Protein AF-A0A7W1A3Z0-F1 (afdb_monomer_lite)

Secondary structure (DSSP, 8-state):
-TTTTTS-----EEEEEBS-TT-TTTT---BSS-EEE-BSSSS-EEE-TT-EEEEEETTSPBPPPEEGGGEEE-SSEEEEE--S--GGGT-SEEEEES--HHHHHHHHHT--TT-EEEEETTEEEEE--HHHHHHHHHHT-TTTS--TT-EEEEEETTTEEPPPEEHHHHHHHHHS--S-EEEEEGGGEEEEEEEEE-HHHHHHHHHHHHHHHHHHHHHHHHHHTT--SS-------------THHHHHHHHHHHHTT-GGGS--SSB-PPEEPPGGGTTPEESB-TT-----SEEEEEEEEEEEETTSSEEEEEEEEEEEETTTEEEEEEEEEEEEEETTEEEEEEEEEEEEEEEEE-STTS-EEEEEEEEEEEETTEEEEEE--B-EEEE-TTSSEEEEEEEEEEEEEEETT-SS-EEEEEEEEEEEEE-

pLDDT: mean 80.17, std 18.75, range [27.22, 97.75]

Sequence (432 aa):
MRALCLVLLVACSSTRQLAAPGDARLRTGGHRAGFVVDTTTPWNERIDPNTKVRLRNADGAWSTVLDGRDLHVDGRGVWIDSGSIPALRWADQIEIAGAPPELMDAIEAARPAAGELRADGDAWIMGGPPGVLRPWIAALAPTELDSRLASFRIHTPQQGWRRPLYSSRFVDGLRMSFDSKVGWRWDDVAQIRVQNLSGGKTLAAIIGTSALAIVVVPIALAYGGLKSVGNHGGAPTRPLELDGQGAELAARIVDEAFDPDRVTVRGSWAPQLAATESVDARPLFSTGANVRSVIRPTIELEAGAASAGDLAGTGLLARIRLGDVFEIGGGVRQVMSRDETGWKRSTTHVFQAGLHLPLDAGYRFAIPLGFEASGGGAIAHDLRIPWGLRYTSKTGRYFVTAMPATPGWMRTTSQRTGRWSWNASAAFGVSF

Radius of gyration: 31.95 Å; chains: 1; bounding box: 70×43×94 Å

Structure (mmCIF, N/CA/C/O backbone):
data_AF-A0A7W1A3Z0-F1
#
_entry.id   AF-A0A7W1A3Z0-F1
#
loop_
_atom_site.group_PDB
_atom_site.id
_atom_site.type_symbol
_atom_site.label_atom_id
_atom_site.label_alt_id
_atom_site.label_comp_id
_atom_site.label_asym_id
_atom_site.label_entity_id
_atom_site.label_seq_id
_atom_site.pdbx_PDB_ins_code
_atom_site.Cartn_x
_atom_site.Cartn_y
_atom_site.Cartn_z
_atom_site.occupancy
_atom_site.B_iso_or_equiv
_atom_site.auth_seq_id
_atom_site.auth_comp_id
_atom_site.auth_asym_id
_atom_site.auth_atom_id
_atom_site.pdbx_PDB_model_num
ATOM 1 N N . MET A 1 1 ? 17.676 21.400 -23.093 1.00 33.75 1 MET A N 1
ATOM 2 C CA . MET A 1 1 ? 17.586 20.090 -22.404 1.00 33.75 1 MET A CA 1
ATOM 3 C C . MET A 1 1 ? 16.933 20.135 -21.012 1.00 33.75 1 MET A C 1
ATOM 5 O O . MET A 1 1 ? 16.674 19.073 -20.477 1.00 33.75 1 MET A O 1
ATOM 9 N N . ARG A 1 2 ? 16.598 21.305 -20.429 1.00 28.55 2 ARG A N 1
ATOM 10 C CA . ARG A 1 2 ? 15.862 21.388 -19.144 1.00 28.55 2 ARG A CA 1
ATOM 11 C C . ARG A 1 2 ? 14.362 21.038 -19.249 1.00 28.55 2 ARG A C 1
ATOM 13 O O . ARG A 1 2 ? 13.781 20.589 -18.277 1.00 28.55 2 ARG A O 1
ATOM 20 N N . ALA A 1 3 ? 13.760 21.169 -20.436 1.00 36.03 3 ALA A N 1
ATOM 21 C CA . ALA A 1 3 ? 12.332 20.909 -20.662 1.00 36.03 3 ALA A CA 1
ATOM 22 C C . ALA A 1 3 ? 11.971 19.429 -20.926 1.00 36.03 3 ALA A C 1
ATOM 24 O O . ALA A 1 3 ? 10.809 19.064 -20.805 1.00 36.03 3 ALA A O 1
ATOM 25 N N . LEU A 1 4 ? 12.941 18.567 -21.269 1.00 38.72 4 LEU A N 1
ATOM 26 C CA . LEU A 1 4 ? 12.662 17.164 -21.624 1.00 38.72 4 LEU A CA 1
ATOM 27 C C . LEU A 1 4 ? 12.618 16.235 -20.394 1.00 38.72 4 LEU A C 1
ATOM 29 O O . LEU A 1 4 ? 11.906 15.240 -20.410 1.00 38.72 4 LEU A O 1
ATOM 33 N N . CYS A 1 5 ? 13.314 16.581 -19.304 1.00 40.53 5 CYS A N 1
ATOM 34 C CA . CYS A 1 5 ? 13.252 15.828 -18.041 1.00 40.53 5 CYS A CA 1
ATOM 35 C C . CYS A 1 5 ? 11.997 16.135 -17.206 1.00 40.53 5 CYS A C 1
ATOM 37 O O . CYS A 1 5 ? 11.728 15.435 -16.237 1.00 40.53 5 CYS A O 1
ATOM 39 N N . LEU A 1 6 ? 11.224 17.160 -17.586 1.00 40.84 6 LEU A N 1
ATOM 40 C CA . LEU A 1 6 ? 9.990 17.580 -16.912 1.00 40.84 6 LEU A CA 1
ATOM 41 C C . LEU A 1 6 ? 8.729 17.023 -17.593 1.00 40.84 6 LEU A C 1
ATOM 43 O O . LEU A 1 6 ? 7.618 17.463 -17.305 1.00 40.84 6 LEU A O 1
ATOM 47 N N . VAL A 1 7 ? 8.893 16.044 -18.490 1.00 45.59 7 VAL A N 1
ATOM 48 C CA . VAL A 1 7 ? 7.792 15.296 -19.105 1.00 45.59 7 VAL A CA 1
ATOM 49 C C . VAL A 1 7 ? 7.221 14.316 -18.072 1.00 45.59 7 VAL A C 1
ATOM 51 O O . VAL A 1 7 ? 7.481 13.120 -18.067 1.00 45.59 7 VAL A O 1
ATOM 54 N N . LEU A 1 8 ? 6.468 14.911 -17.147 1.00 47.47 8 LEU A N 1
ATOM 55 C CA . LEU A 1 8 ? 5.168 14.473 -16.658 1.00 47.47 8 LEU A CA 1
ATOM 56 C C . LEU A 1 8 ? 5.074 12.994 -16.262 1.00 47.47 8 LEU A C 1
ATOM 58 O O . LEU A 1 8 ? 4.313 12.220 -16.841 1.00 47.47 8 LEU A O 1
ATOM 62 N N . LEU A 1 9 ? 5.674 12.671 -15.115 1.00 45.91 9 LEU A N 1
ATOM 63 C CA . LEU A 1 9 ? 5.052 11.751 -14.157 1.00 45.91 9 LEU A CA 1
ATOM 64 C C . LEU A 1 9 ? 3.813 12.420 -13.528 1.00 45.91 9 LEU A C 1
ATOM 66 O O . LEU A 1 9 ? 3.675 12.483 -12.309 1.00 45.91 9 LEU A O 1
ATOM 70 N N . VAL A 1 10 ? 2.887 12.929 -14.349 1.00 50.25 10 VAL A N 1
ATOM 71 C CA . VAL A 1 10 ? 1.516 13.128 -13.879 1.00 50.25 10 VAL A CA 1
ATOM 72 C C . VAL A 1 10 ? 0.964 11.725 -13.775 1.00 50.25 10 VAL A C 1
ATOM 74 O O . VAL A 1 10 ? 0.469 11.148 -14.741 1.00 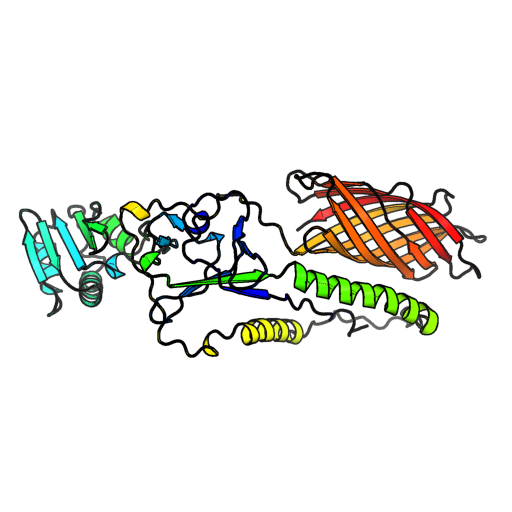50.25 10 VAL A O 1
ATOM 77 N N . ALA A 1 11 ? 1.159 11.139 -12.601 1.00 51.69 11 ALA A N 1
ATOM 78 C CA . ALA A 1 11 ? 0.496 9.928 -12.199 1.00 51.69 11 ALA A CA 1
ATOM 79 C C . ALA A 1 11 ? -1.006 10.181 -12.341 1.00 51.69 11 ALA A C 1
ATOM 81 O O . ALA A 1 11 ? -1.633 10.796 -11.480 1.00 51.69 11 ALA A O 1
ATOM 82 N N . CYS A 1 12 ? -1.585 9.765 -13.467 1.00 65.75 12 CYS A N 1
ATOM 83 C CA . CYS A 1 12 ? -3.016 9.850 -13.659 1.00 65.75 12 CYS A CA 1
ATOM 84 C C . CYS A 1 12 ? -3.636 8.889 -12.652 1.00 65.75 12 CYS A C 1
ATOM 86 O O . CYS A 1 12 ? -3.640 7.677 -12.862 1.00 65.75 12 CYS A O 1
ATOM 88 N N . SER A 1 13 ? -4.140 9.403 -11.538 1.00 73.12 13 SER A N 1
ATOM 89 C CA . SER A 1 13 ? -4.994 8.609 -10.675 1.00 73.12 13 SER A CA 1
ATOM 90 C C . SER A 1 13 ? -6.357 8.452 -11.361 1.00 73.12 13 SER A C 1
ATOM 92 O O . SER A 1 13 ? -6.855 9.353 -12.044 1.00 73.12 13 SER A O 1
ATOM 94 N N . SER A 1 14 ? -6.946 7.265 -11.280 1.00 82.75 14 SER A N 1
ATOM 95 C CA . SER A 1 14 ? -8.348 7.050 -11.624 1.00 82.75 14 SER A CA 1
ATOM 96 C C . SER A 1 14 ? -9.117 6.842 -10.341 1.00 82.75 14 SER A C 1
ATOM 98 O O . SER A 1 14 ? -8.885 5.862 -9.641 1.00 82.75 14 SER A O 1
ATOM 100 N N . THR A 1 15 ? -10.051 7.745 -10.064 1.00 90.56 15 THR A N 1
ATOM 101 C CA . THR A 1 15 ? -11.059 7.554 -9.024 1.00 90.56 15 THR A CA 1
ATOM 102 C C . THR A 1 15 ? -12.317 7.015 -9.682 1.00 90.56 15 THR A C 1
ATOM 104 O O . THR A 1 15 ? -12.849 7.637 -10.603 1.00 90.56 15 THR A O 1
ATOM 107 N N . ARG A 1 16 ? -12.798 5.860 -9.226 1.00 93.00 16 ARG A N 1
ATOM 108 C CA . ARG A 1 16 ? -14.040 5.252 -9.706 1.00 93.00 16 ARG A CA 1
ATOM 109 C C . ARG A 1 16 ? -14.929 4.854 -8.546 1.00 93.00 16 ARG A C 1
ATOM 111 O O . ARG A 1 16 ? -14.458 4.477 -7.478 1.00 93.00 16 ARG A O 1
ATOM 118 N N . GLN A 1 17 ? -16.231 4.939 -8.771 1.00 95.81 17 GLN A N 1
ATOM 119 C CA . GLN A 1 17 ? -17.232 4.443 -7.839 1.00 95.81 17 GLN A CA 1
ATOM 120 C C . GLN A 1 17 ? -17.627 3.022 -8.230 1.00 95.81 17 GLN A C 1
ATOM 122 O O . GLN A 1 17 ? -17.958 2.781 -9.393 1.00 95.81 17 GLN A O 1
ATOM 127 N N . LEU A 1 18 ? -17.614 2.109 -7.264 1.00 95.50 18 LEU A N 1
ATOM 128 C CA . LEU A 1 18 ? -18.005 0.718 -7.476 1.00 95.50 18 LEU A CA 1
ATOM 129 C C . LEU A 1 18 ? -19.489 0.609 -7.829 1.00 95.50 18 LEU A C 1
ATOM 131 O O . LEU A 1 18 ? -20.301 1.383 -7.321 1.00 95.50 18 LEU A O 1
ATOM 135 N N . ALA A 1 19 ? -19.829 -0.338 -8.705 1.00 95.38 19 ALA A N 1
ATOM 136 C CA . ALA A 1 19 ? -21.207 -0.560 -9.147 1.00 95.38 19 ALA A CA 1
ATOM 137 C C . ALA A 1 19 ? -22.095 -1.043 -7.994 1.00 95.38 19 ALA A C 1
ATOM 139 O O . ALA A 1 19 ? -23.227 -0.590 -7.847 1.00 95.38 19 ALA A O 1
ATOM 140 N N . ALA A 1 20 ? -21.553 -1.932 -7.160 1.00 92.44 20 ALA A N 1
ATOM 141 C CA . ALA A 1 20 ? -22.235 -2.495 -6.009 1.00 92.44 20 ALA A CA 1
ATOM 142 C C . ALA A 1 20 ? -21.317 -2.440 -4.775 1.00 92.44 20 ALA A C 1
ATOM 144 O O . ALA A 1 20 ? -20.280 -3.106 -4.763 1.00 92.44 20 ALA A O 1
ATOM 145 N N . PRO A 1 21 ? -21.684 -1.709 -3.704 1.00 88.94 21 PRO A N 1
ATOM 146 C CA . PRO A 1 21 ? -20.947 -1.760 -2.438 1.00 88.94 21 PRO A CA 1
ATOM 147 C C . PRO A 1 21 ? -21.006 -3.156 -1.785 1.00 88.94 21 PRO A C 1
ATOM 149 O O . PRO A 1 21 ? -20.177 -3.487 -0.944 1.00 88.94 21 PRO A O 1
ATOM 152 N N . GLY A 1 22 ? -21.965 -3.994 -2.197 1.00 88.75 22 GLY A N 1
ATOM 153 C CA . GLY A 1 22 ? -22.125 -5.379 -1.756 1.00 88.75 22 GLY A CA 1
ATOM 154 C C . GLY A 1 22 ? -21.300 -6.424 -2.513 1.00 88.75 22 GLY A C 1
ATOM 155 O O . GLY A 1 22 ? -21.619 -7.603 -2.391 1.00 88.75 22 GLY A O 1
ATOM 156 N N . ASP A 1 23 ? -20.284 -6.044 -3.300 1.00 93.50 23 ASP A N 1
ATOM 157 C CA . ASP A 1 23 ? -19.422 -7.019 -3.987 1.00 93.50 23 ASP A CA 1
ATOM 158 C C . ASP A 1 23 ? -18.812 -8.009 -2.975 1.00 93.50 23 ASP A C 1
ATOM 160 O O . ASP A 1 23 ? -18.065 -7.626 -2.070 1.00 93.50 23 ASP A O 1
ATOM 164 N N . ALA A 1 24 ? -19.126 -9.299 -3.128 1.00 94.12 24 ALA A N 1
ATOM 165 C CA . ALA A 1 24 ? -18.728 -10.347 -2.188 1.00 94.12 24 ALA A CA 1
ATOM 166 C C . ALA A 1 24 ? -17.201 -10.459 -2.012 1.00 94.12 24 ALA A C 1
ATOM 168 O O . ALA A 1 24 ? -16.724 -10.886 -0.957 1.00 94.12 24 ALA A O 1
ATOM 169 N N . ARG A 1 25 ? -16.417 -10.031 -3.012 1.00 94.25 25 ARG A N 1
ATOM 170 C CA . ARG A 1 25 ? -14.948 -10.040 -2.949 1.00 94.25 25 ARG A CA 1
ATOM 171 C C . ARG A 1 25 ? -14.416 -9.022 -1.946 1.00 94.25 25 ARG A C 1
ATOM 173 O O . ARG A 1 25 ? -13.417 -9.305 -1.295 1.00 94.25 25 ARG A O 1
ATOM 180 N N . LEU A 1 26 ? -15.098 -7.890 -1.759 1.00 92.56 26 LEU A N 1
ATOM 181 C CA . LEU A 1 26 ? -14.735 -6.888 -0.746 1.00 92.56 26 LEU A CA 1
ATOM 182 C C . LEU A 1 26 ? -15.087 -7.330 0.674 1.00 92.56 26 LEU A C 1
ATOM 184 O O . LEU A 1 26 ? -14.544 -6.784 1.624 1.00 92.56 26 LEU A O 1
ATOM 188 N N . ARG A 1 27 ? -15.969 -8.322 0.823 1.00 94.56 27 ARG A N 1
ATOM 189 C CA . ARG A 1 27 ? -16.400 -8.868 2.121 1.00 94.56 27 ARG A CA 1
ATOM 190 C C . ARG A 1 27 ? -15.588 -10.085 2.564 1.00 94.56 27 ARG A C 1
ATOM 192 O O . ARG A 1 27 ? -15.786 -10.602 3.660 1.00 94.56 27 ARG A O 1
ATOM 199 N N . THR A 1 28 ? -14.688 -10.563 1.707 1.00 94.44 28 THR A N 1
ATOM 200 C CA . THR A 1 28 ? -13.879 -11.758 1.953 1.00 94.44 28 THR A CA 1
ATOM 201 C C . THR A 1 28 ? -12.418 -11.355 2.071 1.00 94.44 28 THR A C 1
ATOM 203 O O . THR A 1 28 ? -11.848 -10.855 1.110 1.00 94.44 28 THR A O 1
ATOM 206 N N . GLY A 1 29 ? -11.805 -11.556 3.238 1.00 94.56 29 GLY A N 1
ATOM 207 C CA . GLY A 1 29 ? -10.381 -11.279 3.434 1.00 94.56 29 GLY A CA 1
ATOM 208 C C . GLY A 1 29 ? -9.473 -12.420 2.963 1.00 94.56 29 GLY A C 1
ATOM 209 O O . GLY A 1 29 ? -9.918 -13.541 2.713 1.00 94.56 29 GLY A O 1
ATOM 210 N N . GLY A 1 30 ? -8.169 -12.154 2.910 1.00 94.12 30 GLY A N 1
ATOM 211 C CA . GLY A 1 30 ? -7.124 -13.132 2.608 1.00 94.12 30 GLY A CA 1
ATOM 212 C C . GLY A 1 30 ? -6.750 -13.232 1.130 1.00 94.12 30 GLY A C 1
ATOM 213 O O . GLY A 1 30 ? -6.191 -14.249 0.712 1.00 94.12 30 GLY A O 1
ATOM 214 N N . HIS A 1 31 ? -7.027 -12.201 0.329 1.00 93.06 31 HIS A N 1
ATOM 215 C CA . HIS A 1 31 ? -6.654 -12.178 -1.084 1.00 93.06 31 HIS A CA 1
ATOM 216 C C . HIS A 1 31 ? -5.131 -12.212 -1.249 1.00 93.06 31 HIS A C 1
ATOM 218 O O . HIS A 1 31 ? -4.407 -11.381 -0.701 1.00 93.06 31 HIS A O 1
ATOM 224 N N . ARG A 1 32 ? -4.628 -13.166 -2.040 1.00 88.62 32 ARG A N 1
ATOM 225 C CA . ARG A 1 32 ? -3.186 -13.299 -2.341 1.00 88.62 32 ARG A CA 1
ATOM 226 C C . ARG A 1 32 ? -2.711 -12.378 -3.467 1.00 88.62 32 ARG A C 1
ATOM 228 O O . ARG A 1 32 ? -1.513 -12.167 -3.642 1.00 88.62 32 ARG A O 1
ATOM 235 N N . ALA A 1 33 ? -3.644 -11.866 -4.259 1.00 85.81 33 ALA A N 1
ATOM 236 C CA . ALA A 1 33 ? -3.405 -10.977 -5.384 1.00 85.81 33 ALA A CA 1
ATOM 237 C C . ALA A 1 33 ? -4.566 -9.987 -5.494 1.00 85.81 33 ALA A C 1
ATOM 239 O O . ALA A 1 33 ? -5.636 -10.228 -4.937 1.00 85.81 33 ALA A O 1
ATOM 240 N N . GLY A 1 34 ? -4.365 -8.897 -6.234 1.00 88.25 34 GLY A N 1
ATOM 241 C CA . GLY A 1 34 ? -5.466 -7.997 -6.548 1.00 88.25 34 GLY A CA 1
ATOM 242 C C . GLY A 1 34 ? -6.586 -8.671 -7.327 1.00 88.25 34 GLY A C 1
ATOM 243 O O . GLY A 1 34 ? -6.349 -9.584 -8.123 1.00 88.25 34 GLY A O 1
ATOM 244 N N . PHE A 1 35 ? -7.799 -8.183 -7.112 1.00 92.62 35 PHE A N 1
ATOM 245 C CA . PHE A 1 35 ? -9.019 -8.659 -7.752 1.00 92.62 35 PHE A CA 1
ATOM 246 C C . PHE A 1 35 ? -9.712 -7.511 -8.479 1.00 92.62 35 PHE A C 1
ATOM 248 O O . PHE A 1 35 ? -9.508 -6.346 -8.166 1.00 92.62 35 PHE A O 1
ATOM 255 N N . VAL A 1 36 ? -10.506 -7.829 -9.492 1.00 91.94 36 VAL A N 1
ATOM 256 C CA . VAL A 1 36 ? -11.192 -6.833 -10.323 1.00 91.94 36 VAL A CA 1
ATOM 257 C C . VAL A 1 36 ? -12.633 -6.703 -9.854 1.00 91.94 36 VAL A C 1
ATOM 259 O O . VAL A 1 36 ? -13.269 -7.723 -9.638 1.00 91.94 36 VAL A O 1
ATOM 262 N N . VAL A 1 37 ? -13.137 -5.482 -9.708 1.00 93.88 37 VAL A N 1
ATOM 263 C CA . VAL A 1 37 ? -14.517 -5.165 -9.321 1.00 93.88 37 VAL A CA 1
ATOM 264 C C . VAL A 1 37 ? -15.189 -4.308 -10.385 1.00 93.88 37 VAL A C 1
ATOM 266 O O . VAL A 1 37 ? -14.532 -3.529 -11.085 1.00 93.88 37 VAL A O 1
ATOM 269 N N . ASP A 1 38 ? -16.506 -4.442 -10.492 1.00 95.12 38 ASP A N 1
ATOM 270 C CA . ASP A 1 38 ? -17.291 -3.661 -11.440 1.00 95.12 38 ASP A CA 1
ATOM 271 C C . ASP A 1 38 ? -17.477 -2.233 -10.919 1.00 95.12 38 ASP A C 1
ATOM 273 O O . ASP A 1 38 ? -17.636 -1.990 -9.715 1.00 95.12 38 ASP A O 1
ATOM 277 N N . THR A 1 39 ? -17.465 -1.262 -11.830 1.00 95.00 39 THR A N 1
ATOM 278 C CA . THR A 1 39 ? -17.703 0.145 -11.491 1.00 95.00 39 THR A CA 1
ATOM 279 C C . THR A 1 39 ? -18.987 0.653 -12.123 1.00 95.00 39 THR A C 1
ATOM 281 O O . THR A 1 39 ? -19.549 0.042 -13.022 1.00 95.00 39 THR A O 1
ATOM 284 N N . THR A 1 40 ? -19.456 1.806 -11.661 1.00 94.31 40 THR A N 1
ATOM 285 C CA . THR A 1 40 ? -20.587 2.531 -12.274 1.00 94.31 40 THR A CA 1
ATOM 286 C C . THR A 1 40 ? -20.304 3.001 -13.709 1.00 94.31 40 THR A C 1
ATOM 288 O O . THR A 1 40 ? -21.204 3.471 -14.398 1.00 94.31 40 THR A O 1
ATOM 291 N N . THR A 1 41 ? -19.056 2.885 -14.170 1.00 91.44 41 THR A N 1
ATOM 292 C CA . THR A 1 41 ? -18.627 3.161 -15.546 1.00 91.44 41 THR A CA 1
ATOM 293 C C . THR A 1 41 ? -18.361 1.837 -16.275 1.00 91.44 41 THR A C 1
ATOM 295 O O . THR A 1 41 ? -18.088 0.847 -15.604 1.00 91.44 41 THR A O 1
ATOM 298 N N . PRO A 1 42 ? -18.337 1.782 -17.622 1.00 88.00 42 PRO A N 1
ATOM 299 C CA . PRO A 1 42 ? -18.129 0.533 -18.384 1.00 88.00 42 PRO A CA 1
ATOM 300 C C . PRO A 1 42 ? -16.741 -0.114 -18.217 1.00 88.00 42 PRO A C 1
ATOM 302 O O . PRO A 1 42 ? -16.390 -1.049 -18.930 1.00 88.00 42 PRO A O 1
ATOM 305 N N . TRP A 1 43 ? -15.922 0.399 -17.307 1.00 85.06 43 TRP A N 1
ATOM 306 C CA . TRP A 1 43 ? -14.596 -0.112 -17.021 1.00 85.06 43 TRP A CA 1
ATOM 307 C C . TRP A 1 43 ? -14.600 -0.774 -15.655 1.00 85.06 43 TRP A C 1
ATOM 309 O O . TRP A 1 43 ? -15.131 -0.219 -14.692 1.00 85.06 43 TRP A O 1
ATOM 319 N N . ASN A 1 44 ? -13.907 -1.894 -15.547 1.00 89.00 44 ASN A N 1
ATOM 320 C CA . ASN A 1 44 ? -13.678 -2.521 -14.259 1.00 89.00 44 ASN A CA 1
ATOM 321 C C . ASN A 1 44 ? -12.448 -1.905 -13.591 1.00 89.00 44 ASN A C 1
ATOM 323 O O . ASN A 1 44 ? -11.555 -1.381 -14.262 1.00 89.00 44 ASN A O 1
ATOM 327 N N . GLU A 1 45 ? -12.397 -1.977 -12.267 1.00 88.88 45 GLU A N 1
ATOM 328 C CA . GLU A 1 45 ? -11.284 -1.457 -11.485 1.00 88.88 45 GLU A CA 1
ATOM 329 C C . GLU A 1 45 ? -10.616 -2.591 -10.717 1.00 88.88 45 GLU A C 1
ATOM 331 O O . GLU A 1 45 ? -11.281 -3.459 -10.160 1.00 88.88 45 GLU A O 1
ATOM 336 N N . ARG A 1 46 ? -9.285 -2.615 -10.702 1.00 90.31 46 ARG A N 1
ATOM 337 C CA . ARG A 1 46 ? -8.527 -3.631 -9.972 1.00 90.31 46 ARG A CA 1
ATOM 338 C C . ARG A 1 46 ? -8.213 -3.126 -8.569 1.00 90.31 46 ARG A C 1
ATOM 340 O O . ARG A 1 46 ? -7.566 -2.100 -8.431 1.00 90.31 46 ARG A O 1
ATOM 347 N N . ILE A 1 47 ? -8.636 -3.841 -7.539 1.00 91.75 47 ILE A N 1
ATOM 348 C CA . ILE A 1 47 ? -8.279 -3.571 -6.148 1.00 91.75 47 ILE A CA 1
ATOM 349 C C . ILE A 1 47 ? -7.016 -4.358 -5.817 1.00 91.75 47 ILE A C 1
ATOM 351 O O . ILE A 1 47 ? -7.007 -5.584 -5.888 1.00 91.75 47 ILE A O 1
ATOM 355 N N . ASP A 1 48 ? -5.956 -3.651 -5.456 1.00 91.19 48 ASP A N 1
ATOM 356 C CA . ASP A 1 48 ? -4.664 -4.161 -5.006 1.00 91.19 48 ASP A CA 1
ATOM 357 C C . ASP A 1 48 ? -4.373 -3.627 -3.582 1.00 91.19 48 ASP A C 1
ATOM 359 O O . ASP A 1 48 ? -5.054 -2.711 -3.111 1.00 91.19 48 ASP A O 1
ATOM 363 N N . PRO A 1 49 ? -3.335 -4.124 -2.881 1.00 90.62 49 PRO A N 1
ATOM 364 C CA . PRO A 1 49 ? -3.003 -3.653 -1.530 1.00 90.62 49 PRO A CA 1
ATOM 365 C C . PRO A 1 49 ? -2.728 -2.140 -1.408 1.00 90.62 49 PRO A C 1
ATOM 367 O O . PRO A 1 49 ? -2.764 -1.602 -0.308 1.00 90.62 49 PRO A O 1
ATOM 370 N N . ASN A 1 50 ? -2.440 -1.451 -2.517 1.00 87.62 50 ASN A N 1
ATOM 371 C CA . ASN A 1 50 ? -2.185 -0.002 -2.558 1.00 87.62 50 ASN A CA 1
ATOM 372 C C . ASN A 1 50 ? -3.368 0.811 -3.094 1.00 87.62 50 ASN A C 1
ATOM 374 O O . ASN A 1 50 ? -3.239 2.017 -3.305 1.00 87.62 50 ASN A O 1
ATOM 378 N N . THR A 1 51 ? -4.492 0.162 -3.397 1.00 90.88 51 THR A N 1
ATOM 379 C CA . THR A 1 51 ? -5.692 0.872 -3.826 1.00 90.88 51 THR A CA 1
ATOM 380 C C . THR A 1 51 ? -6.192 1.723 -2.673 1.00 90.88 51 THR A C 1
ATOM 382 O O . THR A 1 51 ? -6.410 1.216 -1.573 1.00 90.88 51 THR A O 1
ATOM 385 N N . LYS A 1 52 ? -6.397 3.011 -2.936 1.00 93.00 52 LYS A N 1
ATOM 386 C CA . LYS A 1 52 ? -7.014 3.930 -1.985 1.00 93.00 52 LYS A CA 1
ATOM 387 C C . LYS A 1 52 ? -8.520 3.703 -2.005 1.00 93.00 52 LYS A C 1
ATOM 389 O O . LYS A 1 52 ? -9.130 3.698 -3.070 1.00 93.00 52 LYS A O 1
ATOM 394 N N . VAL A 1 53 ? -9.129 3.512 -0.846 1.00 94.19 53 VAL A N 1
ATOM 395 C CA . VAL A 1 53 ? -10.552 3.209 -0.680 1.00 94.19 53 VAL A CA 1
ATOM 396 C C . VAL A 1 53 ? -11.193 4.287 0.189 1.00 94.19 53 VAL A C 1
ATOM 398 O O . VAL A 1 53 ? -10.636 4.697 1.204 1.00 94.19 53 VAL A O 1
ATOM 401 N N . ARG A 1 54 ? -12.378 4.753 -0.206 1.00 95.00 54 ARG A N 1
ATOM 402 C CA . ARG A 1 54 ? -13.261 5.594 0.608 1.00 95.00 54 ARG A CA 1
ATOM 403 C C . ARG A 1 54 ? -14.666 5.021 0.604 1.00 95.00 54 ARG A C 1
ATOM 405 O O . ARG A 1 54 ? -15.164 4.587 -0.435 1.00 95.00 54 ARG A O 1
ATOM 412 N N . LEU A 1 55 ? -15.319 5.093 1.750 1.00 95.44 55 LEU A N 1
ATOM 413 C CA . LEU A 1 55 ? -16.679 4.622 1.970 1.00 95.44 55 LEU A CA 1
ATOM 414 C C . LEU A 1 55 ? -17.588 5.829 2.164 1.00 95.44 55 LEU A C 1
ATOM 416 O O . LEU A 1 55 ? -17.179 6.815 2.775 1.00 95.44 55 LEU A O 1
ATOM 420 N N . ARG A 1 56 ? -18.813 5.758 1.660 1.00 95.06 56 ARG A N 1
ATOM 421 C CA . ARG A 1 56 ? -19.844 6.769 1.884 1.00 95.06 56 ARG A CA 1
ATOM 422 C C . ARG A 1 56 ? -21.030 6.136 2.576 1.00 95.06 56 ARG A C 1
ATOM 424 O O . ARG A 1 56 ? -21.473 5.082 2.121 1.00 95.06 56 ARG A O 1
ATOM 431 N N . ASN A 1 57 ? -21.566 6.795 3.593 1.00 95.25 57 ASN A N 1
ATOM 432 C CA . ASN A 1 57 ? -22.817 6.368 4.206 1.00 95.25 57 ASN A CA 1
ATOM 433 C C . ASN A 1 57 ? -24.050 6.891 3.447 1.00 95.25 57 ASN A C 1
ATOM 435 O O . ASN A 1 57 ? -23.928 7.652 2.479 1.00 95.25 57 ASN A O 1
ATOM 439 N N . ALA A 1 58 ? -25.241 6.479 3.889 1.00 92.81 58 ALA A N 1
ATOM 440 C CA . ALA A 1 58 ? -26.516 6.914 3.314 1.00 92.81 58 ALA A CA 1
ATOM 441 C C . ALA A 1 58 ? -26.747 8.436 3.430 1.00 92.81 58 ALA A C 1
ATOM 443 O O . ALA A 1 58 ? -27.296 9.040 2.510 1.00 92.81 58 ALA A O 1
ATOM 444 N N . ASP A 1 59 ? -26.243 9.071 4.493 1.00 91.75 59 ASP A N 1
ATOM 445 C CA . ASP A 1 59 ? -26.327 10.529 4.707 1.00 91.75 59 ASP A CA 1
ATOM 446 C C . ASP A 1 59 ? -25.376 11.331 3.806 1.00 91.75 59 ASP A C 1
ATOM 448 O O . ASP A 1 59 ? -25.376 12.566 3.786 1.00 91.75 59 ASP A O 1
ATOM 452 N N . GLY A 1 60 ? -24.544 10.628 3.040 1.00 91.81 60 GLY A N 1
ATOM 453 C CA . GLY A 1 60 ? -23.618 11.201 2.086 1.00 91.81 60 GLY A CA 1
ATOM 454 C C . GLY A 1 60 ? -22.263 11.608 2.668 1.00 91.81 60 GLY A C 1
ATOM 455 O O . GLY A 1 60 ? -21.451 12.140 1.903 1.00 91.81 60 GLY A O 1
ATOM 456 N N . ALA A 1 61 ? -22.006 11.334 3.948 1.00 91.38 61 ALA A N 1
ATOM 457 C CA . ALA A 1 61 ? -20.723 11.536 4.609 1.00 91.38 61 ALA A CA 1
ATOM 458 C C . ALA A 1 61 ? -19.700 10.490 4.147 1.00 91.38 61 ALA A C 1
ATOM 460 O O . ALA A 1 61 ? -20.031 9.322 3.930 1.00 91.38 61 ALA A O 1
ATOM 461 N N . TRP A 1 62 ? -18.444 10.911 3.991 1.00 92.69 62 TRP A N 1
ATOM 462 C CA . TRP A 1 62 ? -17.349 10.035 3.573 1.00 92.69 62 TRP A CA 1
ATOM 463 C C . TRP A 1 62 ? -16.472 9.630 4.757 1.00 92.69 62 TRP A C 1
ATOM 465 O O . TRP A 1 62 ? -16.218 10.428 5.662 1.00 92.69 62 TRP A O 1
ATOM 475 N N . SER A 1 63 ? -15.939 8.412 4.698 1.00 91.88 63 SER A N 1
ATOM 476 C CA . SER A 1 63 ? -14.803 7.994 5.511 1.00 91.88 63 SER A CA 1
ATOM 477 C C . SER A 1 63 ? -13.537 8.767 5.115 1.00 91.88 63 SER A C 1
ATOM 479 O O . SER A 1 63 ? -13.450 9.412 4.053 1.00 91.88 63 SER A O 1
ATOM 481 N N . THR A 1 64 ? -12.510 8.632 5.952 1.00 88.12 64 THR A N 1
ATOM 482 C CA . THR A 1 64 ? -11.123 8.901 5.561 1.00 88.12 64 THR A CA 1
ATOM 483 C C . THR A 1 64 ? -10.700 7.992 4.400 1.00 88.12 64 THR A C 1
ATOM 485 O O . THR A 1 64 ? -11.368 7.002 4.082 1.00 88.12 64 THR A O 1
ATOM 488 N N . VAL A 1 65 ? -9.608 8.359 3.727 1.00 91.50 65 VAL A N 1
ATOM 489 C CA . VAL A 1 65 ? -8.969 7.505 2.719 1.00 91.50 65 VAL A CA 1
ATOM 490 C C . VAL A 1 65 ? -8.220 6.384 3.430 1.00 91.50 65 VAL A C 1
ATOM 492 O O . VAL A 1 65 ? -7.456 6.648 4.354 1.00 91.50 65 VAL A O 1
ATOM 495 N N . LEU A 1 66 ? -8.438 5.154 2.982 1.00 92.31 66 LEU A N 1
ATOM 496 C CA . LEU A 1 66 ? -7.848 3.940 3.536 1.00 92.31 66 LEU A CA 1
ATOM 497 C C . LEU A 1 66 ? -7.030 3.239 2.454 1.00 92.31 66 LEU A C 1
ATOM 499 O O . LEU A 1 66 ? -7.424 3.255 1.289 1.00 92.31 66 LEU A O 1
ATOM 503 N N . ASP A 1 67 ? -5.923 2.600 2.809 1.00 91.44 67 ASP A N 1
ATOM 504 C CA . ASP A 1 67 ? -5.233 1.701 1.888 1.00 91.44 67 ASP A CA 1
ATOM 505 C C . ASP A 1 67 ? -5.838 0.299 1.944 1.00 91.44 67 ASP A C 1
ATOM 507 O O . ASP A 1 67 ? -6.126 -0.219 3.019 1.00 91.44 67 ASP A O 1
ATOM 511 N N . GLY A 1 68 ? -5.973 -0.359 0.789 1.00 92.31 68 GLY A N 1
ATOM 512 C CA . GLY A 1 68 ? -6.501 -1.722 0.704 1.00 92.31 68 GLY A CA 1
ATOM 513 C C . GLY A 1 68 ? -5.774 -2.728 1.607 1.00 92.31 68 GLY A C 1
ATOM 514 O O . GLY A 1 68 ? -6.406 -3.651 2.112 1.00 92.31 68 GLY A O 1
ATOM 515 N N . ARG A 1 69 ? -4.467 -2.548 1.843 1.00 93.06 69 ARG A N 1
ATOM 516 C CA . ARG A 1 69 ? -3.652 -3.376 2.756 1.00 93.06 69 ARG A CA 1
ATOM 517 C C . ARG A 1 69 ? -4.019 -3.241 4.234 1.00 93.06 69 ARG A C 1
ATOM 519 O O . ARG A 1 69 ? -3.778 -4.188 4.972 1.00 93.06 69 ARG A O 1
ATOM 526 N N . ASP A 1 70 ? -4.574 -2.102 4.638 1.00 92.75 70 ASP A N 1
ATOM 527 C CA . ASP A 1 70 ? -4.910 -1.811 6.037 1.00 92.75 70 ASP A CA 1
ATOM 528 C C . ASP A 1 70 ? -6.346 -2.239 6.364 1.00 92.75 70 ASP A C 1
ATOM 530 O O . ASP A 1 70 ? -6.769 -2.232 7.520 1.00 92.75 70 ASP A O 1
ATOM 534 N N . LEU A 1 71 ? -7.117 -2.610 5.335 1.00 95.12 71 LEU A N 1
ATOM 535 C CA . LEU A 1 71 ? -8.481 -3.079 5.494 1.00 95.12 71 LEU A CA 1
ATOM 536 C C . LEU A 1 71 ? -8.488 -4.510 6.016 1.00 95.12 71 LEU A C 1
ATOM 538 O O . LEU A 1 71 ? -7.854 -5.400 5.459 1.00 95.12 71 LEU A O 1
ATOM 542 N N . HIS A 1 72 ? -9.299 -4.741 7.030 1.00 95.94 72 HIS A N 1
ATOM 543 C CA . HIS A 1 72 ? -9.778 -6.035 7.476 1.00 95.94 72 HIS A CA 1
ATOM 544 C C . HIS A 1 72 ? -11.246 -6.143 7.110 1.00 95.94 72 HIS A C 1
ATOM 546 O O . HIS A 1 72 ? -11.997 -5.190 7.289 1.00 95.94 72 HIS A O 1
ATOM 552 N N . VAL A 1 73 ? -11.681 -7.281 6.590 1.00 96.38 73 VAL A N 1
ATOM 553 C CA . VAL A 1 73 ? -13.057 -7.426 6.113 1.00 96.38 73 VAL A CA 1
ATOM 554 C C . VAL A 1 73 ? -13.651 -8.751 6.555 1.00 96.38 73 VAL A C 1
ATOM 556 O O . VAL A 1 73 ? -12.967 -9.774 6.649 1.00 96.38 73 VAL A O 1
ATOM 559 N N . ASP A 1 74 ? -14.947 -8.715 6.819 1.00 95.31 74 ASP A N 1
ATOM 560 C CA . ASP A 1 74 ? -15.784 -9.886 7.026 1.00 95.31 74 ASP A CA 1
ATOM 561 C C . ASP A 1 74 ? -17.192 -9.631 6.463 1.00 95.31 74 ASP A C 1
ATOM 563 O O . ASP A 1 74 ? -17.444 -8.640 5.770 1.00 95.31 74 ASP A O 1
ATOM 567 N N . GLY A 1 75 ? -18.134 -10.532 6.753 1.00 94.25 75 GLY A N 1
ATOM 568 C CA . GLY A 1 75 ? -19.523 -10.379 6.322 1.00 94.25 75 GLY A CA 1
ATOM 569 C C . GLY A 1 75 ? -20.259 -9.192 6.957 1.00 94.25 75 GLY A C 1
ATOM 570 O O . GLY A 1 75 ? -21.300 -8.805 6.433 1.00 94.25 75 GLY A O 1
ATOM 571 N N . ARG A 1 76 ? -19.742 -8.604 8.046 1.00 94.94 76 ARG A N 1
ATOM 572 C CA . ARG A 1 76 ? -20.411 -7.545 8.820 1.00 94.94 76 ARG A CA 1
ATOM 573 C C . ARG A 1 76 ? -19.899 -6.153 8.480 1.00 94.94 76 ARG A C 1
ATOM 575 O O . ARG A 1 76 ? -20.674 -5.198 8.506 1.00 94.94 76 ARG A O 1
ATOM 582 N N . GLY A 1 77 ? -18.619 -6.014 8.155 1.00 95.25 77 GLY A N 1
ATOM 583 C CA . GLY A 1 77 ? -18.064 -4.709 7.836 1.00 95.25 77 GLY A CA 1
ATOM 584 C C . GLY A 1 77 ? -16.651 -4.720 7.288 1.00 95.25 77 GLY A C 1
ATOM 585 O O . GLY A 1 77 ? -16.044 -5.757 7.005 1.00 95.25 77 GLY A O 1
ATOM 586 N N . VAL A 1 78 ? -16.154 -3.500 7.144 1.00 95.56 78 VAL A N 1
ATOM 587 C CA . VAL A 1 78 ? -14.774 -3.176 6.824 1.00 95.56 78 VAL A CA 1
ATOM 588 C C . VAL A 1 78 ? -14.177 -2.439 8.005 1.00 95.56 78 VAL A C 1
ATOM 590 O O . VAL A 1 78 ? -14.712 -1.447 8.499 1.00 95.56 78 VAL A O 1
ATOM 593 N N . TRP A 1 79 ? -13.052 -2.950 8.458 1.00 95.38 79 TRP A N 1
ATOM 594 C CA . TRP A 1 79 ? -12.403 -2.582 9.692 1.00 95.38 79 TRP A CA 1
ATOM 595 C C . TRP A 1 79 ? -10.955 -2.215 9.408 1.00 95.38 79 TRP A C 1
ATOM 597 O O . TRP A 1 79 ? -10.366 -2.660 8.430 1.00 95.38 79 TRP A O 1
ATOM 607 N N . ILE A 1 80 ? -10.373 -1.407 10.270 1.00 92.69 80 ILE A N 1
ATOM 608 C CA . ILE A 1 80 ? -8.950 -1.115 10.308 1.00 92.69 80 ILE A CA 1
ATOM 609 C C . ILE A 1 80 ? -8.451 -1.459 11.699 1.00 92.69 80 ILE A C 1
ATOM 611 O O . ILE A 1 80 ? -9.205 -1.379 12.678 1.00 92.69 80 ILE A O 1
ATOM 615 N N . ASP A 1 81 ? -7.181 -1.832 11.792 1.00 88.06 81 ASP A N 1
ATOM 616 C CA . ASP A 1 81 ? -6.530 -1.866 13.090 1.00 88.06 81 ASP A CA 1
ATOM 617 C C . ASP A 1 81 ? -6.591 -0.466 13.681 1.00 88.06 81 ASP A C 1
ATOM 619 O O . ASP A 1 81 ? -6.147 0.508 13.072 1.00 88.06 81 ASP A O 1
ATOM 623 N N . SER A 1 82 ? -7.180 -0.347 14.870 1.00 72.94 82 SER A N 1
ATOM 624 C CA . SER A 1 82 ? -7.265 0.953 15.521 1.00 72.94 82 SER A CA 1
ATOM 625 C C . SER A 1 82 ? -5.881 1.500 15.875 1.00 72.94 82 SER A C 1
ATOM 627 O O . SER A 1 82 ? -5.744 2.684 16.164 1.00 72.94 82 SER A O 1
ATOM 629 N N . GLY A 1 83 ? -4.852 0.646 15.901 1.00 66.12 83 GLY A N 1
ATOM 630 C CA . GLY A 1 83 ? -3.658 0.910 16.689 1.00 66.12 83 GLY A CA 1
ATOM 631 C C . GLY A 1 83 ? -4.049 1.126 18.153 1.00 66.12 83 GLY A C 1
ATOM 632 O O . GLY A 1 83 ? -5.099 0.651 18.602 1.00 66.12 83 GLY A O 1
ATOM 633 N N . SER A 1 84 ? -3.233 1.887 18.883 1.00 54.25 84 SER A N 1
ATOM 634 C CA . SER A 1 84 ? -3.416 2.277 20.287 1.00 54.25 84 SER A CA 1
ATOM 635 C C . SER A 1 84 ? -4.543 3.284 20.512 1.00 54.25 84 SER A C 1
ATOM 637 O O . SER A 1 84 ? -4.339 4.331 21.122 1.00 54.25 84 SER A O 1
ATOM 639 N N . ILE A 1 85 ? -5.765 2.982 20.055 1.00 62.44 85 ILE A N 1
ATOM 640 C CA . ILE A 1 85 ? -6.928 3.726 20.541 1.00 62.44 85 ILE A CA 1
ATOM 641 C C . ILE A 1 85 ? -7.263 3.211 21.946 1.00 62.44 85 ILE A C 1
ATOM 643 O O . ILE A 1 85 ? -7.555 2.024 22.102 1.00 62.44 85 ILE A O 1
ATOM 647 N N . PRO A 1 86 ? -7.252 4.082 22.971 1.00 70.00 86 PRO A N 1
ATOM 648 C CA . PRO A 1 86 ? -7.588 3.683 24.332 1.00 70.00 86 PRO A CA 1
ATOM 649 C C . PRO A 1 86 ? -9.012 3.122 24.385 1.00 70.00 86 PRO A C 1
ATOM 651 O O . PRO A 1 86 ? -9.939 3.795 23.927 1.00 70.00 86 PRO A O 1
ATOM 654 N N . ALA A 1 87 ? -9.222 1.943 24.985 1.00 72.88 87 ALA A N 1
ATOM 655 C CA . ALA A 1 87 ? -10.568 1.361 25.122 1.00 72.88 87 ALA A CA 1
ATOM 656 C C . ALA A 1 87 ? -11.566 2.304 25.808 1.00 72.88 87 ALA A C 1
ATOM 658 O O . ALA A 1 87 ? -12.753 2.275 25.491 1.00 72.88 87 ALA A O 1
ATOM 659 N N . LEU A 1 88 ? -11.081 3.203 26.672 1.00 79.81 88 LEU A N 1
ATOM 660 C CA . LEU A 1 88 ? -11.894 4.245 27.305 1.00 79.81 88 LEU A CA 1
ATOM 661 C C . LEU A 1 88 ? -12.616 5.161 26.314 1.00 79.81 88 LEU A C 1
ATOM 663 O O . LEU A 1 88 ? -13.567 5.827 26.703 1.00 79.81 88 LEU A O 1
ATOM 667 N N . ARG A 1 89 ? -12.203 5.212 25.041 1.00 83.81 89 ARG A N 1
ATOM 668 C CA . ARG A 1 89 ? -12.926 5.970 24.013 1.00 83.81 89 ARG A CA 1
ATOM 669 C C . ARG A 1 89 ? -14.343 5.431 23.773 1.00 83.81 89 ARG A C 1
ATOM 671 O O . ARG A 1 89 ? -15.200 6.206 23.358 1.00 83.81 89 ARG A O 1
ATOM 678 N N . TRP A 1 90 ? -14.581 4.144 24.024 1.00 85.81 90 TRP A N 1
ATOM 679 C CA . TRP A 1 90 ? -15.870 3.479 23.790 1.00 85.81 90 TRP A CA 1
ATOM 680 C C . TRP A 1 90 ? -16.458 2.816 25.034 1.00 85.81 90 TRP A C 1
ATOM 682 O O . TRP A 1 90 ? -17.531 2.224 24.946 1.00 85.81 90 TRP A O 1
ATOM 692 N N . ALA A 1 91 ? -15.757 2.894 26.165 1.00 89.62 91 ALA A N 1
ATOM 693 C CA . ALA A 1 91 ? -16.245 2.364 27.424 1.00 89.62 91 ALA A CA 1
ATOM 694 C C . ALA A 1 91 ? -17.462 3.157 27.905 1.00 89.62 91 ALA A C 1
ATOM 696 O O . ALA A 1 91 ? -17.441 4.389 27.907 1.00 89.62 91 ALA A O 1
ATOM 697 N N . ASP A 1 92 ? -18.492 2.441 28.329 1.00 94.00 92 ASP A N 1
ATOM 698 C CA . ASP A 1 92 ? -19.663 2.979 29.025 1.00 94.00 92 ASP A CA 1
ATOM 699 C C . ASP A 1 92 ? -19.765 2.463 30.467 1.00 94.00 92 ASP A C 1
ATOM 701 O O . ASP A 1 92 ? -20.415 3.096 31.303 1.00 94.00 92 ASP A O 1
ATOM 705 N N . GLN A 1 93 ? -19.091 1.349 30.780 1.00 96.06 93 GLN A N 1
ATOM 706 C CA . GLN A 1 93 ? -18.927 0.856 32.146 1.00 96.06 93 GLN A CA 1
ATOM 707 C C . GLN A 1 93 ? -17.540 0.240 32.380 1.00 96.06 93 GLN A C 1
ATOM 709 O O . GLN A 1 93 ? -16.913 -0.301 31.463 1.00 96.06 93 GLN A O 1
ATOM 714 N N . ILE A 1 94 ? -17.068 0.297 33.625 1.00 93.56 94 ILE A N 1
ATOM 715 C CA . ILE A 1 94 ? -15.859 -0.378 34.106 1.00 93.56 94 ILE A CA 1
ATOM 716 C C . ILE A 1 94 ? -16.221 -1.143 35.379 1.00 93.56 94 ILE A C 1
ATOM 718 O O . ILE A 1 94 ? -16.651 -0.544 36.358 1.00 93.56 94 ILE A O 1
ATOM 722 N N . GLU A 1 95 ? -16.057 -2.462 35.359 1.00 95.19 95 GLU A N 1
ATOM 723 C CA . GLU A 1 95 ? -16.209 -3.332 36.527 1.00 95.19 95 GLU A CA 1
ATOM 724 C C . GLU A 1 95 ? -14.864 -3.433 37.233 1.00 95.19 95 GLU A C 1
ATOM 726 O O . GLU A 1 95 ? -13.841 -3.662 36.584 1.00 95.19 95 GLU A O 1
ATOM 731 N N . ILE A 1 96 ? -14.876 -3.281 38.550 1.00 93.19 96 ILE A N 1
ATOM 732 C CA . ILE A 1 96 ? -13.716 -3.338 39.424 1.00 93.19 96 ILE A CA 1
ATOM 733 C C . ILE A 1 96 ? -13.999 -4.384 40.497 1.00 93.19 96 ILE A C 1
ATOM 735 O O . ILE A 1 96 ? -14.843 -4.180 41.365 1.00 93.19 96 ILE A O 1
ATOM 739 N N . ALA A 1 97 ? -13.287 -5.502 40.452 1.00 93.75 97 ALA A N 1
ATOM 740 C CA . ALA A 1 97 ? -13.423 -6.581 41.426 1.00 93.75 97 ALA A CA 1
ATOM 741 C C . ALA A 1 97 ? -12.138 -6.730 42.246 1.00 93.75 97 ALA A C 1
ATOM 743 O O . ALA A 1 97 ? -11.039 -6.607 41.701 1.00 93.75 97 ALA A O 1
ATOM 744 N N . GLY A 1 98 ? -12.273 -7.015 43.545 1.00 91.75 98 GLY A N 1
ATOM 745 C CA . GLY A 1 98 ? -11.132 -7.186 44.457 1.00 91.75 98 GLY A CA 1
ATOM 746 C C . GLY A 1 98 ? -10.392 -5.888 44.810 1.00 91.75 98 GLY A C 1
ATOM 747 O O . GLY A 1 98 ? -9.257 -5.940 45.282 1.00 91.75 98 GLY A O 1
ATOM 748 N N . ALA A 1 99 ? -11.004 -4.725 44.564 1.00 88.75 99 ALA A N 1
ATOM 749 C CA . ALA A 1 99 ? -10.437 -3.446 44.974 1.00 88.75 99 ALA A CA 1
ATOM 750 C C . ALA A 1 99 ? -10.450 -3.308 46.506 1.00 88.75 99 ALA A C 1
ATOM 752 O O . ALA A 1 99 ? -11.486 -3.564 47.126 1.00 88.75 99 ALA A O 1
ATOM 753 N N . PRO A 1 100 ? -9.327 -2.901 47.125 1.00 90.00 100 PRO A N 1
ATOM 754 C CA . PRO A 1 100 ? -9.311 -2.600 48.549 1.00 90.00 100 PRO A CA 1
ATOM 755 C C . PRO A 1 100 ? -10.178 -1.354 48.838 1.00 90.00 100 PRO A C 1
ATOM 757 O O . PRO A 1 100 ? -10.326 -0.510 47.946 1.00 90.00 100 PRO A O 1
ATOM 760 N N . PRO A 1 101 ? -10.754 -1.218 50.049 1.00 90.75 101 PRO A N 1
ATOM 761 C CA . PRO A 1 101 ? -11.629 -0.096 50.400 1.00 90.75 101 PRO A CA 1
ATOM 762 C C . PRO A 1 101 ? -11.020 1.277 50.101 1.00 90.75 101 PRO A C 1
ATOM 764 O O . PRO A 1 101 ? -11.704 2.139 49.564 1.00 90.75 101 PRO A O 1
ATOM 767 N N . GLU A 1 102 ? -9.717 1.449 50.330 1.00 88.94 102 GLU A N 1
ATOM 768 C CA . GLU A 1 102 ? -9.008 2.710 50.099 1.00 88.94 102 GLU A CA 1
ATOM 769 C C . GLU A 1 102 ? -9.022 3.126 48.619 1.00 88.94 102 GLU A C 1
ATOM 771 O O . GLU A 1 102 ? -9.146 4.309 48.304 1.00 88.94 102 GLU A O 1
ATOM 776 N N . LEU A 1 103 ? -8.937 2.158 47.696 1.00 87.62 103 LEU A N 1
ATOM 777 C CA . LEU A 1 103 ? -9.065 2.435 46.264 1.00 87.62 103 LEU A CA 1
ATOM 778 C C . LEU A 1 103 ? -10.504 2.829 45.915 1.00 87.62 103 LEU A C 1
ATOM 780 O O . LEU A 1 103 ? -10.711 3.715 45.090 1.00 87.62 103 LEU A O 1
ATOM 784 N N . MET A 1 104 ? -11.497 2.181 46.527 1.00 91.62 104 MET A N 1
ATOM 785 C CA . MET A 1 104 ? -12.901 2.513 46.282 1.00 91.62 104 MET A CA 1
ATOM 786 C C . MET A 1 104 ? -13.262 3.904 46.806 1.00 91.62 104 MET A C 1
ATOM 788 O O . MET A 1 104 ? -13.965 4.639 46.113 1.00 91.62 104 MET A O 1
ATOM 792 N N . ASP A 1 105 ? -12.718 4.295 47.958 1.00 91.94 105 ASP A N 1
ATOM 793 C CA . ASP A 1 105 ? -12.854 5.646 48.503 1.00 91.94 105 ASP A CA 1
ATOM 794 C C . ASP A 1 105 ? -12.225 6.687 47.567 1.00 91.94 105 ASP A C 1
ATOM 796 O O . ASP A 1 105 ? -12.834 7.722 47.299 1.00 91.94 105 ASP A O 1
ATOM 800 N N . ALA A 1 106 ? -11.048 6.397 46.998 1.00 90.56 106 ALA A N 1
ATOM 801 C CA . ALA A 1 106 ? -10.412 7.261 46.001 1.00 90.56 106 ALA A CA 1
ATOM 802 C C . ALA A 1 106 ? -11.240 7.371 44.705 1.00 90.56 106 ALA A C 1
ATOM 804 O O . ALA A 1 106 ? -11.419 8.469 44.171 1.00 90.56 106 ALA A O 1
ATOM 805 N N . ILE A 1 107 ? -11.801 6.255 44.218 1.00 92.00 107 ILE A N 1
ATOM 806 C CA . ILE A 1 107 ? -12.708 6.230 43.058 1.00 92.00 107 ILE A CA 1
ATOM 807 C C . ILE A 1 107 ? -13.930 7.106 43.304 1.00 92.00 107 ILE A C 1
ATOM 809 O O . ILE A 1 107 ? -14.256 7.945 42.463 1.00 92.00 107 ILE A O 1
ATOM 813 N N . GLU A 1 108 ? -14.593 6.931 44.440 1.00 95.56 108 GLU A N 1
ATOM 814 C CA . GLU A 1 108 ? -15.781 7.701 44.793 1.00 95.56 108 GLU A CA 1
ATOM 815 C C . GLU A 1 108 ? -15.447 9.188 45.000 1.00 95.56 108 GLU A C 1
ATOM 817 O O . GLU A 1 108 ? -16.170 10.052 44.505 1.00 95.56 108 GLU A O 1
ATOM 822 N N . ALA A 1 109 ? -14.317 9.508 45.639 1.00 94.19 109 ALA A N 1
ATOM 823 C CA . ALA A 1 109 ? -13.859 10.885 45.829 1.00 94.19 109 ALA A CA 1
ATOM 824 C C . ALA A 1 109 ? -13.534 11.594 44.502 1.00 94.19 109 ALA A C 1
ATOM 826 O O . ALA A 1 109 ? -13.783 12.792 44.358 1.00 94.19 109 ALA A O 1
ATOM 827 N N . ALA A 1 110 ? -13.012 10.861 43.514 1.00 94.50 110 ALA A N 1
ATOM 828 C CA . ALA A 1 110 ? -12.719 11.377 42.179 1.00 94.50 110 ALA A CA 1
ATOM 829 C C . ALA A 1 110 ? -13.942 11.401 41.241 1.00 94.50 110 ALA A C 1
ATOM 831 O O . ALA A 1 110 ? -13.810 11.810 40.082 1.00 94.50 110 ALA A O 1
ATOM 832 N N . ARG A 1 111 ? -15.117 10.939 41.696 1.00 96.56 111 ARG A N 1
ATOM 833 C CA . ARG A 1 111 ? -16.303 10.760 40.853 1.00 96.56 111 ARG A CA 1
ATOM 834 C C . ARG A 1 111 ? -16.795 12.085 40.263 1.00 96.56 111 ARG A C 1
ATOM 836 O O . ARG A 1 111 ? -17.205 12.979 41.005 1.00 96.56 111 ARG A O 1
ATOM 843 N N . PRO A 1 112 ? -16.842 12.225 38.924 1.00 95.69 112 PRO A N 1
ATOM 844 C CA . PRO A 1 112 ? -17.486 13.367 38.293 1.00 95.69 112 PRO A CA 1
ATOM 845 C C . PRO A 1 112 ? -18.987 13.368 38.586 1.00 95.69 112 PRO A C 1
ATOM 847 O O . PRO A 1 112 ? -19.596 12.311 38.700 1.00 95.69 112 PRO A O 1
ATOM 850 N N . ALA A 1 113 ? -19.619 14.543 38.585 1.00 96.31 113 ALA A N 1
ATOM 851 C CA . ALA A 1 113 ? -21.052 14.676 38.881 1.00 96.31 113 ALA A CA 1
ATOM 852 C C . ALA A 1 113 ? -21.980 13.823 37.986 1.00 96.31 113 ALA A C 1
ATOM 854 O O . ALA A 1 113 ? -23.078 13.473 38.401 1.00 96.31 113 ALA A O 1
ATOM 855 N N . ALA A 1 114 ? -21.550 13.501 36.762 1.00 96.19 114 ALA A N 1
ATOM 856 C CA . ALA A 1 114 ? -22.295 12.667 35.815 1.00 96.19 114 ALA A CA 1
ATOM 857 C C . ALA A 1 114 ? -21.873 11.181 35.825 1.00 96.19 114 ALA A C 1
ATOM 859 O O . ALA A 1 114 ? -22.333 10.417 34.978 1.00 96.19 114 ALA A O 1
ATOM 860 N N . GLY A 1 115 ? -20.950 10.790 36.707 1.00 96.62 115 GLY A N 1
ATOM 861 C CA . GLY A 1 115 ? -20.504 9.411 36.878 1.00 96.62 115 GLY A CA 1
ATOM 862 C C . GLY A 1 115 ? -21.360 8.674 37.901 1.00 96.62 115 GLY A C 1
ATOM 863 O O . GLY A 1 115 ? -21.797 9.252 38.893 1.00 96.62 115 GLY A O 1
ATOM 864 N N . GLU A 1 116 ? -21.572 7.386 37.670 1.00 97.75 116 GLU A N 1
ATOM 865 C CA . GLU A 1 116 ? -22.266 6.491 38.591 1.00 97.75 116 GLU A CA 1
ATOM 866 C C . GLU A 1 116 ? -21.268 5.485 39.163 1.00 97.75 116 GLU A C 1
ATOM 868 O O . GLU A 1 116 ? -20.484 4.901 38.417 1.00 97.75 116 GLU A O 1
ATOM 873 N N . LEU A 1 117 ? -21.301 5.269 40.478 1.00 97.69 117 LEU A N 1
ATOM 874 C CA . LEU A 1 117 ? -20.599 4.163 41.122 1.00 97.69 117 LEU A CA 1
ATOM 875 C C . LEU A 1 117 ? -21.629 3.315 41.864 1.00 97.69 117 LEU A C 1
ATOM 877 O O . LEU A 1 117 ? -22.305 3.821 42.760 1.00 97.69 117 LEU A O 1
ATOM 881 N N . ARG A 1 118 ? -21.759 2.040 41.495 1.00 97.69 118 ARG A N 1
ATOM 882 C CA . ARG A 1 118 ? -22.695 1.108 42.140 1.00 97.69 118 ARG A CA 1
ATOM 883 C C . ARG A 1 118 ? -22.020 -0.211 42.487 1.00 97.69 118 ARG A C 1
ATOM 885 O O . ARG A 1 118 ? -21.168 -0.680 41.737 1.00 97.69 118 ARG A O 1
ATOM 892 N N . ALA A 1 119 ? -22.425 -0.820 43.595 1.00 96.62 119 ALA A N 1
ATOM 893 C CA . ALA A 1 119 ? -22.021 -2.181 43.931 1.00 96.62 119 ALA A CA 1
ATOM 894 C C . ALA A 1 119 ? -22.791 -3.199 43.067 1.00 96.62 119 ALA A C 1
ATOM 896 O O . ALA A 1 119 ? -23.975 -3.007 42.775 1.00 96.62 119 ALA A O 1
ATOM 897 N N . ASP A 1 120 ? -22.120 -4.276 42.665 1.00 96.56 120 ASP A N 1
ATOM 898 C CA . ASP A 1 120 ? -22.670 -5.394 41.895 1.00 96.56 120 ASP A CA 1
ATOM 899 C C . ASP A 1 120 ? -22.027 -6.708 42.377 1.00 96.56 120 ASP A C 1
ATOM 901 O O . ASP A 1 120 ? -20.976 -7.138 41.895 1.00 96.56 120 ASP A O 1
ATOM 905 N N . GLY A 1 121 ? -22.616 -7.307 43.418 1.00 94.69 121 GLY A N 1
ATOM 906 C CA . GLY A 1 121 ? -22.031 -8.456 44.116 1.00 94.69 121 GLY A CA 1
ATOM 907 C C . GLY A 1 121 ? -20.702 -8.101 44.791 1.00 94.69 121 GLY A C 1
ATOM 908 O O . GLY A 1 121 ? -20.640 -7.160 45.579 1.00 94.69 121 GLY A O 1
ATOM 909 N N . ASP A 1 122 ? -19.647 -8.846 44.456 1.00 94.44 122 ASP A N 1
ATOM 910 C CA . ASP A 1 122 ? -18.280 -8.634 44.963 1.00 94.44 122 ASP A CA 1
ATOM 911 C C . ASP A 1 122 ? -17.473 -7.618 44.123 1.00 94.44 122 ASP A C 1
ATOM 913 O O . ASP A 1 122 ? -16.258 -7.468 44.295 1.00 94.44 122 ASP A O 1
ATOM 917 N N . ALA A 1 123 ? -18.130 -6.946 43.176 1.00 96.25 123 ALA A N 1
ATOM 918 C CA . ALA A 1 123 ? -17.529 -5.962 42.291 1.00 96.25 123 ALA A CA 1
ATOM 919 C C . ALA A 1 123 ? -18.218 -4.597 42.404 1.00 96.25 123 ALA A C 1
ATOM 921 O O . ALA A 1 123 ? -19.328 -4.454 42.917 1.00 96.25 123 ALA A O 1
ATOM 922 N N . TRP A 1 124 ? -17.547 -3.579 41.880 1.00 96.25 124 TRP A N 1
ATOM 923 C CA . TRP A 1 124 ? -18.061 -2.227 41.728 1.00 96.25 124 TRP A CA 1
ATOM 924 C C . TRP A 1 124 ? -18.119 -1.858 40.254 1.00 96.25 124 TRP A C 1
ATOM 926 O O . TRP A 1 124 ? -17.194 -2.152 39.504 1.00 96.25 124 TRP A O 1
ATOM 936 N N . ILE A 1 125 ? -19.187 -1.190 39.833 1.00 97.31 125 ILE A N 1
ATOM 937 C CA . ILE A 1 125 ? -19.371 -0.725 38.461 1.00 97.31 125 ILE A CA 1
ATOM 938 C C . ILE A 1 125 ? -19.269 0.796 38.439 1.00 97.31 125 ILE A C 1
ATOM 940 O O . ILE A 1 125 ? -20.112 1.486 39.013 1.00 97.31 125 ILE A O 1
ATOM 944 N N . MET A 1 126 ? -18.259 1.307 37.739 1.00 96.25 126 MET A N 1
ATOM 945 C CA . MET A 1 126 ? -18.187 2.701 37.306 1.00 96.25 126 MET A CA 1
ATOM 946 C C . MET A 1 126 ? -18.961 2.836 35.996 1.00 96.25 126 MET A C 1
ATOM 948 O O . MET A 1 126 ? -18.566 2.251 34.990 1.00 96.25 126 MET A O 1
ATOM 952 N N . GLY A 1 127 ? -20.049 3.596 35.990 1.00 96.06 127 GLY A N 1
ATOM 953 C CA . GLY A 1 127 ? -20.879 3.856 34.816 1.00 96.06 127 GLY A CA 1
ATOM 954 C C . GLY A 1 127 ? -20.787 5.307 34.355 1.00 96.06 127 GLY A C 1
ATOM 955 O O . GLY A 1 127 ? -20.698 6.233 35.161 1.00 96.06 127 GLY A O 1
ATOM 956 N N . GLY A 1 128 ? -20.821 5.520 33.043 1.00 94.69 128 GLY A N 1
ATOM 957 C CA . GLY A 1 128 ? -20.925 6.854 32.458 1.00 94.69 128 GLY A CA 1
ATOM 958 C C . GLY A 1 128 ? -20.535 6.875 30.982 1.00 94.69 128 GLY A C 1
ATOM 959 O O . GLY A 1 128 ? -19.880 5.955 30.501 1.00 94.69 128 GLY A O 1
ATOM 960 N N . PRO A 1 129 ? -20.895 7.924 30.225 1.00 92.56 129 PRO A N 1
ATOM 961 C CA . PRO A 1 129 ? -20.438 8.046 28.845 1.00 92.56 129 PRO A CA 1
ATOM 962 C C . PRO A 1 129 ? -18.898 8.154 28.781 1.00 92.56 129 PRO A C 1
ATOM 964 O O . PRO A 1 129 ? -18.274 8.604 29.748 1.00 92.56 129 PRO A O 1
ATOM 967 N N . PRO A 1 130 ? -18.260 7.854 27.630 1.00 87.12 130 PRO A N 1
ATOM 968 C CA . PRO A 1 130 ? -16.798 7.899 27.487 1.00 87.12 130 PRO A CA 1
ATOM 969 C C . PRO A 1 130 ? -16.149 9.218 27.942 1.00 87.12 130 PRO A C 1
ATOM 971 O O . PRO A 1 130 ? -15.048 9.231 28.494 1.00 87.12 130 PRO A O 1
ATOM 974 N N . GLY A 1 131 ? -16.845 10.343 27.737 1.00 89.44 131 GLY A N 1
ATOM 975 C CA . GLY A 1 131 ? -16.401 11.673 28.168 1.00 89.44 131 GLY A CA 1
ATOM 976 C C . GLY A 1 131 ? -16.378 11.883 29.687 1.00 89.44 131 GLY A C 1
ATOM 977 O O . GLY A 1 131 ? -15.718 12.809 30.141 1.00 89.44 131 GLY A O 1
ATOM 978 N N . VAL A 1 132 ? -17.055 11.030 30.461 1.00 94.06 132 VAL A N 1
ATOM 979 C CA . VAL A 1 132 ? -17.078 11.032 31.933 1.00 94.06 132 VAL A CA 1
ATOM 980 C C . VAL A 1 132 ? -16.078 10.022 32.488 1.00 94.06 132 VAL A C 1
ATOM 982 O O . VAL A 1 132 ? -15.264 10.376 33.339 1.00 94.06 132 VAL A O 1
ATOM 985 N N . LEU A 1 133 ? -16.077 8.788 31.970 1.00 91.12 133 LEU A N 1
ATOM 986 C CA . LEU A 1 133 ? -15.181 7.734 32.458 1.00 91.12 133 LEU A CA 1
ATOM 987 C C . LEU A 1 133 ? -13.705 8.067 32.224 1.00 91.12 133 LEU A C 1
ATOM 989 O O . LEU A 1 133 ? -12.864 7.782 33.072 1.00 91.12 133 LEU A O 1
ATOM 993 N N . ARG A 1 134 ? -13.365 8.699 31.094 1.00 88.31 134 ARG A N 1
ATOM 994 C CA . ARG A 1 134 ? -11.965 9.001 30.772 1.00 88.31 134 ARG A CA 1
ATOM 995 C C . ARG A 1 134 ? -11.330 10.014 31.741 1.00 88.31 134 ARG A C 1
ATOM 997 O O . ARG A 1 134 ? -10.249 9.706 32.240 1.00 88.31 134 ARG A O 1
ATOM 1004 N N . PRO A 1 135 ? -11.938 11.182 32.035 1.00 89.19 135 PRO A N 1
ATOM 1005 C CA . PRO A 1 135 ? -11.437 12.074 33.080 1.00 89.19 135 PRO A CA 1
ATOM 1006 C C . PRO A 1 135 ? -11.447 11.441 34.472 1.00 89.19 135 PRO A C 1
ATOM 1008 O O . PRO A 1 135 ? -10.492 11.643 35.212 1.00 89.19 135 PRO A O 1
ATOM 1011 N N . TRP A 1 136 ? -12.478 10.653 34.806 1.00 91.81 136 TRP A N 1
ATOM 1012 C CA . TRP A 1 136 ? -12.577 9.980 36.105 1.00 91.81 136 TRP A CA 1
ATOM 1013 C C . TRP A 1 136 ? -11.386 9.048 36.342 1.00 91.81 136 TRP A C 1
ATOM 1015 O O . TRP A 1 136 ? -10.683 9.172 37.338 1.00 91.81 136 TRP A O 1
ATOM 1025 N N . ILE A 1 137 ? -11.078 8.191 35.368 1.00 87.62 137 ILE A N 1
ATOM 1026 C CA . ILE A 1 137 ? -9.926 7.288 35.431 1.00 87.62 137 ILE A CA 1
ATOM 1027 C C . ILE A 1 137 ? -8.595 8.052 35.407 1.00 87.62 137 ILE A C 1
ATOM 1029 O O . ILE A 1 137 ? -7.646 7.658 36.077 1.00 87.62 137 ILE A O 1
ATOM 1033 N N . ALA A 1 138 ? -8.505 9.155 34.658 1.00 85.50 138 ALA A N 1
ATOM 1034 C CA . ALA A 1 138 ? -7.296 9.978 34.628 1.00 85.50 138 ALA A CA 1
ATOM 1035 C C . ALA A 1 138 ? -7.018 10.686 35.968 1.00 85.50 138 ALA A C 1
ATOM 1037 O O . ALA A 1 138 ? -5.853 10.920 36.291 1.00 85.50 138 ALA A O 1
ATOM 1038 N N . ALA A 1 139 ? -8.064 11.016 36.734 1.00 86.94 139 ALA A N 1
ATOM 1039 C CA . ALA A 1 139 ? -7.952 11.647 38.047 1.00 86.94 139 ALA A CA 1
ATOM 1040 C C . ALA A 1 139 ? -7.415 10.694 39.126 1.00 86.94 139 ALA A C 1
ATOM 1042 O O . ALA A 1 139 ? -6.813 11.161 40.087 1.00 86.94 139 ALA A O 1
ATOM 1043 N N . LEU A 1 140 ? -7.549 9.377 38.936 1.00 83.38 140 LEU A N 1
ATOM 1044 C CA . LEU A 1 140 ? -7.168 8.352 39.916 1.00 83.38 140 LEU A CA 1
ATOM 1045 C C . LEU A 1 140 ? -5.662 8.101 40.065 1.00 83.38 140 LEU A C 1
ATOM 1047 O O . LEU A 1 140 ? -5.312 7.052 40.573 1.00 83.38 140 LEU A O 1
ATOM 1051 N N . ALA A 1 141 ? -4.806 9.028 39.614 1.00 64.12 141 ALA A N 1
ATOM 1052 C CA . ALA A 1 141 ? -3.338 9.051 39.694 1.00 64.12 141 ALA A CA 1
ATOM 1053 C C . ALA A 1 141 ? -2.599 7.692 39.506 1.00 64.12 141 ALA A C 1
ATOM 1055 O O . ALA A 1 141 ? -2.826 6.723 40.222 1.00 64.12 141 ALA A O 1
ATOM 1056 N N . PRO A 1 142 ? -1.565 7.593 38.646 1.00 61.84 142 PRO A N 1
ATOM 1057 C CA . PRO A 1 142 ? -0.815 6.339 38.462 1.00 61.84 142 PRO A CA 1
ATOM 1058 C C . PRO A 1 142 ? -0.275 5.684 39.753 1.00 61.84 142 PRO A C 1
ATOM 1060 O O . PRO A 1 142 ? 0.001 4.490 39.747 1.00 61.84 142 PRO A O 1
ATOM 1063 N N . THR A 1 143 ? -0.119 6.448 40.839 1.00 57.16 143 THR A N 1
ATOM 1064 C CA . THR A 1 143 ? 0.355 5.990 42.152 1.00 57.16 143 THR A CA 1
ATOM 1065 C C . THR A 1 143 ? -0.695 5.285 43.017 1.00 57.16 143 THR A C 1
ATOM 1067 O O . THR A 1 143 ? -0.301 4.496 43.867 1.00 57.16 143 THR A O 1
ATOM 1070 N N . GLU A 1 144 ? -1.999 5.520 42.825 1.00 58.59 144 GLU A N 1
ATOM 1071 C CA . GLU A 1 144 ? -3.058 4.882 43.640 1.00 58.59 144 GLU A CA 1
ATOM 1072 C C . GLU A 1 144 ? -3.585 3.578 43.013 1.00 58.59 144 GLU A C 1
ATOM 1074 O O . GLU A 1 144 ? -4.106 2.699 43.700 1.00 58.59 144 GLU A O 1
ATOM 1079 N N . LEU A 1 145 ? -3.366 3.396 41.707 1.00 62.00 145 LEU A N 1
ATOM 1080 C CA . LEU A 1 145 ? -3.738 2.190 40.962 1.00 62.00 145 LEU A CA 1
ATOM 1081 C C . LEU A 1 145 ? -2.719 1.036 41.066 1.00 62.00 145 LEU A C 1
ATOM 1083 O O . LEU A 1 145 ? -2.964 -0.027 40.496 1.00 62.00 145 LEU A O 1
ATOM 1087 N N . ASP A 1 146 ? -1.629 1.174 41.834 1.00 61.53 146 ASP A N 1
ATOM 1088 C CA . ASP A 1 146 ? -0.668 0.081 42.112 1.00 61.53 146 ASP A CA 1
ATOM 1089 C C . ASP A 1 146 ? -1.189 -0.920 43.170 1.00 61.53 146 ASP A C 1
ATOM 1091 O O . ASP A 1 146 ? -0.448 -1.530 43.943 1.00 61.53 146 ASP A O 1
ATOM 1095 N N . SER A 1 147 ? -2.505 -1.123 43.221 1.00 56.72 147 SER A N 1
ATOM 1096 C CA . SER A 1 147 ? -3.105 -2.202 43.995 1.00 56.72 147 SER A CA 1
ATOM 1097 C C . SER A 1 147 ? -3.056 -3.473 43.151 1.00 56.72 147 SER A C 1
ATOM 1099 O O . SER A 1 147 ? -3.904 -3.732 42.302 1.00 56.72 147 SER A O 1
ATOM 1101 N N . ARG A 1 148 ? -2.051 -4.325 43.369 1.00 61.66 148 ARG A N 1
ATOM 1102 C CA . ARG A 1 148 ? -1.881 -5.645 42.708 1.00 61.66 148 ARG A CA 1
ATOM 1103 C C . ARG A 1 148 ? -3.062 -6.627 42.876 1.00 61.66 148 ARG A C 1
ATOM 1105 O O . ARG A 1 148 ? -2.945 -7.784 42.483 1.00 61.66 148 ARG A O 1
ATOM 1112 N N . LEU A 1 149 ? -4.166 -6.189 43.476 1.00 68.62 149 LEU A N 1
ATOM 1113 C CA . LEU A 1 149 ? -5.291 -7.003 43.925 1.00 68.62 149 LEU A CA 1
ATOM 1114 C C . LEU A 1 149 ? -6.585 -6.746 43.138 1.00 68.62 149 LEU A C 1
ATOM 1116 O O . LEU A 1 149 ? -7.448 -7.618 43.125 1.00 68.62 149 LEU A O 1
ATOM 1120 N N . ALA A 1 150 ? -6.705 -5.611 42.440 1.00 84.12 150 ALA A N 1
ATOM 1121 C CA . ALA A 1 150 ? -7.900 -5.303 41.662 1.00 84.12 150 ALA A CA 1
ATOM 1122 C C . ALA A 1 150 ? -7.827 -5.876 40.237 1.00 84.12 150 ALA A C 1
ATOM 1124 O O . ALA A 1 150 ? -6.795 -5.808 39.553 1.00 84.12 150 ALA A O 1
ATOM 1125 N N . SER A 1 151 ? -8.957 -6.405 39.773 1.00 88.44 151 SER A N 1
ATOM 1126 C CA . SER A 1 151 ? -9.192 -6.736 38.371 1.00 88.44 151 SER A CA 1
ATOM 1127 C C . SER A 1 151 ? -10.223 -5.785 37.777 1.00 88.44 151 SER A C 1
ATOM 1129 O O . SER A 1 151 ? -11.210 -5.444 38.423 1.00 88.44 151 SER A O 1
ATOM 1131 N N . PHE A 1 152 ? -9.976 -5.362 36.543 1.00 89.19 152 PHE A N 1
ATOM 1132 C CA . PHE A 1 152 ? -10.779 -4.383 35.831 1.00 89.19 152 PHE A CA 1
ATOM 1133 C C . PHE A 1 152 ? -11.332 -4.998 34.553 1.00 89.19 152 PHE A C 1
ATOM 1135 O O . PHE A 1 152 ? -10.572 -5.536 33.748 1.00 89.19 152 PHE A O 1
ATOM 1142 N N . ARG A 1 153 ? -12.633 -4.887 34.305 1.00 91.56 153 ARG A N 1
ATOM 1143 C CA . ARG A 1 153 ? -13.224 -5.219 33.000 1.00 91.56 153 ARG A CA 1
ATOM 1144 C C . ARG A 1 153 ? -13.849 -3.978 32.415 1.00 91.56 153 ARG A C 1
ATOM 1146 O O . ARG A 1 153 ? -14.409 -3.160 33.128 1.00 91.56 153 ARG A O 1
ATOM 1153 N N . ILE A 1 154 ? -13.758 -3.853 31.101 1.00 89.94 154 ILE A N 1
ATOM 1154 C CA . ILE A 1 154 ? -14.357 -2.743 30.369 1.00 89.94 154 ILE A CA 1
ATOM 1155 C C . ILE A 1 154 ? -15.577 -3.288 29.641 1.00 89.94 154 ILE A C 1
ATOM 1157 O O . ILE A 1 154 ? -15.468 -4.282 28.917 1.00 89.94 154 ILE A O 1
ATOM 1161 N N . HIS A 1 155 ? -16.720 -2.649 29.839 1.00 92.75 155 HIS A N 1
ATOM 1162 C CA . HIS A 1 155 ? -17.891 -2.831 29.001 1.00 92.75 155 HIS A CA 1
ATOM 1163 C C . HIS A 1 155 ? -17.842 -1.819 27.862 1.00 92.75 155 HIS A C 1
ATOM 1165 O O . HIS A 1 155 ? -17.426 -0.675 28.047 1.00 92.75 155 HIS A O 1
ATOM 1171 N N . THR A 1 156 ? -18.256 -2.248 26.677 1.00 89.00 156 THR A N 1
ATOM 1172 C CA . THR A 1 156 ? -18.616 -1.328 25.596 1.00 89.00 156 THR A CA 1
ATOM 1173 C C . THR A 1 156 ? -19.970 -1.760 25.048 1.00 89.00 156 THR A C 1
ATOM 1175 O O . THR A 1 156 ? -20.222 -2.971 24.985 1.00 89.00 156 THR A O 1
ATOM 1178 N N . PRO A 1 157 ? -20.812 -0.838 24.555 1.00 85.38 157 PRO A N 1
ATOM 1179 C CA . PRO A 1 157 ? -22.114 -1.205 24.000 1.00 85.38 157 PRO A CA 1
ATOM 1180 C C . PRO A 1 157 ? -22.020 -2.226 22.855 1.00 85.38 157 PRO A C 1
ATOM 1182 O O . PRO A 1 157 ? -22.930 -3.022 22.648 1.00 85.38 157 PRO A O 1
ATOM 1185 N N . GLN A 1 158 ? -20.920 -2.208 22.092 1.00 82.56 158 GLN A N 1
ATOM 1186 C CA . GLN A 1 158 ? -20.742 -3.045 20.903 1.00 82.56 158 GLN A CA 1
ATOM 1187 C C . GLN A 1 158 ? -20.158 -4.433 21.195 1.00 82.56 158 GLN A C 1
ATOM 1189 O O . GLN A 1 158 ? -20.356 -5.346 20.394 1.00 82.56 158 GLN A O 1
ATOM 1194 N N . GLN A 1 159 ? -19.399 -4.596 22.281 1.00 84.38 159 GLN A N 1
ATOM 1195 C CA . GLN A 1 159 ? -18.646 -5.831 22.550 1.00 84.38 159 GLN A CA 1
ATOM 1196 C C . GLN A 1 159 ? -18.993 -6.476 23.894 1.00 84.38 159 GLN A C 1
ATOM 1198 O O . GLN A 1 159 ? -18.501 -7.567 24.187 1.00 84.38 159 GLN A O 1
ATOM 1203 N N . GLY A 1 160 ? -19.830 -5.822 24.702 1.00 89.75 160 GLY A N 1
ATOM 1204 C CA . GLY A 1 160 ? -20.129 -6.246 26.060 1.00 89.75 160 GLY A CA 1
ATOM 1205 C C . GLY A 1 160 ? -18.902 -6.167 26.968 1.00 89.75 160 GLY A C 1
ATOM 1206 O O . GLY A 1 160 ? -17.955 -5.415 26.710 1.00 89.75 160 GLY A O 1
ATOM 1207 N N . TRP A 1 161 ? -18.916 -6.968 28.034 1.00 91.12 161 TRP A N 1
ATOM 1208 C CA . TRP A 1 161 ? -17.806 -7.066 28.975 1.00 91.12 161 TRP A CA 1
ATOM 1209 C C . TRP A 1 161 ? -16.597 -7.776 28.370 1.00 91.12 161 TRP A C 1
ATOM 1211 O O . TRP A 1 161 ? -16.662 -8.935 27.956 1.00 91.12 161 TRP A O 1
ATOM 1221 N N . ARG A 1 162 ? -15.452 -7.101 28.403 1.00 85.94 162 ARG A N 1
ATOM 1222 C CA . ARG A 1 162 ? -14.163 -7.673 28.014 1.00 85.94 162 ARG A CA 1
ATOM 1223 C C . ARG A 1 162 ? -13.567 -8.549 29.125 1.00 85.94 162 ARG A C 1
ATOM 1225 O O . ARG A 1 162 ? -14.082 -8.634 30.245 1.00 85.94 162 ARG A O 1
ATOM 1232 N N . ARG A 1 163 ? -12.468 -9.233 28.787 1.00 85.19 163 ARG A N 1
ATOM 1233 C CA . ARG A 1 163 ? -11.688 -10.031 29.745 1.00 85.19 163 ARG A CA 1
ATOM 1234 C C . ARG A 1 163 ? -11.094 -9.129 30.840 1.00 85.19 163 ARG A C 1
ATOM 1236 O O . ARG A 1 163 ? -10.744 -7.990 30.528 1.00 85.19 163 ARG A O 1
ATOM 1243 N N . PRO A 1 164 ? -10.948 -9.634 32.078 1.00 86.94 164 PRO A N 1
ATOM 1244 C CA . PRO A 1 164 ? -10.336 -8.877 33.162 1.00 86.94 164 PRO A CA 1
ATOM 1245 C C . PRO A 1 164 ? -8.885 -8.499 32.856 1.00 86.94 164 PRO A C 1
ATOM 1247 O O . PRO A 1 164 ? -8.114 -9.301 32.325 1.00 86.94 164 PRO A O 1
ATOM 1250 N N . LEU A 1 165 ? -8.518 -7.281 33.233 1.00 82.38 165 LEU A N 1
ATOM 1251 C CA . LEU A 1 165 ? -7.167 -6.740 33.244 1.00 82.38 165 LEU A CA 1
ATOM 1252 C C . LEU A 1 165 ? -6.732 -6.583 34.695 1.00 82.38 165 LEU A C 1
ATOM 1254 O O . LEU A 1 165 ? -7.475 -6.055 35.514 1.00 82.38 165 LEU A O 1
ATOM 1258 N N . TYR A 1 166 ? -5.526 -7.028 35.017 1.00 80.69 166 TYR A N 1
ATOM 1259 C CA . TYR A 1 166 ? -4.972 -6.900 36.364 1.00 80.69 166 TYR A CA 1
ATOM 1260 C C . TYR A 1 166 ? -4.174 -5.598 36.475 1.00 80.69 166 TYR A C 1
ATOM 1262 O O . TYR A 1 166 ? -3.492 -5.228 35.522 1.00 80.69 166 TYR A O 1
ATOM 1270 N N . SER A 1 167 ? -4.287 -4.908 37.610 1.00 67.62 167 SER A N 1
ATOM 1271 C CA . SER A 1 167 ? -3.956 -3.486 37.835 1.00 67.62 167 SER A CA 1
ATOM 1272 C C . SER A 1 167 ? -2.733 -2.887 37.122 1.00 67.62 167 SER A C 1
ATOM 1274 O O . SER A 1 167 ? -2.881 -1.858 36.462 1.00 67.62 167 SER A O 1
ATOM 1276 N N . SER A 1 168 ? -1.556 -3.522 37.140 1.00 67.75 168 SER A N 1
ATOM 1277 C CA . SER A 1 168 ? -0.385 -2.999 36.406 1.00 67.75 168 SER A CA 1
ATOM 1278 C C . SER A 1 168 ? -0.613 -2.975 34.889 1.00 67.75 168 SER A C 1
ATOM 1280 O O . SER A 1 168 ? -0.307 -1.997 34.213 1.00 67.75 168 SER A O 1
ATOM 1282 N N . ARG A 1 169 ? -1.275 -4.009 34.360 1.00 62.88 169 ARG A N 1
ATOM 1283 C CA . ARG A 1 169 ? -1.741 -4.080 32.970 1.00 62.88 169 ARG A CA 1
ATOM 1284 C C . ARG A 1 169 ? -3.016 -3.293 32.718 1.00 62.88 169 ARG A C 1
ATOM 1286 O O . ARG A 1 169 ? -3.373 -3.145 31.559 1.00 62.88 169 ARG A O 1
ATOM 1293 N N . PHE A 1 170 ? -3.730 -2.830 33.740 1.00 70.25 170 PHE A N 1
ATOM 1294 C CA . PHE A 1 170 ? -4.875 -1.951 33.532 1.00 70.25 170 PHE A CA 1
ATOM 1295 C C . PHE A 1 170 ? -4.387 -0.547 33.199 1.00 70.25 170 PHE A C 1
ATOM 1297 O O . PHE A 1 170 ? -4.725 -0.057 32.135 1.00 70.25 170 PHE A O 1
ATOM 1304 N N . VAL A 1 171 ? -3.515 0.063 34.010 1.00 67.38 171 VAL A N 1
ATOM 1305 C CA . VAL A 1 171 ? -2.953 1.393 33.697 1.00 67.38 171 VAL A CA 1
ATOM 1306 C C . VAL A 1 171 ? -2.142 1.360 32.402 1.00 67.38 171 VAL A C 1
ATOM 1308 O O . VAL A 1 171 ? -2.311 2.231 31.543 1.00 67.38 171 VAL A O 1
ATOM 1311 N N . ASP A 1 172 ? -1.329 0.316 32.214 1.00 64.81 172 ASP A N 1
ATOM 1312 C CA . ASP A 1 172 ? -0.647 0.101 30.943 1.00 64.81 172 ASP A CA 1
ATOM 1313 C C . ASP A 1 172 ? -1.640 -0.212 29.827 1.00 64.81 172 ASP A C 1
ATOM 1315 O O . ASP A 1 172 ? -1.484 0.334 28.756 1.00 64.81 172 ASP A O 1
ATOM 1319 N N . GLY A 1 173 ? -2.701 -0.988 30.053 1.00 60.19 173 GLY A N 1
ATOM 1320 C CA . GLY A 1 173 ? -3.762 -1.322 29.086 1.00 60.19 173 GLY A CA 1
ATOM 1321 C C . GLY A 1 173 ? -4.698 -0.165 28.735 1.00 60.19 173 GLY A C 1
ATOM 1322 O O . GLY A 1 173 ? -5.317 -0.155 27.680 1.00 60.19 173 GLY A O 1
ATOM 1323 N N . LEU A 1 174 ? -4.774 0.859 29.579 1.00 64.00 174 LEU A N 1
ATOM 1324 C CA . LEU A 1 174 ? -5.398 2.136 29.253 1.00 64.00 174 LEU A CA 1
ATOM 1325 C C . LEU A 1 174 ? -4.537 2.937 28.268 1.00 64.00 174 LEU A C 1
ATOM 1327 O O . LEU A 1 174 ? -5.064 3.772 27.530 1.00 64.00 174 LEU A O 1
ATOM 1331 N N . ARG A 1 175 ? -3.221 2.684 28.254 1.00 56.12 175 ARG A N 1
ATOM 1332 C CA . ARG A 1 175 ? -2.239 3.281 27.334 1.00 56.12 175 ARG A CA 1
ATOM 1333 C C . ARG A 1 175 ? -1.912 2.381 26.134 1.00 56.12 175 ARG A C 1
ATOM 1335 O O . ARG A 1 175 ? -1.609 2.891 25.060 1.00 56.12 175 ARG A O 1
ATOM 1342 N N . MET A 1 176 ? -1.965 1.066 26.304 1.00 47.25 176 MET A N 1
ATOM 1343 C CA . MET A 1 176 ? -1.701 0.041 25.309 1.00 47.25 176 MET A CA 1
ATOM 1344 C C . MET A 1 176 ? -2.987 -0.217 24.539 1.00 47.25 176 MET A C 1
ATOM 1346 O O . MET A 1 176 ? -4.055 -0.414 25.110 1.00 47.25 176 MET A O 1
ATOM 1350 N N . SER A 1 177 ? -2.871 -0.209 23.217 1.00 55.59 177 SER A N 1
ATOM 1351 C CA . SER A 1 177 ? -3.879 -0.741 22.307 1.00 55.59 177 SER A CA 1
ATOM 1352 C C . SER A 1 177 ? -4.402 -2.068 22.820 1.00 55.59 177 SER A C 1
ATOM 1354 O O . SER A 1 177 ? -3.626 -3.006 22.996 1.00 55.59 177 SER A O 1
ATOM 1356 N N . PHE A 1 178 ? -5.715 -2.189 22.959 1.00 64.19 178 PHE A N 1
ATOM 1357 C CA . PHE A 1 178 ? -6.307 -3.498 22.741 1.00 64.19 178 PHE A CA 1
ATOM 1358 C C . PHE A 1 178 ? -6.177 -3.812 21.252 1.00 64.19 178 PHE A C 1
ATOM 1360 O O . PHE A 1 178 ? -6.180 -2.890 20.429 1.00 64.19 178 PHE A O 1
ATOM 1367 N N . ASP A 1 179 ? -6.117 -5.096 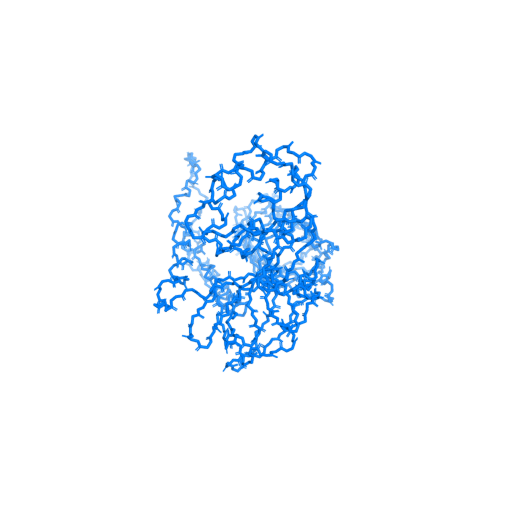20.903 1.00 68.31 179 ASP A N 1
ATOM 1368 C CA . ASP A 1 179 ? -6.376 -5.551 19.536 1.00 68.31 179 ASP A CA 1
ATOM 1369 C C . ASP A 1 179 ? -7.863 -5.308 19.235 1.00 68.31 179 ASP A C 1
ATOM 1371 O O . ASP A 1 179 ? -8.718 -6.195 19.265 1.00 68.31 179 ASP A O 1
ATOM 1375 N N . SER A 1 180 ? -8.208 -4.037 19.071 1.00 77.56 180 SER A N 1
ATOM 1376 C CA . SER A 1 180 ? -9.507 -3.570 18.646 1.00 77.56 180 SER A CA 1
ATOM 1377 C C . SER A 1 180 ? -9.423 -3.193 17.183 1.00 77.56 180 SER A C 1
ATOM 1379 O O . SER A 1 180 ? -8.476 -2.561 16.718 1.00 77.56 180 SER A O 1
ATOM 1381 N N . LYS A 1 181 ? -10.462 -3.566 16.450 1.00 89.31 181 LYS A N 1
ATOM 1382 C CA . LYS A 1 181 ? -10.682 -3.045 15.113 1.00 89.31 181 LYS A CA 1
ATOM 1383 C C . LYS A 1 181 ? -11.771 -1.996 15.185 1.00 89.31 181 LYS A C 1
ATOM 1385 O O . LYS A 1 181 ? -12.726 -2.130 15.952 1.00 89.31 181 LYS A O 1
ATOM 1390 N N . VAL A 1 182 ? -11.612 -0.942 14.406 1.00 91.62 182 VAL A N 1
ATOM 1391 C CA . VAL A 1 182 ? -12.630 0.095 14.238 1.00 91.62 182 VAL A CA 1
ATOM 1392 C C . VAL A 1 182 ? -12.962 0.203 12.770 1.00 91.62 182 VAL A C 1
ATOM 1394 O O . VAL A 1 182 ? -12.119 -0.072 11.927 1.00 91.62 182 VAL A O 1
ATOM 1397 N N . GLY A 1 183 ? -14.179 0.583 12.429 1.00 92.69 183 GLY A N 1
ATOM 1398 C CA . GLY A 1 183 ? -14.541 0.709 11.031 1.00 92.69 183 GLY A CA 1
ATOM 1399 C C . GLY A 1 183 ? -16.020 0.913 10.825 1.00 92.69 183 GLY A C 1
ATOM 1400 O O . GLY A 1 183 ? -16.683 1.594 11.603 1.00 92.69 183 GLY A O 1
ATOM 1401 N N . TRP A 1 184 ? -16.522 0.343 9.746 1.00 94.75 184 TRP A N 1
ATOM 1402 C CA . TRP A 1 184 ? -17.816 0.672 9.189 1.00 94.75 184 TRP A CA 1
ATOM 1403 C C . TRP A 1 184 ? -18.555 -0.606 8.818 1.00 94.75 184 TRP A C 1
ATOM 1405 O O . TRP A 1 184 ? -17.998 -1.499 8.176 1.00 94.75 184 TRP A O 1
ATOM 1415 N N . ARG A 1 185 ? -19.821 -0.699 9.229 1.00 95.25 185 ARG A N 1
ATOM 1416 C CA . ARG A 1 185 ? -20.676 -1.838 8.890 1.00 95.25 185 ARG A CA 1
ATOM 1417 C C . ARG A 1 185 ? -21.076 -1.758 7.429 1.00 95.25 185 ARG A C 1
ATOM 1419 O O . ARG A 1 185 ? -21.343 -0.670 6.929 1.00 95.25 185 ARG A O 1
ATOM 1426 N N . TRP A 1 186 ? -21.166 -2.901 6.756 1.00 95.56 186 TRP A N 1
ATOM 1427 C CA . TRP A 1 186 ? -21.556 -2.924 5.345 1.00 95.56 186 TRP A CA 1
ATOM 1428 C C . TRP A 1 186 ? -22.951 -2.353 5.104 1.00 95.56 186 TRP A C 1
ATOM 1430 O O . TRP A 1 186 ? -23.156 -1.718 4.074 1.00 95.56 186 TRP A O 1
ATOM 1440 N N . ASP A 1 187 ? -23.868 -2.535 6.054 1.00 95.19 187 ASP A N 1
ATOM 1441 C CA . ASP A 1 187 ? -25.241 -2.021 5.969 1.00 95.19 187 ASP A CA 1
ATOM 1442 C C . ASP A 1 187 ? -25.295 -0.488 5.997 1.00 95.19 187 ASP A C 1
ATOM 1444 O O . ASP A 1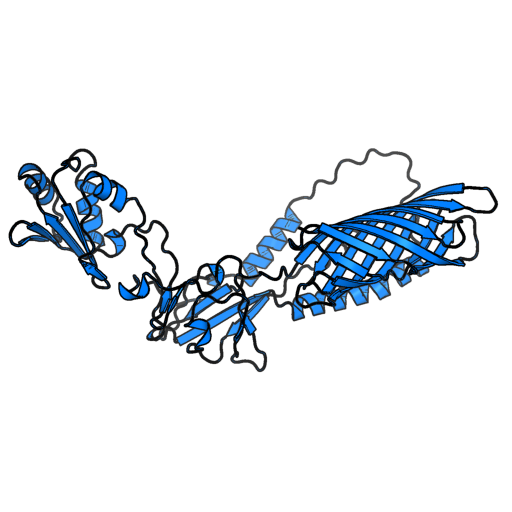 187 ? -26.210 0.115 5.440 1.00 95.19 187 ASP A O 1
ATOM 1448 N N . ASP A 1 188 ? -24.274 0.147 6.573 1.00 94.50 188 ASP A N 1
ATOM 1449 C CA . ASP A 1 188 ? -24.152 1.599 6.607 1.00 94.50 188 ASP A CA 1
ATOM 1450 C C . ASP A 1 188 ? -23.417 2.148 5.366 1.00 94.50 188 ASP A C 1
ATOM 1452 O O . ASP A 1 188 ? -23.421 3.358 5.136 1.00 94.50 188 ASP A O 1
ATOM 1456 N N . VAL A 1 189 ? -22.766 1.297 4.555 1.00 95.75 189 VAL A N 1
ATOM 1457 C CA . VAL A 1 189 ? -21.997 1.703 3.364 1.00 95.75 189 VAL A CA 1
ATOM 1458 C C . VAL A 1 189 ? -22.913 1.781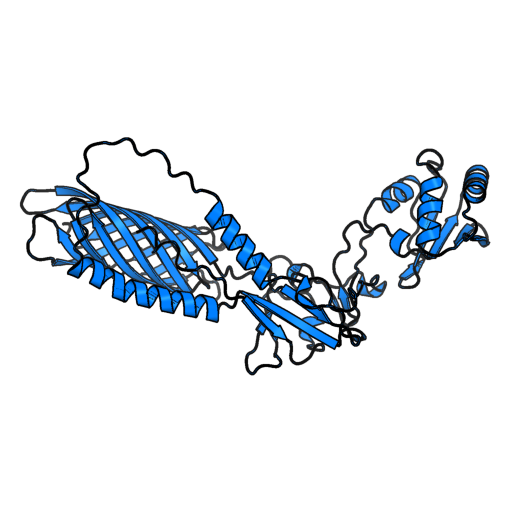 2.140 1.00 95.75 189 VAL A C 1
ATOM 1460 O O . VAL A 1 189 ? -23.220 0.782 1.492 1.00 95.75 189 VAL A O 1
ATOM 1463 N N . ALA A 1 190 ? -23.273 3.000 1.748 1.00 96.19 190 ALA A N 1
ATOM 1464 C CA . ALA A 1 190 ? -24.067 3.271 0.553 1.00 96.19 190 ALA A CA 1
ATOM 1465 C C . ALA A 1 190 ? -23.227 3.319 -0.734 1.00 96.19 190 ALA A C 1
ATOM 1467 O O . ALA A 1 190 ? -23.710 2.959 -1.808 1.00 96.19 190 ALA A O 1
ATOM 1468 N N . GLN A 1 191 ? -21.980 3.800 -0.669 1.00 96.38 191 GLN A N 1
ATOM 1469 C CA . GLN A 1 191 ? -21.094 3.888 -1.838 1.00 96.38 191 GLN A CA 1
ATOM 1470 C C . GLN A 1 191 ? -19.649 3.569 -1.466 1.00 96.38 191 GLN A C 1
ATOM 1472 O O . GLN A 1 191 ? -19.189 3.892 -0.374 1.00 96.38 191 GLN A O 1
ATOM 1477 N N . ILE A 1 192 ? -18.908 3.002 -2.416 1.00 96.38 192 ILE A N 1
ATOM 1478 C CA . ILE A 1 192 ? -17.464 2.796 -2.298 1.00 96.38 192 ILE A CA 1
ATOM 1479 C C . ILE A 1 192 ? -16.794 3.485 -3.479 1.00 96.38 192 ILE A C 1
ATOM 1481 O O . ILE A 1 192 ? -17.153 3.252 -4.637 1.00 96.38 192 ILE A O 1
ATOM 1485 N N . ARG A 1 193 ? -15.816 4.340 -3.186 1.00 95.88 193 ARG A N 1
ATOM 1486 C CA . ARG A 1 193 ? -14.898 4.892 -4.178 1.00 95.88 193 ARG A CA 1
ATOM 1487 C C . ARG A 1 193 ? -13.538 4.269 -3.995 1.00 95.88 193 ARG A C 1
ATOM 1489 O O . ARG A 1 193 ? -13.023 4.180 -2.885 1.00 95.88 193 ARG A O 1
ATOM 1496 N N . VAL A 1 194 ? -12.965 3.876 -5.112 1.00 94.00 194 VAL A N 1
ATOM 1497 C CA . VAL A 1 194 ? -11.626 3.327 -5.185 1.00 94.00 194 VAL A CA 1
ATOM 1498 C C . VAL A 1 194 ? -10.808 4.234 -6.076 1.00 94.00 194 VAL A C 1
ATOM 1500 O O . VAL A 1 194 ? -11.296 4.761 -7.079 1.00 94.00 194 VAL A O 1
ATOM 1503 N N . GLN A 1 195 ? -9.573 4.460 -5.678 1.00 90.56 195 GLN A N 1
ATOM 1504 C CA . GLN A 1 195 ? -8.629 5.242 -6.431 1.00 90.56 195 GLN A CA 1
ATOM 1505 C C . GLN A 1 195 ? -7.363 4.426 -6.613 1.00 90.56 195 GLN A C 1
ATOM 1507 O O . GLN A 1 195 ? -6.726 3.981 -5.658 1.00 90.56 195 GLN A O 1
ATOM 1512 N N . ASN A 1 196 ? -7.010 4.249 -7.877 1.00 84.75 196 ASN A N 1
ATOM 1513 C CA . ASN A 1 196 ? -5.778 3.609 -8.280 1.00 84.75 196 ASN A CA 1
ATOM 1514 C C . ASN A 1 196 ? -4.913 4.587 -9.046 1.00 84.75 196 ASN A C 1
ATOM 1516 O O . ASN A 1 196 ? -5.398 5.521 -9.686 1.00 84.75 196 ASN A O 1
ATOM 1520 N N . LEU A 1 197 ? -3.614 4.318 -9.043 1.00 71.69 197 LEU A N 1
ATOM 1521 C CA . LEU A 1 197 ? -2.755 4.793 -10.113 1.00 71.69 197 LEU A CA 1
ATOM 1522 C C . LEU A 1 197 ? -3.254 4.124 -11.391 1.00 71.69 197 LEU A C 1
ATOM 1524 O O . LEU A 1 197 ? -3.136 2.907 -11.536 1.00 71.69 197 LEU A O 1
ATOM 1528 N N . SER A 1 198 ? -3.862 4.899 -12.290 1.00 62.44 198 SER A N 1
ATOM 1529 C CA . SER A 1 198 ? -4.390 4.374 -13.543 1.00 62.44 198 SER A CA 1
ATOM 1530 C C . SER A 1 198 ? -3.215 3.925 -14.391 1.00 62.44 198 SER A C 1
ATOM 1532 O O . SER A 1 198 ? -2.647 4.715 -15.146 1.00 62.44 198 SER A O 1
ATOM 1534 N N . GLY A 1 199 ? -2.859 2.645 -14.274 1.00 56.50 199 GLY A N 1
ATOM 1535 C CA . GLY A 1 199 ? -1.799 2.035 -15.060 1.00 56.50 199 GLY A CA 1
ATOM 1536 C C . GLY A 1 199 ? -1.990 2.355 -16.536 1.00 56.50 199 GLY A C 1
ATOM 1537 O O . GLY A 1 199 ? -1.055 2.822 -17.153 1.00 56.50 199 GLY A O 1
ATOM 1538 N N . GLY A 1 200 ? -3.215 2.254 -17.067 1.00 54.34 200 GLY A N 1
ATOM 1539 C CA . GLY A 1 200 ? -3.524 2.551 -18.469 1.00 54.34 200 GLY A CA 1
ATOM 1540 C C . GLY A 1 200 ? -3.429 4.027 -18.876 1.00 54.34 200 GLY A C 1
ATOM 1541 O O . GLY A 1 200 ? -3.000 4.303 -19.988 1.00 54.34 200 GLY A O 1
ATOM 1542 N N . LYS A 1 201 ? -3.787 4.990 -18.011 1.00 60.00 201 LYS A N 1
ATOM 1543 C CA . LYS A 1 201 ? -3.677 6.430 -18.354 1.00 60.00 201 LYS A CA 1
ATOM 1544 C C . LYS A 1 201 ? -2.249 6.925 -18.198 1.00 60.00 201 LYS A C 1
ATOM 1546 O O . LYS A 1 201 ? -1.752 7.610 -19.080 1.00 60.00 201 LYS A O 1
ATOM 1551 N N . THR A 1 202 ? -1.593 6.525 -17.112 1.00 54.72 202 THR A N 1
ATOM 1552 C CA . THR A 1 202 ? -0.159 6.734 -16.923 1.00 54.72 202 THR A CA 1
ATOM 1553 C C . THR A 1 202 ? 0.586 6.095 -18.084 1.00 54.72 202 THR A C 1
ATOM 1555 O O . THR A 1 202 ? 1.403 6.751 -18.711 1.00 54.72 202 THR A O 1
ATOM 1558 N N . LEU A 1 203 ? 0.221 4.872 -18.474 1.00 53.22 203 LEU A N 1
ATOM 1559 C CA . LEU A 1 203 ? 0.792 4.196 -19.627 1.00 53.22 203 LEU A CA 1
ATOM 1560 C C . LEU A 1 203 ? 0.502 4.916 -20.941 1.00 53.22 203 LEU A C 1
ATOM 1562 O O . LEU A 1 203 ? 1.422 5.083 -21.719 1.00 53.22 203 LEU A O 1
ATOM 1566 N N . ALA A 1 204 ? -0.722 5.367 -21.209 1.00 54.88 204 ALA A N 1
ATOM 1567 C CA . ALA A 1 204 ? -1.032 6.123 -22.421 1.00 54.88 204 ALA A CA 1
ATOM 1568 C C . ALA A 1 204 ? -0.268 7.452 -22.472 1.00 54.88 204 ALA A C 1
ATOM 1570 O O . ALA A 1 204 ? 0.218 7.832 -23.534 1.00 54.88 204 ALA A O 1
ATOM 1571 N N . ALA A 1 205 ? -0.104 8.128 -21.332 1.00 58.62 205 ALA A N 1
ATOM 1572 C CA . ALA A 1 205 ? 0.729 9.317 -21.225 1.00 58.62 205 ALA A CA 1
ATOM 1573 C C . ALA A 1 205 ? 2.202 8.973 -21.488 1.00 58.62 205 ALA A C 1
ATOM 1575 O O . ALA A 1 205 ? 2.841 9.643 -22.291 1.00 58.62 205 ALA A O 1
ATOM 1576 N N . ILE A 1 206 ? 2.725 7.893 -20.898 1.00 55.75 206 ILE A N 1
ATOM 1577 C CA . ILE A 1 206 ? 4.093 7.404 -21.118 1.00 55.75 206 ILE A CA 1
ATOM 1578 C C . ILE A 1 206 ? 4.295 7.001 -22.576 1.00 55.75 206 ILE A C 1
ATOM 1580 O O . ILE A 1 206 ? 5.254 7.439 -23.184 1.00 55.75 206 ILE A O 1
ATOM 1584 N N . ILE A 1 207 ? 3.416 6.195 -23.166 1.00 55.28 207 ILE A N 1
ATOM 1585 C CA . ILE A 1 207 ? 3.495 5.771 -24.567 1.00 55.28 207 ILE A CA 1
ATOM 1586 C C . ILE A 1 207 ? 3.390 6.990 -25.473 1.00 55.28 207 ILE A C 1
ATOM 1588 O O . ILE A 1 207 ? 4.204 7.126 -26.372 1.00 55.28 207 ILE A O 1
ATOM 1592 N N . GLY A 1 208 ? 2.433 7.888 -25.237 1.00 59.22 208 GLY A N 1
ATOM 1593 C CA . GLY A 1 208 ? 2.246 9.095 -26.038 1.00 59.22 208 GLY A CA 1
ATOM 1594 C C . GLY A 1 208 ? 3.474 10.002 -25.996 1.00 59.22 208 GLY A C 1
ATOM 1595 O O . GLY A 1 208 ? 3.982 10.404 -27.038 1.00 59.22 208 GLY A O 1
ATOM 1596 N N . THR A 1 209 ? 4.007 10.259 -24.801 1.00 54.28 209 THR A N 1
ATOM 1597 C CA . THR A 1 209 ? 5.228 11.056 -24.601 1.00 54.28 209 THR A CA 1
ATOM 1598 C C . THR A 1 209 ? 6.479 10.355 -25.115 1.00 54.28 209 THR A C 1
ATOM 1600 O O . THR A 1 209 ? 7.332 11.007 -25.708 1.00 54.28 209 THR A O 1
ATOM 1603 N N . SER A 1 210 ? 6.581 9.036 -24.956 1.00 52.09 210 SER A N 1
ATOM 1604 C CA . SER A 1 210 ? 7.707 8.235 -25.446 1.00 52.09 210 SER A CA 1
ATOM 1605 C C . SER A 1 210 ? 7.683 8.129 -26.964 1.00 52.09 210 SER A C 1
ATOM 1607 O O . SER A 1 210 ? 8.722 8.290 -27.584 1.00 52.09 210 SER A O 1
ATOM 1609 N N . ALA A 1 211 ? 6.520 7.927 -27.585 1.00 53.31 211 ALA A N 1
ATOM 1610 C CA . ALA A 1 211 ? 6.346 7.955 -29.035 1.00 53.31 211 ALA A CA 1
ATOM 1611 C C . ALA A 1 211 ? 6.688 9.342 -29.588 1.00 53.31 211 ALA A C 1
ATOM 1613 O O . ALA A 1 211 ? 7.421 9.448 -30.570 1.00 53.31 211 ALA A O 1
ATOM 1614 N N . LEU A 1 212 ? 6.245 10.408 -28.912 1.00 56.72 212 LEU A N 1
ATOM 1615 C CA . LEU A 1 212 ? 6.631 11.772 -29.259 1.00 56.72 212 LEU A CA 1
ATOM 1616 C C . LEU A 1 212 ? 8.149 11.960 -29.139 1.00 56.72 212 LEU A C 1
ATOM 1618 O O . LEU A 1 212 ? 8.763 12.497 -30.051 1.00 56.72 212 LEU A O 1
ATOM 1622 N N . ALA A 1 213 ? 8.778 11.477 -28.066 1.00 51.81 213 ALA A N 1
ATOM 1623 C CA . ALA A 1 213 ? 10.226 11.542 -27.890 1.00 51.81 213 ALA A CA 1
ATOM 1624 C C . ALA A 1 213 ? 10.974 10.716 -28.951 1.00 51.81 213 ALA A C 1
ATOM 1626 O O . ALA A 1 213 ? 11.946 11.205 -29.514 1.00 51.81 213 ALA A O 1
ATOM 1627 N N . ILE A 1 214 ? 10.505 9.512 -29.286 1.00 50.75 214 ILE A N 1
ATOM 1628 C CA . ILE A 1 214 ? 11.076 8.648 -30.332 1.00 50.75 214 ILE A CA 1
ATOM 1629 C C . ILE A 1 214 ? 10.996 9.316 -31.706 1.00 50.75 214 ILE A C 1
ATOM 1631 O O . ILE A 1 214 ? 11.898 9.127 -32.511 1.00 50.75 214 ILE A O 1
ATOM 1635 N N . VAL A 1 215 ? 9.961 10.108 -31.990 1.00 55.28 215 VAL A N 1
ATOM 1636 C CA . VAL A 1 215 ? 9.849 10.844 -33.260 1.00 55.28 215 VAL A CA 1
ATOM 1637 C C . VAL A 1 215 ? 10.668 12.137 -33.221 1.00 55.28 215 VAL A C 1
ATOM 1639 O O . VAL A 1 215 ? 11.423 12.434 -34.144 1.00 55.28 215 VAL A O 1
ATOM 1642 N N . VAL A 1 216 ? 10.555 12.910 -32.142 1.00 56.47 216 VAL A N 1
ATOM 1643 C CA . VAL A 1 216 ? 11.135 14.254 -32.037 1.00 56.47 216 VAL A CA 1
ATOM 1644 C C . VAL A 1 216 ? 12.638 14.210 -31.790 1.00 56.47 216 VAL A C 1
ATOM 1646 O O . VAL A 1 216 ? 13.348 15.037 -32.349 1.00 56.47 216 VAL A O 1
ATOM 1649 N N . VAL A 1 217 ? 13.156 13.267 -30.998 1.00 51.78 217 VAL A N 1
ATOM 1650 C CA . VAL A 1 217 ? 14.592 13.198 -30.676 1.00 51.78 217 VAL A CA 1
ATOM 1651 C C . VAL A 1 217 ? 15.436 12.932 -31.929 1.00 51.78 217 VAL A C 1
ATOM 1653 O O . VAL A 1 217 ? 16.348 13.719 -32.170 1.00 51.78 217 VAL A O 1
ATOM 1656 N N . PRO A 1 218 ? 15.151 11.936 -32.789 1.00 48.34 218 PRO A N 1
ATOM 1657 C CA . PRO A 1 218 ? 15.904 11.734 -34.026 1.00 48.34 218 PRO A CA 1
ATOM 1658 C C . PRO A 1 218 ? 15.792 12.912 -34.992 1.00 48.34 218 PRO A C 1
ATOM 1660 O O . PRO A 1 218 ? 16.796 13.285 -35.586 1.00 48.34 218 PRO A O 1
ATOM 1663 N N . ILE A 1 219 ? 14.616 13.542 -35.113 1.00 56.66 219 ILE A N 1
ATOM 1664 C CA . ILE A 1 219 ? 14.429 14.733 -35.958 1.00 56.66 219 ILE A CA 1
ATOM 1665 C C . ILE A 1 219 ? 15.246 15.908 -35.403 1.00 56.66 219 ILE A C 1
ATOM 1667 O O . ILE A 1 219 ? 15.988 16.551 -36.141 1.00 56.66 219 ILE A O 1
ATOM 1671 N N . ALA A 1 220 ? 15.192 16.159 -34.096 1.00 53.94 220 ALA A N 1
ATOM 1672 C CA . ALA A 1 220 ? 15.980 17.200 -33.444 1.00 53.94 220 ALA A CA 1
ATOM 1673 C C . ALA A 1 220 ? 17.491 16.929 -33.541 1.00 53.94 220 ALA A C 1
ATOM 1675 O O . ALA A 1 220 ? 18.271 17.865 -33.695 1.00 53.94 220 ALA A O 1
ATOM 1676 N N . LEU A 1 221 ? 17.919 15.665 -33.502 1.00 51.38 221 LEU A N 1
ATOM 1677 C CA . LEU A 1 221 ? 19.315 15.272 -33.706 1.00 51.38 221 LEU A CA 1
ATOM 1678 C C . LEU A 1 221 ? 19.751 15.406 -35.173 1.00 51.38 221 LEU A C 1
ATOM 1680 O O . LEU A 1 221 ? 20.865 15.860 -35.425 1.00 51.38 221 LEU A O 1
ATOM 1684 N N . ALA A 1 222 ? 18.886 15.050 -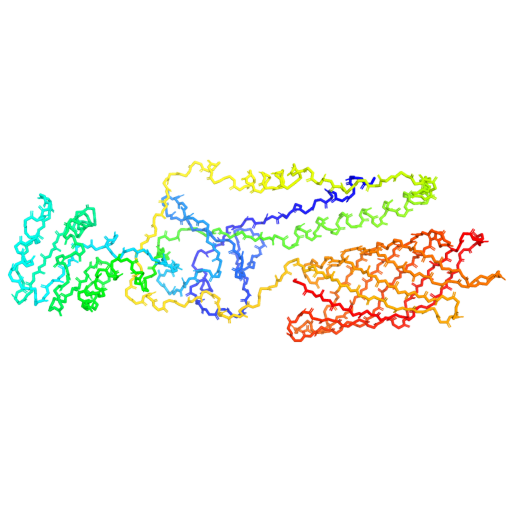36.125 1.00 50.53 222 ALA A N 1
ATOM 1685 C CA . ALA A 1 222 ? 19.164 15.099 -37.559 1.00 50.53 222 ALA A CA 1
ATOM 1686 C C . ALA A 1 222 ? 19.177 16.532 -38.113 1.00 50.53 222 ALA A C 1
ATOM 1688 O O . ALA A 1 222 ? 20.044 16.865 -38.916 1.00 50.53 222 ALA A O 1
ATOM 1689 N N . TYR A 1 223 ? 18.252 17.386 -37.664 1.00 53.66 223 TYR A N 1
ATOM 1690 C CA . TYR A 1 223 ? 18.108 18.766 -38.146 1.00 53.66 223 TYR A CA 1
ATOM 1691 C C . TYR A 1 223 ? 18.776 19.804 -37.242 1.00 53.66 223 TYR A C 1
ATOM 1693 O O . TYR A 1 223 ? 19.223 20.843 -37.719 1.00 53.66 223 TYR A O 1
ATOM 1701 N N . GLY A 1 224 ? 18.853 19.540 -35.937 1.00 50.00 224 GLY A N 1
ATOM 1702 C CA . GLY A 1 224 ? 19.448 20.451 -34.961 1.00 50.00 224 GLY A CA 1
ATOM 1703 C C . GLY A 1 224 ? 20.915 20.172 -34.657 1.00 50.00 224 GLY A C 1
ATOM 1704 O O . GLY A 1 224 ? 21.501 20.976 -33.934 1.00 50.00 224 GLY A O 1
ATOM 1705 N N . GLY A 1 225 ? 21.463 19.056 -35.176 1.00 43.72 225 GLY A N 1
ATOM 1706 C CA . GLY A 1 225 ? 22.847 18.597 -35.049 1.00 43.72 225 GLY A CA 1
ATOM 1707 C C . GLY A 1 225 ? 23.493 19.080 -33.767 1.00 43.72 225 GLY A C 1
ATOM 1708 O O . GLY A 1 225 ? 24.128 20.123 -33.832 1.00 43.72 225 GLY A O 1
ATOM 1709 N N . LEU A 1 226 ? 23.280 18.373 -32.640 1.00 43.47 226 LEU A N 1
ATOM 1710 C CA . LEU A 1 226 ? 23.807 18.691 -31.299 1.00 43.47 226 LEU A CA 1
ATOM 1711 C C . LEU A 1 226 ? 25.099 19.510 -31.404 1.00 43.47 226 LEU A C 1
ATOM 1713 O O . LEU A 1 226 ? 26.188 18.942 -31.510 1.00 43.47 226 LEU A O 1
ATOM 1717 N N . LYS A 1 227 ? 24.983 20.848 -31.421 1.00 44.38 227 LYS A N 1
ATOM 1718 C CA . LYS A 1 227 ? 26.155 21.719 -31.372 1.00 44.38 227 LYS A CA 1
ATOM 1719 C C . LYS A 1 227 ? 26.847 21.319 -30.085 1.00 44.38 227 LYS A C 1
ATOM 1721 O O . LYS A 1 227 ? 26.231 21.368 -29.023 1.00 44.38 227 LYS A O 1
ATOM 1726 N N . SER A 1 228 ? 28.050 20.778 -30.236 1.00 41.69 228 SER A N 1
ATOM 1727 C CA . SER A 1 228 ? 28.751 19.994 -29.233 1.00 41.69 228 SER A CA 1
ATOM 1728 C C . SER A 1 228 ? 28.538 20.535 -27.820 1.00 41.69 228 SER A C 1
ATOM 1730 O O . SER A 1 228 ? 29.003 21.625 -27.495 1.00 41.69 228 SER A O 1
ATOM 1732 N N . VAL A 1 229 ? 27.972 19.714 -26.938 1.00 43.34 229 VAL A N 1
ATOM 1733 C CA . VAL A 1 229 ? 28.114 19.869 -25.477 1.00 43.34 229 VAL A CA 1
ATOM 1734 C C . VAL A 1 229 ? 29.557 19.509 -25.041 1.00 43.34 229 VAL A C 1
ATOM 1736 O O . VAL A 1 229 ? 29.835 19.221 -23.888 1.00 43.34 229 VAL A O 1
ATOM 1739 N N . GLY A 1 230 ? 30.512 19.512 -25.974 1.00 44.25 230 GLY A N 1
ATOM 1740 C CA . GLY A 1 230 ? 31.886 19.072 -25.786 1.00 44.25 230 GLY A CA 1
ATOM 1741 C C . GLY A 1 230 ? 32.837 19.902 -26.631 1.00 44.25 230 GLY A C 1
ATOM 1742 O O . GLY A 1 230 ? 33.359 19.399 -27.615 1.00 44.25 230 GLY A O 1
ATOM 1743 N N . ASN A 1 231 ? 32.995 21.182 -26.280 1.00 40.25 231 ASN A N 1
ATOM 1744 C CA . ASN A 1 231 ? 34.260 21.916 -26.428 1.00 40.25 231 ASN A CA 1
ATOM 1745 C C . ASN A 1 231 ? 34.206 23.287 -25.725 1.00 40.25 231 ASN A C 1
ATOM 1747 O O . ASN A 1 231 ? 34.468 24.337 -26.311 1.00 40.25 231 ASN A O 1
ATOM 1751 N N . HIS A 1 232 ? 33.846 23.301 -24.442 1.00 36.50 232 HIS A N 1
ATOM 1752 C CA . HIS A 1 232 ? 34.151 24.443 -23.581 1.00 36.50 232 HIS A CA 1
ATOM 1753 C C . HIS A 1 232 ? 35.227 23.999 -22.599 1.00 36.50 232 HIS A C 1
ATOM 1755 O O . HIS A 1 232 ? 35.016 23.083 -21.807 1.00 36.50 232 HIS A O 1
ATOM 1761 N N . GLY A 1 233 ? 36.411 24.603 -22.741 1.00 38.84 233 GLY A N 1
ATOM 1762 C CA . GLY A 1 233 ? 37.523 24.442 -21.814 1.00 38.84 233 GLY A CA 1
ATOM 1763 C C . GLY A 1 233 ? 37.077 24.722 -20.380 1.00 38.84 233 GLY A C 1
ATOM 1764 O O . GLY A 1 233 ? 36.132 25.476 -20.149 1.00 38.84 233 GLY A O 1
ATOM 1765 N N . GLY A 1 234 ? 37.734 24.044 -19.442 1.00 36.44 234 GLY A N 1
ATOM 1766 C CA . GLY A 1 234 ? 37.309 23.883 -18.056 1.00 36.44 234 GLY A CA 1
ATOM 1767 C C . GLY A 1 234 ? 36.834 25.162 -17.370 1.00 36.44 234 GLY A C 1
ATOM 1768 O O . GLY A 1 234 ? 37.638 25.968 -16.915 1.00 36.44 234 GLY A O 1
ATOM 1769 N N . ALA A 1 235 ? 35.519 25.272 -17.203 1.00 33.16 235 ALA A N 1
ATOM 1770 C CA . ALA A 1 235 ? 34.926 26.033 -16.118 1.00 33.16 235 ALA A CA 1
ATOM 1771 C C . ALA A 1 235 ? 34.450 25.027 -15.053 1.00 33.16 235 ALA A C 1
ATOM 1773 O O . ALA A 1 235 ? 33.817 24.029 -15.412 1.00 33.16 235 ALA A O 1
ATOM 1774 N N . PRO A 1 236 ? 34.764 25.239 -13.763 1.00 34.62 236 PRO A N 1
ATOM 1775 C CA . PRO A 1 236 ? 34.400 24.312 -12.701 1.00 34.62 236 PRO A CA 1
ATOM 1776 C C . PRO A 1 236 ? 32.876 24.205 -12.612 1.00 34.62 236 PRO A C 1
ATOM 1778 O O . PRO A 1 236 ? 32.180 25.171 -12.296 1.00 34.62 236 PRO A O 1
ATOM 1781 N N . THR A 1 237 ? 32.348 23.018 -12.899 1.00 34.81 237 THR A N 1
ATOM 1782 C CA . THR A 1 237 ? 30.946 22.680 -12.661 1.00 34.81 237 THR A CA 1
ATOM 1783 C C . THR A 1 237 ? 30.688 22.724 -11.161 1.00 34.81 237 THR A C 1
ATOM 1785 O O . THR A 1 237 ? 31.110 21.825 -10.432 1.00 34.81 237 THR A O 1
ATOM 1788 N N . ARG A 1 238 ? 29.994 23.764 -10.688 1.00 27.22 238 ARG A N 1
ATOM 1789 C CA . ARG A 1 238 ? 29.335 23.703 -9.382 1.00 27.22 238 ARG A CA 1
ATOM 1790 C C . ARG A 1 238 ? 28.261 22.607 -9.439 1.00 27.22 238 ARG A C 1
ATOM 1792 O O . ARG A 1 238 ? 27.571 22.515 -10.459 1.00 27.22 238 ARG A O 1
ATOM 1799 N N . PRO A 1 239 ? 28.135 21.768 -8.397 1.00 30.80 239 PRO A N 1
ATOM 1800 C CA . PRO A 1 239 ? 27.060 20.793 -8.319 1.00 30.80 239 PRO A CA 1
ATOM 1801 C C . PRO A 1 239 ? 25.713 21.507 -8.446 1.00 30.80 239 PRO A C 1
ATOM 1803 O O . PRO A 1 239 ? 25.520 22.603 -7.924 1.00 30.80 239 PRO A O 1
ATOM 1806 N N . LEU A 1 240 ? 24.822 20.893 -9.220 1.00 34.38 240 LEU A N 1
ATOM 1807 C CA . LEU A 1 240 ? 23.481 21.387 -9.491 1.00 34.38 240 LEU A CA 1
ATOM 1808 C C . LEU A 1 240 ? 22.686 21.354 -8.174 1.00 34.38 240 LEU A C 1
ATOM 1810 O O . LEU A 1 240 ? 22.267 20.285 -7.735 1.00 34.38 240 LEU A O 1
ATOM 1814 N N . GLU A 1 241 ? 22.505 22.504 -7.529 1.00 32.66 241 GLU A N 1
ATOM 1815 C CA . GLU A 1 241 ? 21.477 22.671 -6.502 1.00 32.66 241 GLU A CA 1
ATOM 1816 C C . GLU A 1 241 ? 20.123 22.568 -7.210 1.00 32.66 241 GLU A C 1
ATOM 1818 O O . GLU A 1 241 ? 19.740 23.450 -7.975 1.00 32.66 241 GLU A O 1
ATOM 1823 N N . LEU A 1 242 ? 19.444 21.435 -7.019 1.00 36.34 242 LEU A N 1
ATOM 1824 C CA . LEU A 1 242 ? 18.016 21.303 -7.276 1.00 36.34 242 LEU A CA 1
ATOM 1825 C C . LEU A 1 242 ? 17.307 22.202 -6.263 1.00 36.34 242 LEU A C 1
ATOM 1827 O O . LEU A 1 242 ? 17.069 21.813 -5.121 1.00 36.34 242 LEU A O 1
ATOM 1831 N N . ASP A 1 243 ? 17.008 23.421 -6.680 1.00 42.66 243 ASP A N 1
ATOM 1832 C CA . ASP A 1 243 ? 16.067 24.303 -6.022 1.00 42.66 243 ASP A CA 1
ATOM 1833 C C . ASP A 1 243 ? 14.734 23.553 -5.864 1.00 42.66 243 ASP A C 1
ATOM 1835 O O . ASP A 1 243 ? 14.096 23.141 -6.834 1.00 42.66 243 ASP A O 1
ATOM 1839 N N . GLY A 1 244 ? 14.334 23.313 -4.610 1.00 42.50 244 GLY A N 1
ATOM 1840 C CA . GLY A 1 244 ? 13.237 22.421 -4.201 1.00 42.50 244 GLY A CA 1
ATOM 1841 C C . GLY A 1 244 ? 11.845 22.731 -4.771 1.00 42.50 244 GLY A C 1
ATOM 1842 O O . GLY A 1 244 ? 10.892 22.023 -4.461 1.00 42.50 244 GLY A O 1
ATOM 1843 N N . GLN A 1 245 ? 11.719 23.722 -5.654 1.00 43.44 245 GLN A N 1
ATOM 1844 C CA . GLN A 1 245 ? 10.481 24.143 -6.305 1.00 43.44 245 GLN A CA 1
ATOM 1845 C C . GLN A 1 245 ? 9.849 23.049 -7.176 1.00 43.44 245 GLN A C 1
ATOM 1847 O O . GLN A 1 245 ? 8.628 22.968 -7.261 1.00 43.44 245 GLN A O 1
ATOM 1852 N N . GLY A 1 246 ? 10.644 22.175 -7.804 1.00 40.03 246 GLY A N 1
ATOM 1853 C CA . GLY A 1 246 ? 10.104 21.069 -8.608 1.00 40.03 246 GLY A CA 1
ATOM 1854 C C . GLY A 1 246 ? 9.419 19.987 -7.764 1.00 40.03 246 GLY A C 1
ATOM 1855 O O . GLY A 1 246 ? 8.366 19.475 -8.142 1.00 40.03 246 GLY A O 1
ATOM 1856 N N . ALA A 1 247 ? 9.995 19.670 -6.601 1.00 44.00 247 ALA A N 1
ATOM 1857 C CA . ALA A 1 247 ? 9.410 18.737 -5.642 1.00 44.00 247 ALA A CA 1
ATOM 1858 C C . ALA A 1 247 ? 8.202 19.359 -4.926 1.00 44.00 247 ALA A C 1
ATOM 1860 O O . ALA A 1 247 ? 7.188 18.688 -4.747 1.00 44.00 247 ALA A O 1
ATOM 1861 N N . GLU A 1 248 ? 8.278 20.650 -4.590 1.00 45.69 248 GLU A N 1
ATOM 1862 C CA . GLU A 1 248 ? 7.184 21.393 -3.963 1.00 45.69 248 GLU A CA 1
ATOM 1863 C C . GLU A 1 248 ? 5.984 21.556 -4.910 1.00 45.69 248 GLU A C 1
ATOM 1865 O O . GLU A 1 248 ? 4.851 21.360 -4.488 1.00 45.69 248 GLU A O 1
ATOM 1870 N N . LEU A 1 249 ? 6.200 21.816 -6.205 1.00 44.25 249 LEU A N 1
ATOM 1871 C CA . LEU A 1 249 ? 5.126 21.891 -7.204 1.00 44.25 249 LEU A CA 1
ATOM 1872 C C . LEU A 1 249 ? 4.482 20.522 -7.468 1.00 44.25 249 LEU A C 1
ATOM 1874 O O . LEU A 1 249 ? 3.264 20.436 -7.601 1.00 44.25 249 LEU A O 1
ATOM 1878 N N . ALA A 1 250 ? 5.275 19.447 -7.520 1.00 42.66 250 ALA A N 1
ATOM 1879 C CA . ALA A 1 250 ? 4.744 18.091 -7.645 1.00 42.66 250 ALA A CA 1
ATOM 1880 C C . ALA A 1 250 ? 3.917 17.695 -6.410 1.00 42.66 250 ALA A C 1
ATOM 1882 O O . ALA A 1 250 ? 2.829 17.145 -6.568 1.00 42.66 250 ALA A O 1
ATOM 1883 N N . ALA A 1 251 ? 4.386 18.034 -5.203 1.00 47.50 251 ALA A N 1
ATOM 1884 C CA . ALA A 1 251 ? 3.623 17.861 -3.969 1.00 47.50 251 ALA A CA 1
ATOM 1885 C C . ALA A 1 251 ? 2.343 18.710 -3.976 1.00 47.50 251 ALA A C 1
ATOM 1887 O O . ALA A 1 251 ? 1.278 18.190 -3.676 1.00 47.50 251 ALA A O 1
ATOM 1888 N N . ARG A 1 252 ? 2.405 19.970 -4.430 1.00 47.69 252 ARG A N 1
ATOM 1889 C CA . ARG A 1 252 ? 1.248 20.875 -4.481 1.00 47.69 252 ARG A CA 1
ATOM 1890 C C . ARG A 1 252 ? 0.198 20.456 -5.516 1.00 47.69 252 ARG A C 1
ATOM 1892 O O . ARG A 1 252 ? -0.982 20.592 -5.244 1.00 47.69 252 ARG A O 1
ATOM 1899 N N . ILE A 1 253 ? 0.587 19.898 -6.667 1.00 45.53 253 ILE A N 1
ATOM 1900 C CA . ILE A 1 253 ? -0.354 19.330 -7.658 1.00 45.53 253 ILE A CA 1
ATOM 1901 C C . ILE A 1 253 ? -0.992 18.038 -7.126 1.00 45.53 253 ILE A C 1
ATOM 1903 O O . ILE A 1 253 ? -2.172 17.787 -7.374 1.00 45.53 253 ILE A O 1
ATOM 1907 N N . VAL A 1 254 ? -0.228 17.222 -6.392 1.00 45.00 254 VAL A N 1
ATOM 1908 C CA . VAL A 1 254 ? -0.752 16.048 -5.680 1.00 45.00 254 VAL A CA 1
ATOM 1909 C C . VAL A 1 254 ? -1.619 16.457 -4.485 1.00 45.00 254 VAL A C 1
ATOM 1911 O O . VAL A 1 254 ? -2.532 15.722 -4.167 1.00 45.00 254 VAL A O 1
ATOM 1914 N N . ASP A 1 255 ? -1.436 17.622 -3.872 1.00 46.44 255 ASP A N 1
ATOM 1915 C CA . ASP A 1 255 ? -2.347 18.112 -2.830 1.00 46.44 255 ASP A CA 1
ATOM 1916 C C . ASP A 1 255 ? -3.593 18.789 -3.434 1.00 46.44 255 ASP A C 1
ATOM 1918 O O . ASP A 1 255 ? -4.708 18.502 -3.014 1.00 46.44 255 ASP A O 1
ATOM 1922 N N . GLU A 1 256 ? -3.465 19.611 -4.483 1.00 47.69 256 GLU A N 1
ATOM 1923 C CA . GLU A 1 256 ? -4.593 20.315 -5.124 1.00 47.69 256 GLU A CA 1
ATOM 1924 C C . GLU A 1 256 ? -5.516 19.389 -5.930 1.00 47.69 256 GLU A C 1
ATOM 1926 O O . GLU A 1 256 ? -6.733 19.588 -5.951 1.00 47.69 256 GLU A O 1
ATOM 1931 N N . ALA A 1 257 ? -4.981 18.355 -6.591 1.00 48.84 257 ALA A N 1
ATOM 1932 C CA . ALA A 1 257 ? -5.812 17.340 -7.249 1.00 48.84 257 ALA A CA 1
ATOM 1933 C C . ALA A 1 257 ? -6.504 16.403 -6.240 1.00 48.84 257 ALA A C 1
ATOM 1935 O O . ALA A 1 257 ? -7.381 15.621 -6.620 1.00 48.84 257 ALA A O 1
ATOM 1936 N N . PHE A 1 258 ? -6.112 16.484 -4.967 1.00 49.81 258 PHE A N 1
ATOM 1937 C CA . PHE A 1 258 ? -6.578 15.632 -3.883 1.00 49.81 258 PHE A CA 1
ATOM 1938 C C . PHE A 1 258 ? -7.138 16.438 -2.710 1.00 49.81 258 PHE A C 1
ATOM 1940 O O . PHE A 1 258 ? -7.293 15.869 -1.634 1.00 49.81 258 PHE A O 1
ATOM 1947 N N . ASP A 1 259 ? -7.492 17.709 -2.932 1.00 48.47 259 ASP A N 1
ATOM 1948 C CA . ASP A 1 259 ? -8.021 18.609 -1.911 1.00 48.47 259 ASP A CA 1
ATOM 1949 C C . ASP A 1 259 ? -9.293 18.000 -1.283 1.00 48.47 259 ASP A C 1
ATOM 1951 O O . ASP A 1 259 ? -10.357 17.966 -1.926 1.00 48.47 259 ASP A O 1
ATOM 1955 N N . PRO A 1 260 ? -9.205 17.462 -0.050 1.00 46.00 260 PRO A N 1
ATOM 1956 C CA . PRO A 1 260 ? -10.340 16.846 0.616 1.00 46.00 260 PRO A CA 1
ATOM 1957 C C . PRO A 1 260 ? -11.411 17.882 0.990 1.00 46.00 260 PRO A C 1
ATOM 1959 O O . PRO A 1 260 ? -12.554 17.476 1.217 1.00 46.00 260 PRO A O 1
ATOM 1962 N N . ASP A 1 261 ? -11.079 19.179 0.974 1.00 41.16 261 ASP A N 1
ATOM 1963 C CA . ASP A 1 261 ? -11.949 20.289 1.365 1.00 41.16 261 ASP A CA 1
ATOM 1964 C C . ASP A 1 261 ? -12.759 20.855 0.183 1.00 41.16 261 ASP A C 1
ATOM 1966 O O . ASP A 1 261 ? -13.783 21.515 0.383 1.00 41.16 261 ASP A O 1
ATOM 1970 N N . ARG A 1 262 ? -12.397 20.528 -1.069 1.00 46.38 262 ARG A N 1
ATOM 1971 C CA . ARG A 1 262 ? -13.193 20.891 -2.264 1.00 46.38 262 ARG A CA 1
ATOM 1972 C C . ARG A 1 262 ? -14.486 20.094 -2.427 1.00 46.38 262 ARG A C 1
ATOM 1974 O O . ARG A 1 262 ? -15.334 20.455 -3.245 1.00 46.38 262 ARG A O 1
ATOM 1981 N N . VAL A 1 263 ? -14.676 19.044 -1.632 1.00 48.09 263 VAL A N 1
ATOM 1982 C CA . VAL A 1 263 ? -16.004 18.495 -1.365 1.00 48.09 263 VAL A CA 1
ATOM 1983 C C . VAL A 1 263 ? -16.418 19.053 -0.013 1.00 48.09 263 VAL A C 1
ATOM 1985 O O . VAL A 1 263 ? -15.908 18.622 1.012 1.00 48.09 263 VAL A O 1
ATOM 1988 N N . THR A 1 264 ? -17.357 19.992 0.009 1.00 39.09 264 THR A N 1
ATOM 1989 C CA . THR A 1 264 ? -18.029 20.438 1.235 1.00 39.09 264 THR A CA 1
ATOM 1990 C C . THR A 1 264 ? -18.835 19.270 1.820 1.00 39.09 264 THR A C 1
ATOM 1992 O O . THR A 1 264 ? -20.039 19.132 1.604 1.00 39.09 264 THR A O 1
ATOM 1995 N N . VAL A 1 265 ? -18.159 18.342 2.503 1.00 46.69 265 VAL A N 1
ATOM 1996 C CA . VAL A 1 265 ? -18.786 17.166 3.110 1.00 46.69 265 VAL A CA 1
ATOM 1997 C C . VAL A 1 265 ? -19.456 17.598 4.412 1.00 46.69 265 VAL A C 1
ATOM 1999 O O . VAL A 1 265 ? -18.806 18.080 5.338 1.00 46.69 265 VAL A O 1
ATOM 2002 N N . ARG A 1 266 ? -20.771 17.376 4.505 1.00 46.53 266 ARG A N 1
ATOM 2003 C CA . ARG A 1 266 ? -21.491 17.290 5.782 1.00 46.53 266 ARG A CA 1
ATOM 2004 C C . ARG A 1 266 ? -20.851 16.192 6.645 1.00 46.53 266 ARG A C 1
ATOM 2006 O O . ARG A 1 266 ? -21.201 15.032 6.476 1.00 46.53 266 ARG A O 1
ATOM 2013 N N . GLY A 1 267 ? -19.945 16.566 7.550 1.00 58.25 267 GLY A N 1
ATOM 2014 C CA . GLY A 1 267 ? -19.382 15.706 8.602 1.00 58.25 267 GLY A CA 1
ATOM 2015 C C . GLY A 1 267 ? -18.519 14.528 8.120 1.00 58.25 267 GLY A C 1
ATOM 2016 O O . GLY A 1 267 ? -18.717 13.959 7.050 1.00 58.25 267 GLY A O 1
ATOM 2017 N N . SER A 1 268 ? -17.537 14.126 8.925 1.00 65.81 268 SER A N 1
ATOM 2018 C CA . SER A 1 268 ? -16.828 12.860 8.722 1.00 65.81 268 SER A CA 1
ATOM 2019 C C . SER A 1 268 ? -17.637 11.718 9.340 1.00 65.81 268 SER A C 1
ATOM 2021 O O . SER A 1 268 ? -18.084 11.801 10.485 1.00 65.81 268 SER A O 1
ATOM 2023 N N . TRP A 1 269 ? -17.842 10.637 8.583 1.00 85.25 269 TRP A N 1
ATOM 2024 C CA . TRP A 1 269 ? -18.494 9.446 9.122 1.00 85.25 269 TRP A CA 1
ATOM 2025 C C . TRP A 1 269 ? -17.520 8.708 10.047 1.00 85.25 269 TRP A C 1
ATOM 2027 O O . TRP A 1 269 ? -16.567 8.070 9.591 1.00 85.25 269 TRP A O 1
ATOM 2037 N N . ALA A 1 270 ? -17.732 8.839 11.358 1.00 85.31 270 ALA A N 1
ATOM 2038 C CA . ALA A 1 270 ? -16.833 8.286 12.363 1.00 85.31 270 ALA A CA 1
ATOM 2039 C C . ALA A 1 270 ? -16.859 6.743 12.372 1.00 85.31 270 ALA A C 1
ATOM 2041 O O . ALA A 1 270 ? -17.940 6.153 12.303 1.00 85.31 270 ALA A O 1
ATOM 2042 N N . PRO A 1 271 ? -15.693 6.079 12.492 1.00 88.25 271 PRO A N 1
ATOM 2043 C CA . PRO A 1 271 ? -15.640 4.630 12.615 1.00 88.25 271 PRO A CA 1
ATOM 2044 C C . PRO A 1 271 ? -16.193 4.179 13.974 1.00 88.25 271 PRO A C 1
ATOM 2046 O O . PRO A 1 271 ? -15.987 4.827 15.004 1.00 88.25 271 PRO A O 1
ATOM 2049 N N . GLN A 1 272 ? -16.868 3.036 13.975 1.00 90.12 272 GLN A N 1
ATOM 2050 C CA . GLN A 1 272 ? -17.402 2.366 15.155 1.00 90.12 272 GLN A CA 1
ATOM 2051 C C . GLN A 1 272 ? -16.470 1.238 15.595 1.00 90.12 272 GLN A C 1
ATOM 2053 O O . GLN A 1 272 ? -15.724 0.683 14.789 1.00 90.12 272 GLN A O 1
ATOM 2058 N N . LEU A 1 273 ? -16.528 0.873 16.874 1.00 89.25 273 LEU A N 1
ATOM 2059 C CA . LEU A 1 273 ? -15.827 -0.297 17.388 1.00 89.25 273 LEU A CA 1
ATOM 2060 C C . LEU A 1 273 ? -16.414 -1.571 16.763 1.00 89.25 273 LEU A C 1
ATOM 2062 O O . LEU A 1 273 ? -17.635 -1.749 16.749 1.00 89.25 273 LEU A O 1
ATOM 2066 N N . ALA A 1 274 ? -15.555 -2.443 16.234 1.00 89.75 274 ALA A N 1
ATOM 2067 C CA . ALA A 1 274 ? -15.980 -3.707 15.641 1.00 89.75 274 ALA A CA 1
ATOM 2068 C C . ALA A 1 274 ? -16.699 -4.572 16.686 1.00 89.75 274 ALA A C 1
ATOM 2070 O O . ALA A 1 274 ? -16.311 -4.591 17.853 1.00 89.75 274 ALA A O 1
ATOM 2071 N N . ALA A 1 275 ? -17.725 -5.321 16.282 1.00 89.00 275 ALA A N 1
ATOM 2072 C CA . ALA A 1 275 ? -18.334 -6.315 17.167 1.00 89.00 275 ALA A CA 1
ATOM 2073 C C . ALA A 1 275 ? -17.296 -7.377 17.576 1.00 89.00 275 ALA A C 1
ATOM 2075 O O . ALA A 1 275 ? -16.316 -7.595 16.862 1.00 89.00 275 ALA A O 1
ATOM 2076 N N . THR A 1 276 ? -17.514 -8.070 18.698 1.00 85.50 276 THR A N 1
ATOM 2077 C CA . THR A 1 276 ? -16.590 -9.109 19.202 1.00 85.50 276 THR A CA 1
ATOM 2078 C C . THR A 1 276 ? -16.266 -10.160 18.138 1.00 85.50 276 THR A C 1
ATOM 2080 O O . THR A 1 276 ? -15.123 -10.575 17.994 1.00 85.50 276 THR A O 1
ATOM 2083 N N . GLU A 1 277 ? -17.257 -10.524 17.330 1.00 89.25 277 GLU A N 1
ATOM 2084 C CA . GLU A 1 277 ? -17.154 -11.520 16.261 1.00 89.25 277 GLU A CA 1
ATOM 2085 C C . GLU A 1 277 ? -16.343 -11.038 15.040 1.00 89.25 277 GLU A C 1
ATOM 2087 O O . GLU A 1 277 ? -15.983 -11.843 14.187 1.00 89.25 277 GLU A O 1
ATOM 2092 N N . SER A 1 278 ? -16.084 -9.731 14.944 1.00 91.31 278 SER A N 1
ATOM 2093 C CA . SER A 1 278 ? -15.322 -9.081 13.870 1.00 91.31 278 SER A CA 1
ATOM 2094 C C . SER A 1 278 ? -13.913 -8.672 14.311 1.00 91.31 278 SER A C 1
ATOM 2096 O O . SER A 1 278 ? -13.152 -8.121 13.518 1.00 91.31 278 SER A O 1
ATOM 2098 N N . VAL A 1 279 ? -13.531 -8.952 15.562 1.00 87.25 279 VAL A N 1
ATOM 2099 C CA . VAL A 1 279 ? -12.156 -8.738 16.045 1.00 87.25 279 VAL A CA 1
ATOM 2100 C C . VAL A 1 279 ? -11.165 -9.587 15.240 1.00 87.25 279 VAL A C 1
ATOM 2102 O O . VAL A 1 279 ? -10.093 -9.103 14.890 1.00 87.25 279 VAL A O 1
ATOM 2105 N N . ASP A 1 280 ? -11.575 -10.790 14.833 1.00 89.56 280 ASP A N 1
ATOM 2106 C CA . ASP A 1 280 ? -10.782 -11.706 14.003 1.00 89.56 280 ASP A CA 1
ATOM 2107 C C . ASP A 1 280 ? -10.989 -11.494 12.490 1.00 89.56 280 ASP A C 1
ATOM 2109 O O . ASP A 1 280 ? -10.650 -12.362 11.676 1.00 89.56 280 ASP A O 1
ATOM 2113 N N . ALA A 1 281 ? -11.561 -10.351 12.082 1.00 93.38 281 ALA A N 1
ATOM 2114 C CA . ALA A 1 281 ? -11.728 -10.028 10.670 1.00 93.38 281 ALA A CA 1
ATOM 2115 C C . ALA A 1 281 ? -10.378 -10.112 9.945 1.00 93.38 281 ALA A C 1
ATOM 2117 O O . ALA A 1 281 ? -9.361 -9.541 10.364 1.00 93.38 281 ALA A O 1
ATOM 2118 N N . ARG A 1 282 ? -10.363 -10.853 8.836 1.00 95.31 282 ARG A N 1
ATOM 2119 C CA . ARG A 1 282 ? -9.127 -11.140 8.107 1.00 95.31 282 ARG A CA 1
ATOM 2120 C C . ARG A 1 282 ? -8.672 -9.895 7.352 1.00 95.31 282 ARG A C 1
ATOM 2122 O O . ARG A 1 282 ? -9.530 -9.200 6.805 1.00 95.31 282 ARG A O 1
ATOM 2129 N N . PRO A 1 283 ? -7.355 -9.640 7.253 1.00 95.12 283 PRO A N 1
ATOM 2130 C CA . PRO A 1 283 ? -6.839 -8.640 6.328 1.00 95.12 283 PRO A CA 1
ATOM 2131 C C . PRO A 1 283 ? -7.423 -8.876 4.936 1.00 95.12 283 PRO A C 1
ATOM 2133 O O . PRO A 1 283 ? -7.510 -10.027 4.501 1.00 95.12 283 PRO A O 1
ATOM 2136 N N . LEU A 1 284 ? -7.801 -7.821 4.222 1.00 95.31 284 LEU A N 1
ATOM 2137 C CA . LEU A 1 284 ? -8.306 -7.912 2.857 1.00 95.31 284 LEU A CA 1
ATOM 2138 C C . LEU A 1 284 ? -7.276 -8.627 1.979 1.00 95.31 284 LEU A C 1
ATOM 2140 O O . LEU A 1 284 ? -7.631 -9.528 1.224 1.00 95.31 284 LEU A O 1
ATOM 2144 N N . PHE A 1 285 ? -5.991 -8.322 2.171 1.00 94.56 285 PHE A N 1
ATOM 2145 C CA . PHE A 1 285 ? -4.878 -8.985 1.500 1.00 94.56 285 PHE A CA 1
ATOM 2146 C C . PHE A 1 285 ? -4.017 -9.787 2.477 1.00 94.56 285 PHE A C 1
ATOM 2148 O O . PHE A 1 285 ? -3.611 -9.282 3.520 1.00 94.56 285 PHE A O 1
ATOM 2155 N N . SER A 1 286 ? -3.693 -11.035 2.134 1.00 88.75 286 SER A N 1
ATOM 2156 C CA . SER A 1 286 ? -2.790 -11.862 2.945 1.00 88.75 286 SER A CA 1
ATOM 2157 C C . SER A 1 286 ? -1.368 -11.290 2.964 1.00 88.75 286 SER A C 1
ATOM 2159 O O . SER A 1 286 ? -0.918 -10.726 1.964 1.00 88.75 286 SER A O 1
ATOM 2161 N N . THR A 1 287 ? -0.612 -11.521 4.040 1.00 77.19 287 THR A N 1
ATOM 2162 C CA . THR A 1 287 ? 0.817 -11.179 4.112 1.00 77.19 287 THR A CA 1
ATOM 2163 C C . THR A 1 287 ? 1.573 -11.737 2.902 1.00 77.19 287 THR A C 1
ATOM 2165 O O . THR A 1 287 ? 1.446 -12.915 2.570 1.00 77.19 287 THR A O 1
ATOM 2168 N N . GLY A 1 288 ? 2.340 -10.884 2.218 1.00 65.75 288 GLY A N 1
ATOM 2169 C CA . GLY A 1 288 ? 3.045 -11.253 0.986 1.00 65.75 288 GLY A CA 1
ATOM 2170 C C . GLY A 1 288 ? 2.195 -11.189 -0.288 1.00 65.75 288 GLY A C 1
ATOM 2171 O O . GLY A 1 288 ? 2.648 -11.662 -1.328 1.00 65.75 288 GLY A O 1
ATOM 2172 N N . ALA A 1 289 ? 0.988 -10.609 -0.243 1.00 71.25 289 ALA A N 1
ATOM 2173 C CA . ALA A 1 289 ? 0.238 -10.300 -1.455 1.00 71.25 289 ALA A CA 1
ATOM 2174 C C . ALA A 1 289 ? 1.109 -9.474 -2.414 1.00 71.25 289 ALA A C 1
ATOM 2176 O O . ALA A 1 289 ? 1.650 -8.427 -2.048 1.00 71.25 289 ALA A O 1
ATOM 2177 N N . ASN A 1 290 ? 1.271 -9.974 -3.640 1.00 60.09 290 ASN A N 1
ATOM 2178 C CA . ASN A 1 290 ? 2.178 -9.386 -4.619 1.00 60.09 290 ASN A CA 1
ATOM 2179 C C . ASN A 1 290 ? 1.656 -8.015 -5.057 1.00 60.09 290 ASN A C 1
ATOM 2181 O O . ASN A 1 290 ? 0.757 -7.918 -5.895 1.00 60.09 290 ASN A O 1
ATOM 2185 N N . VAL A 1 291 ? 2.248 -6.950 -4.519 1.00 59.94 291 VAL A N 1
ATOM 2186 C CA . VAL A 1 291 ? 2.076 -5.601 -5.051 1.00 59.94 291 VAL A CA 1
ATOM 2187 C C . VAL A 1 291 ? 2.824 -5.549 -6.376 1.00 59.94 291 VAL A C 1
ATOM 2189 O O . VAL A 1 291 ? 4.054 -5.567 -6.406 1.00 59.94 291 VAL A O 1
ATOM 2192 N N . ARG A 1 292 ? 2.095 -5.489 -7.494 1.00 63.75 292 ARG A N 1
ATOM 2193 C CA . ARG A 1 292 ? 2.724 -5.157 -8.774 1.00 63.75 292 ARG A CA 1
ATOM 2194 C C . ARG A 1 292 ? 3.179 -3.706 -8.697 1.00 63.75 292 ARG A C 1
ATOM 2196 O O . ARG A 1 292 ? 2.358 -2.792 -8.683 1.00 63.75 292 ARG A O 1
ATOM 2203 N N . SER A 1 293 ? 4.487 -3.499 -8.601 1.00 61.59 293 SER A N 1
ATOM 2204 C CA . SER A 1 293 ? 5.083 -2.170 -8.680 1.00 61.59 293 SER A CA 1
ATOM 2205 C C . SER A 1 293 ? 4.727 -1.557 -10.034 1.00 61.59 293 SER A C 1
ATOM 2207 O O . SER A 1 293 ? 5.162 -2.046 -11.076 1.00 61.59 293 SER A O 1
ATOM 2209 N N . VAL A 1 294 ? 3.938 -0.483 -10.029 1.00 70.06 294 VAL A N 1
ATOM 2210 C CA . VAL A 1 294 ? 3.635 0.276 -11.254 1.00 70.06 294 VAL A CA 1
ATOM 2211 C C . VAL A 1 294 ? 4.899 0.945 -11.792 1.00 70.06 294 VAL A C 1
ATOM 2213 O O . VAL A 1 294 ? 5.008 1.150 -12.993 1.00 70.06 294 VAL A O 1
ATOM 2216 N N . ILE A 1 295 ? 5.860 1.248 -10.920 1.00 77.19 295 ILE A N 1
ATOM 2217 C CA . ILE A 1 295 ? 7.146 1.853 -11.253 1.00 77.19 295 ILE A CA 1
ATOM 2218 C C . ILE A 1 295 ? 8.235 1.014 -10.584 1.00 77.19 295 ILE A C 1
ATOM 2220 O O . ILE A 1 295 ? 8.172 0.797 -9.378 1.00 77.19 295 ILE A O 1
ATOM 2224 N N . ARG A 1 296 ? 9.212 0.540 -11.356 1.00 85.00 296 ARG A N 1
ATOM 2225 C CA . ARG A 1 296 ? 10.365 -0.227 -10.875 1.00 85.00 296 ARG A CA 1
ATOM 2226 C C . ARG A 1 296 ? 11.648 0.390 -11.425 1.00 85.00 296 ARG A C 1
ATOM 2228 O O . ARG A 1 296 ? 11.968 0.174 -12.598 1.00 85.00 296 ARG A O 1
ATOM 2235 N N . PRO A 1 297 ? 12.367 1.189 -10.625 1.00 86.69 297 PRO A N 1
ATOM 2236 C CA . PRO A 1 297 ? 13.690 1.667 -10.990 1.00 86.69 297 PRO A CA 1
ATOM 2237 C C . PRO A 1 297 ? 14.650 0.486 -11.137 1.00 86.69 297 PRO A C 1
ATOM 2239 O O . PRO A 1 297 ? 14.628 -0.454 -10.343 1.00 86.69 297 PRO A O 1
ATOM 2242 N N . THR A 1 298 ? 15.515 0.537 -12.141 1.00 91.00 298 THR A N 1
ATOM 2243 C CA . THR A 1 298 ? 16.551 -0.466 -12.371 1.00 91.00 298 THR A CA 1
ATOM 2244 C C . THR A 1 298 ? 17.876 0.199 -12.676 1.00 91.00 298 THR A C 1
ATOM 2246 O O . THR A 1 298 ? 17.920 1.176 -13.421 1.00 91.00 298 THR A O 1
ATOM 2249 N N . ILE A 1 299 ? 18.957 -0.375 -12.166 1.00 87.88 299 ILE A N 1
ATOM 2250 C CA . ILE A 1 299 ? 20.324 -0.002 -12.522 1.00 87.88 299 ILE A CA 1
ATOM 2251 C C . ILE A 1 299 ? 20.998 -1.246 -13.089 1.00 87.88 299 ILE A C 1
ATOM 2253 O O . ILE A 1 299 ? 20.923 -2.307 -12.470 1.00 87.88 299 ILE A O 1
ATOM 2257 N N . GLU A 1 300 ? 21.652 -1.137 -14.242 1.00 92.69 300 GLU A N 1
ATOM 2258 C CA . GLU A 1 300 ? 22.370 -2.256 -14.850 1.00 92.69 300 GLU A CA 1
ATOM 2259 C C . GLU A 1 300 ? 23.735 -1.873 -15.411 1.00 92.69 300 GLU A C 1
ATOM 2261 O O . GLU A 1 300 ? 23.946 -0.773 -15.920 1.00 92.69 300 GLU A O 1
ATOM 2266 N N . LEU A 1 301 ? 24.652 -2.831 -15.307 1.00 92.31 301 LEU A N 1
ATOM 2267 C CA . LEU A 1 301 ? 25.940 -2.847 -15.972 1.00 92.31 301 LEU A CA 1
ATOM 2268 C C . LEU A 1 301 ? 25.809 -3.665 -17.247 1.00 92.31 301 LEU A C 1
ATOM 2270 O O . LEU A 1 301 ? 25.440 -4.837 -17.196 1.00 92.31 301 LEU A O 1
ATOM 2274 N N . GLU A 1 302 ? 26.132 -3.054 -18.375 1.00 92.94 302 GLU A N 1
ATOM 2275 C CA . GLU A 1 302 ? 26.101 -3.687 -19.687 1.00 92.94 302 GLU A CA 1
ATOM 2276 C C . GLU A 1 302 ? 27.520 -3.850 -20.221 1.00 92.94 302 GLU A C 1
ATOM 2278 O O . GLU A 1 302 ? 28.347 -2.946 -20.091 1.00 92.94 302 GLU A O 1
ATOM 2283 N N . ALA A 1 303 ? 27.787 -4.983 -20.862 1.00 92.31 303 ALA A N 1
ATOM 2284 C CA . ALA A 1 303 ? 28.979 -5.222 -21.659 1.00 92.31 303 ALA A CA 1
ATOM 2285 C C . ALA A 1 303 ? 28.581 -5.836 -23.001 1.00 92.31 303 ALA A C 1
ATOM 2287 O O . ALA A 1 303 ? 27.713 -6.706 -23.055 1.00 92.31 303 ALA A O 1
ATOM 2288 N N . GLY A 1 304 ? 29.217 -5.415 -24.090 1.00 92.00 304 GLY A N 1
ATOM 2289 C CA . GLY A 1 304 ? 28.934 -5.966 -25.408 1.00 92.00 304 GLY A CA 1
ATOM 2290 C C . GLY A 1 304 ? 30.039 -5.741 -26.423 1.00 92.00 304 GLY A C 1
ATOM 2291 O O . GLY A 1 304 ? 30.917 -4.900 -26.234 1.00 92.00 304 GLY A O 1
ATOM 2292 N N . ALA A 1 305 ? 29.974 -6.500 -27.510 1.00 92.31 305 ALA A N 1
ATOM 2293 C CA . ALA A 1 305 ? 30.883 -6.400 -28.639 1.00 92.31 305 ALA A CA 1
ATOM 2294 C C . ALA A 1 305 ? 30.143 -6.623 -29.962 1.00 92.31 305 ALA A C 1
ATOM 2296 O O . ALA A 1 305 ? 29.178 -7.389 -30.031 1.00 92.31 305 ALA A O 1
ATOM 2297 N N . ALA A 1 306 ? 30.604 -5.957 -31.018 1.00 90.44 306 ALA A N 1
ATOM 2298 C CA . ALA A 1 306 ? 30.145 -6.221 -32.373 1.00 90.44 306 ALA A CA 1
ATOM 2299 C C . ALA A 1 306 ? 30.762 -7.520 -32.898 1.00 90.44 306 ALA A C 1
ATOM 2301 O O . ALA A 1 306 ? 31.936 -7.807 -32.660 1.00 90.44 306 ALA A O 1
ATOM 2302 N N . SER A 1 307 ? 29.996 -8.274 -33.684 1.00 86.56 307 SER A N 1
ATOM 2303 C CA . SER A 1 307 ? 30.434 -9.525 -34.312 1.00 86.56 307 SER A CA 1
ATOM 2304 C C . SER A 1 307 ? 31.622 -9.338 -35.259 1.00 86.56 307 SER A C 1
ATOM 2306 O O . SER A 1 307 ? 32.396 -10.265 -35.465 1.00 86.56 307 SER A O 1
ATOM 2308 N N . ALA A 1 308 ? 31.785 -8.137 -35.818 1.00 87.00 308 ALA A N 1
ATOM 2309 C CA . ALA A 1 308 ? 32.923 -7.776 -36.660 1.00 87.00 308 ALA A CA 1
ATOM 2310 C C . ALA A 1 308 ? 34.221 -7.533 -35.859 1.00 87.00 308 ALA A C 1
ATOM 2312 O O . ALA A 1 308 ? 35.273 -7.310 -36.456 1.00 87.00 308 ALA A O 1
ATOM 2313 N N . GLY A 1 309 ? 34.171 -7.563 -34.520 1.00 85.88 309 GLY A N 1
ATOM 2314 C CA . GLY A 1 309 ? 35.337 -7.364 -33.652 1.00 85.88 309 GLY A CA 1
ATOM 2315 C C . GLY A 1 309 ? 35.916 -5.947 -33.698 1.00 85.88 309 GLY A C 1
ATOM 2316 O O . GLY A 1 309 ? 37.038 -5.716 -33.254 1.00 85.88 309 GLY A O 1
ATOM 2317 N N . ASP A 1 310 ? 35.170 -4.995 -34.248 1.00 83.38 310 ASP A N 1
ATOM 2318 C CA . ASP A 1 310 ? 35.556 -3.599 -34.453 1.00 83.38 310 ASP A CA 1
ATOM 2319 C C . ASP A 1 310 ? 34.900 -2.646 -33.447 1.00 83.38 310 ASP A C 1
ATOM 2321 O O . ASP A 1 310 ? 35.114 -1.432 -33.503 1.00 83.38 310 ASP A O 1
ATOM 2325 N N . LEU A 1 311 ? 34.118 -3.193 -32.520 1.00 88.38 311 LEU A N 1
ATOM 2326 C CA . LEU A 1 311 ? 33.490 -2.469 -31.436 1.00 88.38 311 LEU A CA 1
ATOM 2327 C C . LEU A 1 311 ? 33.379 -3.348 -30.195 1.00 88.38 311 LEU A C 1
ATOM 2329 O O . LEU A 1 311 ? 32.926 -4.487 -30.265 1.00 88.38 311 LEU A O 1
ATOM 2333 N N . ALA A 1 312 ? 33.729 -2.777 -29.050 1.00 92.06 312 ALA A N 1
ATOM 2334 C CA . ALA A 1 312 ? 33.422 -3.305 -27.732 1.00 92.06 312 ALA A CA 1
ATOM 2335 C C . ALA A 1 312 ? 33.005 -2.150 -26.823 1.00 92.06 312 ALA A C 1
ATOM 2337 O O . ALA A 1 312 ? 33.485 -1.029 -26.977 1.00 92.06 312 ALA A O 1
ATOM 2338 N N . GLY A 1 313 ? 32.120 -2.385 -25.867 1.00 91.50 313 GLY A N 1
ATOM 2339 C CA . GLY A 1 313 ? 31.718 -1.345 -24.936 1.00 91.50 313 GLY A CA 1
ATOM 2340 C C . GLY A 1 313 ? 31.206 -1.894 -23.623 1.00 91.50 313 GLY A C 1
ATOM 2341 O O . GLY A 1 313 ? 30.669 -2.997 -23.561 1.00 91.50 313 GLY A O 1
ATOM 2342 N N . THR A 1 314 ? 31.370 -1.093 -22.579 1.00 93.19 314 THR A N 1
ATOM 2343 C CA . THR A 1 314 ? 30.784 -1.333 -21.264 1.00 93.19 314 THR A CA 1
ATOM 2344 C C . THR A 1 314 ? 30.098 -0.070 -20.774 1.00 93.19 314 THR A C 1
ATOM 2346 O O . THR A 1 314 ? 30.478 1.039 -21.152 1.00 93.19 314 THR A O 1
ATOM 2349 N N . GLY A 1 315 ? 29.072 -0.193 -19.941 1.00 92.88 315 GLY A N 1
ATOM 2350 C CA . GLY A 1 315 ? 28.419 0.983 -19.388 1.00 92.88 315 GLY A CA 1
ATOM 2351 C C . GLY A 1 315 ? 27.484 0.709 -18.237 1.00 92.88 315 GLY A C 1
ATOM 2352 O O . GLY A 1 315 ? 27.260 -0.431 -17.844 1.00 92.88 315 GLY A O 1
ATOM 2353 N N . LEU A 1 316 ? 26.956 1.810 -17.718 1.00 90.62 316 LEU A N 1
ATOM 2354 C CA . LEU A 1 316 ? 25.987 1.855 -16.640 1.00 90.62 316 LEU A CA 1
ATOM 2355 C C . LEU A 1 316 ? 24.718 2.512 -17.176 1.00 90.62 316 LEU A C 1
ATOM 2357 O O . LEU A 1 316 ? 24.771 3.638 -17.678 1.00 90.62 316 LEU A O 1
ATOM 2361 N N . LEU A 1 317 ? 23.588 1.825 -17.044 1.00 93.25 317 LEU A N 1
ATOM 2362 C CA . LEU A 1 317 ? 22.273 2.322 -17.425 1.00 93.25 317 LEU A CA 1
ATOM 2363 C C . LEU A 1 317 ? 21.364 2.380 -16.202 1.00 93.25 317 LEU A C 1
ATOM 2365 O O . LEU A 1 317 ? 21.313 1.446 -15.405 1.00 93.25 317 LEU A O 1
ATOM 2369 N N . ALA A 1 318 ? 20.615 3.468 -16.085 1.00 90.00 318 ALA A N 1
ATOM 2370 C CA . ALA A 1 318 ? 19.514 3.611 -15.151 1.00 90.00 318 ALA A CA 1
ATOM 2371 C C . ALA A 1 318 ? 18.212 3.686 -15.951 1.00 90.00 318 ALA A C 1
ATOM 2373 O O . ALA A 1 318 ? 18.093 4.459 -16.904 1.00 90.00 318 ALA A O 1
ATOM 2374 N N . ARG A 1 319 ? 17.231 2.867 -15.580 1.00 92.12 319 ARG A N 1
ATOM 2375 C CA . ARG A 1 319 ? 15.923 2.817 -16.237 1.00 92.12 319 ARG A CA 1
ATOM 2376 C C . ARG A 1 319 ? 14.809 2.802 -15.215 1.00 92.12 319 ARG A C 1
ATOM 2378 O O . ARG A 1 319 ? 15.006 2.465 -14.053 1.00 92.12 319 ARG A O 1
ATOM 2385 N N . ILE A 1 320 ? 13.624 3.140 -15.680 1.00 86.06 320 ILE A N 1
ATOM 2386 C CA . ILE A 1 320 ? 12.382 3.006 -14.950 1.00 86.06 320 ILE A CA 1
ATOM 2387 C C . ILE A 1 320 ? 11.497 2.079 -15.773 1.00 86.06 320 ILE A C 1
ATOM 2389 O O . ILE A 1 320 ? 11.207 2.361 -16.938 1.00 86.06 320 ILE A O 1
ATOM 2393 N N . ARG A 1 321 ? 11.079 0.966 -15.166 1.00 87.88 321 ARG A N 1
ATOM 2394 C CA . ARG A 1 321 ? 10.082 0.069 -15.739 1.00 87.88 321 ARG A CA 1
ATOM 2395 C C . ARG A 1 321 ? 8.694 0.436 -15.236 1.00 87.88 321 ARG A C 1
ATOM 2397 O O . ARG A 1 321 ? 8.481 0.583 -14.037 1.00 87.88 321 ARG A O 1
ATOM 2404 N N . LEU A 1 322 ? 7.751 0.563 -16.154 1.00 81.12 322 LEU A N 1
ATOM 2405 C CA . LEU A 1 322 ? 6.406 1.066 -15.937 1.00 81.12 322 LEU A CA 1
ATOM 2406 C C . LEU A 1 322 ? 5.413 -0.059 -16.251 1.00 81.12 322 LEU A C 1
ATOM 2408 O O . LEU A 1 322 ? 5.414 -0.626 -17.347 1.00 81.12 322 LEU A O 1
ATOM 2412 N N . GLY A 1 323 ? 4.616 -0.439 -15.252 1.00 75.00 323 GLY A N 1
ATOM 2413 C CA . GLY A 1 323 ? 3.650 -1.539 -15.326 1.00 75.00 323 GLY A CA 1
ATOM 2414 C C . GLY A 1 323 ? 4.271 -2.903 -15.629 1.00 75.00 323 GLY A C 1
ATOM 2415 O O . GLY A 1 323 ? 3.594 -3.757 -16.187 1.00 75.00 323 GLY A O 1
ATOM 2416 N N . ASP A 1 324 ? 5.558 -3.089 -15.322 1.00 81.62 324 ASP A N 1
ATOM 2417 C CA . ASP A 1 324 ? 6.361 -4.258 -15.702 1.00 81.62 324 ASP A CA 1
ATOM 2418 C C . ASP A 1 324 ? 6.519 -4.513 -17.218 1.00 81.62 324 ASP A C 1
ATOM 2420 O O . ASP A 1 324 ? 7.110 -5.523 -17.605 1.00 81.62 324 ASP A O 1
ATOM 2424 N N . VAL A 1 325 ? 6.062 -3.579 -18.064 1.00 83.50 325 VAL A N 1
ATOM 2425 C CA . VAL A 1 325 ? 6.010 -3.744 -19.526 1.00 83.50 325 VAL A CA 1
ATOM 2426 C C . VAL A 1 325 ? 6.810 -2.690 -20.275 1.00 83.50 325 VAL A C 1
ATOM 2428 O O . VAL A 1 325 ? 7.407 -3.022 -21.283 1.00 83.50 325 VAL A O 1
ATOM 2431 N N . PHE A 1 326 ? 6.852 -1.435 -19.837 1.00 85.12 326 PHE A N 1
ATOM 2432 C CA . PHE A 1 326 ? 7.541 -0.378 -20.587 1.00 85.12 326 PHE A CA 1
ATOM 2433 C C . PHE A 1 326 ? 8.807 0.022 -19.859 1.00 85.12 326 PHE A C 1
ATOM 2435 O O . PHE A 1 326 ? 8.765 0.221 -18.655 1.00 85.12 326 PHE A O 1
ATOM 2442 N N . GLU A 1 327 ? 9.926 0.150 -20.556 1.00 89.50 327 GLU A N 1
ATOM 2443 C CA . GLU A 1 327 ? 11.180 0.630 -19.979 1.00 89.50 327 GLU A CA 1
ATOM 2444 C C . GLU A 1 327 ? 11.588 1.928 -20.656 1.00 89.50 327 GLU A C 1
ATOM 2446 O O . GLU A 1 327 ? 11.600 2.017 -21.881 1.00 89.50 327 GLU A O 1
ATOM 2451 N N . ILE A 1 328 ? 11.953 2.924 -19.856 1.00 90.94 328 ILE A N 1
ATOM 2452 C CA . ILE A 1 328 ? 12.594 4.148 -20.329 1.00 90.94 328 ILE A CA 1
ATOM 2453 C C . ILE A 1 328 ? 13.779 4.465 -19.433 1.00 90.94 328 ILE A C 1
ATOM 2455 O O . ILE A 1 328 ? 13.720 4.292 -18.216 1.00 90.94 328 ILE A O 1
ATOM 2459 N N . GLY A 1 329 ? 14.873 4.917 -20.022 1.00 92.19 329 GLY A N 1
ATOM 2460 C CA . GLY A 1 329 ? 16.047 5.271 -19.258 1.00 92.19 329 GLY A CA 1
ATOM 2461 C C . GLY A 1 329 ? 17.191 5.751 -20.115 1.00 92.19 329 GLY A C 1
ATOM 2462 O O . GLY A 1 329 ? 17.042 6.109 -21.283 1.00 92.19 329 GLY A O 1
ATOM 2463 N N . GLY A 1 330 ? 18.359 5.749 -19.504 1.00 92.88 330 GLY A N 1
ATOM 2464 C CA . GLY A 1 330 ? 19.579 6.149 -20.159 1.00 92.88 330 GLY A CA 1
ATOM 2465 C C . GLY A 1 330 ? 20.780 5.927 -19.269 1.00 92.88 330 GLY A C 1
ATOM 2466 O O . GLY A 1 330 ? 20.686 5.380 -18.171 1.00 92.88 330 GLY A O 1
ATOM 2467 N N . GLY A 1 331 ? 21.934 6.350 -19.748 1.00 93.19 331 GLY A N 1
ATOM 2468 C CA . GLY A 1 331 ? 23.155 6.222 -18.982 1.00 93.19 331 GLY A CA 1
ATOM 2469 C C . GLY A 1 331 ? 24.379 6.579 -19.788 1.00 93.19 331 GLY A C 1
ATOM 2470 O O . GLY A 1 331 ? 24.331 7.416 -20.692 1.00 93.19 331 GLY A O 1
ATOM 2471 N N . VAL A 1 332 ? 25.490 5.953 -19.429 1.00 90.62 332 VAL A N 1
ATOM 2472 C CA . VAL A 1 332 ? 26.792 6.222 -20.030 1.00 90.62 332 VAL A CA 1
ATOM 2473 C C . VAL A 1 332 ? 27.469 4.918 -20.408 1.00 90.62 332 VAL A C 1
ATOM 2475 O O . VAL A 1 332 ? 27.477 3.958 -19.637 1.00 90.62 332 VAL A O 1
ATOM 2478 N N . ARG A 1 333 ? 28.065 4.896 -21.598 1.00 92.62 333 ARG A N 1
ATOM 2479 C CA . ARG A 1 333 ? 28.886 3.787 -22.074 1.00 92.62 333 ARG A CA 1
ATOM 2480 C C . ARG A 1 333 ? 30.248 4.269 -22.493 1.00 92.62 333 ARG A C 1
ATOM 2482 O O . ARG A 1 333 ? 30.381 5.234 -23.241 1.00 92.62 333 ARG A O 1
ATOM 2489 N N . GLN A 1 334 ? 31.250 3.529 -22.073 1.00 93.88 334 GLN A N 1
ATOM 2490 C CA . GLN A 1 334 ? 32.569 3.589 -22.643 1.00 93.88 334 GLN A CA 1
ATOM 2491 C C . GLN A 1 334 ? 32.635 2.606 -23.807 1.00 93.88 334 GLN A C 1
ATOM 2493 O O . GLN A 1 334 ? 32.513 1.399 -23.620 1.00 93.88 334 GLN A O 1
ATOM 2498 N N . VAL A 1 335 ? 32.850 3.125 -25.008 1.00 92.44 335 VAL A N 1
ATOM 2499 C CA . VAL A 1 335 ? 32.939 2.334 -26.231 1.00 92.44 335 VAL A CA 1
ATOM 2500 C C . VAL A 1 335 ? 34.350 2.443 -26.790 1.00 92.44 335 VAL A C 1
ATOM 2502 O O . VAL A 1 335 ? 34.923 3.527 -26.888 1.00 92.44 335 VAL A O 1
ATOM 2505 N N . MET A 1 336 ? 34.916 1.302 -27.147 1.00 92.06 336 MET A N 1
ATOM 2506 C CA . MET A 1 336 ? 36.125 1.169 -27.938 1.00 92.06 336 MET A CA 1
ATOM 2507 C C . MET A 1 336 ? 35.706 0.770 -29.345 1.00 92.06 336 MET A C 1
ATOM 2509 O O . MET A 1 336 ? 35.053 -0.252 -29.531 1.00 92.06 336 MET A O 1
ATOM 2513 N N . SER A 1 337 ? 36.062 1.583 -30.330 1.00 90.06 337 SER A N 1
ATOM 2514 C CA . SER A 1 337 ? 35.774 1.323 -31.741 1.00 90.06 337 SER A CA 1
ATOM 2515 C C . SER A 1 337 ? 37.068 1.347 -32.536 1.00 90.06 337 SER A C 1
ATOM 2517 O O . SER A 1 337 ? 37.953 2.152 -32.248 1.00 90.06 337 SER A O 1
ATOM 2519 N N . ARG A 1 338 ? 37.197 0.452 -33.510 1.00 87.81 338 ARG A N 1
ATOM 2520 C CA . ARG A 1 338 ? 38.336 0.405 -34.419 1.00 87.81 338 ARG A CA 1
ATOM 2521 C C . ARG A 1 338 ? 37.978 1.117 -35.716 1.00 87.81 338 ARG A C 1
ATOM 2523 O O . ARG A 1 338 ? 36.983 0.771 -36.357 1.00 87.81 338 ARG A O 1
ATOM 2530 N N . ASP A 1 339 ? 38.804 2.083 -36.099 1.00 84.69 339 ASP A N 1
ATOM 2531 C CA . ASP A 1 339 ? 38.795 2.686 -37.430 1.00 84.69 339 ASP A CA 1
ATOM 2532 C C . ASP A 1 339 ? 40.123 2.430 -38.162 1.00 84.69 339 ASP A C 1
ATOM 2534 O O . ASP A 1 339 ? 40.963 1.656 -37.694 1.00 84.69 339 ASP A O 1
ATOM 2538 N N . GLU A 1 340 ? 40.303 3.054 -39.327 1.00 85.50 340 GLU A N 1
ATOM 2539 C CA . GLU A 1 340 ? 41.510 2.915 -40.157 1.00 85.50 340 GLU A CA 1
ATOM 2540 C C . GLU A 1 340 ? 42.793 3.335 -39.424 1.00 85.50 340 GLU A C 1
ATOM 2542 O O . GLU A 1 340 ? 43.872 2.832 -39.723 1.00 85.50 340 GLU A O 1
ATOM 2547 N N . THR A 1 341 ? 42.679 4.226 -38.434 1.00 85.50 341 THR A N 1
ATOM 2548 C CA . THR A 1 341 ? 43.814 4.764 -37.670 1.00 85.50 341 THR A CA 1
ATOM 2549 C C . THR A 1 341 ? 44.101 3.992 -36.381 1.00 85.50 341 THR A C 1
ATOM 2551 O O . THR A 1 341 ? 45.116 4.240 -35.735 1.00 85.50 341 THR A O 1
ATOM 2554 N N . GLY A 1 342 ? 43.236 3.046 -36.000 1.00 90.06 342 GLY A N 1
ATOM 2555 C CA . GLY A 1 342 ? 43.407 2.202 -34.819 1.00 90.06 342 GLY A CA 1
ATOM 2556 C C . GLY A 1 342 ? 42.198 2.203 -33.885 1.00 90.06 342 GLY A C 1
ATOM 2557 O O . GLY A 1 342 ? 41.072 2.506 -34.275 1.00 90.06 342 GLY A O 1
ATOM 2558 N N . TRP A 1 343 ? 42.426 1.807 -32.631 1.00 91.00 343 TRP A N 1
ATOM 2559 C CA . TRP A 1 343 ? 41.388 1.771 -31.601 1.00 91.00 343 TRP A CA 1
ATOM 2560 C C . TRP A 1 343 ? 41.187 3.146 -30.969 1.00 91.00 343 TRP A C 1
ATOM 2562 O O . TRP A 1 343 ? 42.125 3.755 -30.458 1.00 91.00 343 TRP A O 1
ATOM 2572 N N . LYS A 1 344 ? 39.938 3.605 -30.941 1.00 88.25 344 LYS A N 1
ATOM 2573 C CA . LYS A 1 344 ? 39.515 4.852 -30.304 1.00 88.25 344 LYS A CA 1
ATOM 2574 C C . LYS A 1 344 ? 38.552 4.555 -29.172 1.00 88.25 344 LYS A C 1
ATOM 2576 O O . LYS A 1 344 ? 37.583 3.819 -29.346 1.00 88.25 344 LYS A O 1
ATOM 2581 N N . ARG A 1 345 ? 38.817 5.157 -28.015 1.00 91.75 345 ARG A N 1
ATOM 2582 C CA . ARG A 1 345 ? 37.941 5.122 -26.842 1.00 91.75 345 ARG A CA 1
ATOM 2583 C C . ARG A 1 345 ? 37.066 6.370 -26.838 1.00 91.75 345 ARG A C 1
ATOM 2585 O O . ARG A 1 345 ? 37.571 7.473 -27.018 1.00 91.75 345 ARG A O 1
ATOM 2592 N N . SER A 1 346 ? 35.775 6.194 -26.597 1.00 91.00 346 SER A N 1
ATOM 2593 C CA . SER A 1 346 ? 34.822 7.285 -26.434 1.00 91.00 346 SER A CA 1
ATOM 2594 C C . SER A 1 346 ? 33.865 7.007 -25.287 1.00 91.00 346 SER A C 1
ATOM 2596 O O . SER A 1 346 ? 33.499 5.858 -25.045 1.00 91.00 346 SER A O 1
ATOM 2598 N N . THR A 1 347 ? 33.426 8.065 -24.614 1.00 92.12 347 THR A N 1
ATOM 2599 C CA . THR A 1 347 ? 32.280 8.007 -23.706 1.00 92.12 347 THR A CA 1
ATOM 2600 C C . THR A 1 347 ? 31.056 8.498 -24.466 1.00 92.12 347 THR A C 1
ATOM 2602 O O . THR A 1 347 ? 31.071 9.576 -25.058 1.00 92.12 347 THR A O 1
ATOM 2605 N N . THR A 1 348 ? 30.002 7.693 -24.462 1.00 91.50 348 THR A N 1
ATOM 2606 C CA . THR A 1 348 ? 28.733 7.961 -25.140 1.00 91.50 348 THR A CA 1
ATOM 2607 C C . THR A 1 348 ? 27.616 8.050 -24.115 1.00 91.50 348 THR A C 1
ATOM 2609 O O . THR A 1 348 ? 27.580 7.279 -23.153 1.00 91.50 348 THR A O 1
ATOM 2612 N N . HIS A 1 349 ? 26.712 9.003 -24.314 1.00 90.12 349 HIS A N 1
ATOM 2613 C CA . HIS A 1 349 ? 25.468 9.071 -23.557 1.00 90.12 349 HIS A CA 1
ATOM 2614 C C . HIS A 1 349 ? 24.432 8.207 -24.254 1.00 90.12 349 HIS A C 1
ATOM 2616 O O . HIS A 1 349 ? 24.308 8.280 -25.473 1.00 90.12 349 HIS A O 1
ATOM 2622 N N . VAL A 1 350 ? 23.705 7.406 -23.485 1.00 92.75 350 VAL A N 1
ATOM 2623 C CA . VAL A 1 350 ? 22.718 6.453 -23.991 1.00 92.75 350 VAL A CA 1
ATOM 2624 C C . VAL A 1 350 ? 21.332 6.901 -23.564 1.00 92.75 350 VAL A C 1
ATOM 2626 O O . VAL A 1 350 ? 21.117 7.207 -22.394 1.00 92.75 350 VAL A O 1
ATOM 2629 N N . PHE A 1 351 ? 20.393 6.898 -24.500 1.00 92.31 351 PHE A N 1
ATOM 2630 C CA . PHE A 1 351 ? 18.961 6.944 -24.247 1.00 92.31 351 PHE A CA 1
ATOM 2631 C C . PHE A 1 351 ? 18.342 5.633 -24.719 1.00 92.31 351 PHE A C 1
ATOM 2633 O O . PHE A 1 351 ? 18.661 5.157 -25.807 1.00 92.31 351 PHE A O 1
ATOM 2640 N N . GLN A 1 352 ? 17.440 5.067 -23.923 1.00 92.75 352 GLN A N 1
ATOM 2641 C CA . GLN A 1 352 ? 16.779 3.808 -24.230 1.00 92.75 352 GLN A CA 1
ATOM 2642 C C . GLN A 1 352 ? 15.293 3.880 -23.900 1.00 92.75 352 GLN A C 1
ATOM 2644 O O . GLN A 1 352 ? 14.905 4.344 -22.828 1.00 92.75 352 GLN A O 1
ATOM 2649 N N . ALA A 1 353 ? 14.472 3.353 -24.802 1.00 92.50 353 ALA A N 1
ATOM 2650 C CA . ALA A 1 353 ? 13.048 3.155 -24.587 1.00 92.50 353 ALA A CA 1
ATOM 2651 C C . ALA A 1 353 ? 12.620 1.813 -25.187 1.00 92.50 353 ALA A C 1
ATOM 2653 O O . ALA A 1 353 ? 13.117 1.420 -26.239 1.00 92.50 353 ALA A O 1
ATOM 2654 N N . GLY A 1 354 ? 11.706 1.092 -24.548 1.00 91.62 354 GLY A N 1
ATOM 2655 C CA . GLY A 1 354 ? 11.284 -0.206 -25.059 1.00 91.62 354 GLY A CA 1
ATOM 2656 C C . GLY A 1 354 ? 10.184 -0.890 -24.267 1.00 91.62 354 GLY A C 1
ATOM 2657 O O . GLY A 1 354 ? 9.592 -0.338 -23.343 1.00 91.62 354 GLY A O 1
ATOM 2658 N N . LEU A 1 355 ? 9.930 -2.123 -24.676 1.00 90.38 355 LEU A N 1
ATOM 2659 C CA . LEU A 1 355 ? 9.023 -3.084 -24.087 1.00 90.38 355 LEU A CA 1
ATOM 2660 C C . LEU A 1 355 ? 9.800 -4.152 -23.316 1.00 90.38 355 LEU A C 1
ATOM 2662 O O . LEU A 1 355 ? 10.951 -4.466 -23.608 1.00 90.38 355 LEU A O 1
ATOM 2666 N N . HIS A 1 356 ? 9.126 -4.743 -22.348 1.00 90.56 356 HIS A N 1
ATOM 2667 C CA . HIS A 1 356 ? 9.583 -5.800 -21.475 1.00 90.56 356 HIS A CA 1
ATOM 2668 C C . HIS A 1 356 ? 8.465 -6.839 -21.403 1.00 90.56 356 HIS A C 1
ATOM 2670 O O . HIS A 1 356 ? 7.525 -6.718 -20.621 1.00 90.56 356 HIS A O 1
ATOM 2676 N N . LEU A 1 357 ? 8.523 -7.827 -22.291 1.00 88.69 357 LEU A N 1
ATOM 2677 C CA . LEU A 1 357 ? 7.430 -8.769 -22.514 1.00 88.69 357 LEU A CA 1
ATOM 2678 C C . LEU A 1 357 ? 7.632 -10.014 -21.638 1.00 88.69 357 LEU A C 1
ATOM 2680 O O . LEU A 1 357 ? 8.530 -10.801 -21.937 1.00 88.69 357 LEU A O 1
ATOM 2684 N N . PRO A 1 358 ? 6.859 -10.214 -20.555 1.00 87.31 358 PRO A N 1
ATOM 2685 C CA . PRO A 1 358 ? 7.011 -11.389 -19.701 1.00 87.31 358 PRO A CA 1
ATOM 2686 C C . PRO A 1 358 ? 6.616 -12.666 -20.452 1.00 87.31 358 PRO A C 1
ATOM 2688 O O . PRO A 1 358 ? 5.607 -12.696 -21.154 1.00 87.31 358 PRO A O 1
ATOM 2691 N N . LEU A 1 359 ? 7.404 -13.724 -20.276 1.00 89.06 359 LEU A N 1
ATOM 2692 C CA . LEU A 1 359 ? 7.179 -15.039 -20.884 1.00 89.06 359 LEU A CA 1
ATOM 2693 C C . LEU A 1 359 ? 6.554 -16.045 -19.912 1.00 89.06 359 LEU A C 1
ATOM 2695 O O . LEU A 1 359 ? 6.007 -17.054 -20.347 1.00 89.06 359 LEU A O 1
ATOM 2699 N N . ASP A 1 360 ? 6.630 -15.795 -18.603 1.00 85.62 360 ASP A N 1
ATOM 2700 C CA . ASP A 1 360 ? 6.032 -16.650 -17.580 1.00 85.62 360 ASP A CA 1
ATOM 2701 C C . ASP A 1 360 ? 5.193 -15.855 -16.571 1.00 85.62 360 ASP A C 1
ATOM 2703 O O . ASP A 1 360 ? 5.428 -14.677 -16.306 1.00 85.62 360 ASP A O 1
ATOM 2707 N N . ALA A 1 361 ? 4.219 -16.530 -15.950 1.00 73.00 361 ALA A N 1
ATOM 2708 C CA . ALA A 1 361 ? 3.357 -15.943 -14.918 1.00 73.00 361 ALA A CA 1
ATOM 2709 C C . ALA A 1 361 ? 4.132 -15.499 -13.662 1.00 73.00 361 ALA A C 1
ATOM 2711 O O . ALA A 1 361 ? 3.651 -14.664 -12.896 1.00 73.00 361 ALA A O 1
ATOM 2712 N N . GLY A 1 362 ? 5.324 -16.069 -13.452 1.00 74.62 362 GLY A N 1
ATOM 2713 C CA . GLY A 1 362 ? 6.248 -15.695 -12.386 1.00 74.62 362 GLY A CA 1
ATOM 2714 C C . GLY A 1 362 ? 7.133 -14.491 -12.713 1.00 74.62 362 GLY A C 1
ATOM 2715 O O . GLY A 1 362 ? 7.902 -14.094 -11.843 1.00 74.62 362 GLY A O 1
ATOM 2716 N N . TYR A 1 363 ? 7.046 -13.922 -13.925 1.00 82.50 363 TYR A N 1
ATOM 2717 C CA . TYR A 1 363 ? 7.866 -12.792 -14.388 1.00 82.50 363 TYR A CA 1
ATOM 2718 C C . TYR A 1 363 ? 9.380 -13.024 -14.250 1.00 82.50 363 TYR A C 1
ATOM 2720 O O . TYR A 1 363 ? 10.159 -12.079 -14.125 1.00 82.50 363 TYR A O 1
ATOM 2728 N N . ARG A 1 364 ? 9.806 -14.288 -14.253 1.00 90.00 364 ARG A N 1
ATOM 2729 C CA . ARG A 1 364 ? 11.215 -14.677 -14.191 1.00 90.00 364 ARG A CA 1
ATOM 2730 C C . ARG A 1 364 ? 11.869 -14.557 -15.548 1.00 90.00 364 ARG A C 1
ATOM 2732 O O . ARG A 1 364 ? 13.057 -14.281 -15.599 1.00 90.00 364 ARG A O 1
ATOM 2739 N N . PHE A 1 365 ? 11.123 -14.775 -16.623 1.00 94.19 365 PHE A N 1
ATOM 2740 C CA . PHE A 1 365 ? 11.622 -14.675 -17.984 1.00 94.19 365 PHE A CA 1
ATOM 2741 C C . PHE A 1 365 ? 10.894 -13.564 -18.724 1.00 94.19 365 PHE A C 1
ATOM 2743 O O . PHE A 1 365 ? 9.671 -13.449 -18.639 1.00 94.19 365 PHE A O 1
ATOM 2750 N N . ALA A 1 366 ? 11.639 -12.750 -19.464 1.00 95.12 366 ALA A N 1
ATOM 2751 C CA . ALA A 1 366 ? 11.067 -11.709 -20.303 1.00 95.12 366 ALA A CA 1
ATOM 2752 C C . ALA A 1 366 ? 11.907 -11.461 -21.554 1.00 95.12 366 ALA A C 1
ATOM 2754 O O . ALA A 1 366 ? 13.119 -11.673 -21.546 1.00 95.12 366 ALA A O 1
ATOM 2755 N N . ILE A 1 367 ? 11.267 -10.959 -22.606 1.00 95.44 367 ILE A N 1
ATOM 2756 C CA . ILE A 1 367 ? 11.933 -10.421 -23.791 1.00 95.44 367 ILE A CA 1
ATOM 2757 C C . ILE A 1 367 ? 11.932 -8.896 -23.670 1.00 95.44 367 ILE A C 1
ATOM 2759 O O . ILE A 1 367 ? 10.897 -8.270 -23.922 1.00 95.44 367 ILE A O 1
ATOM 2763 N N . PRO A 1 368 ? 13.047 -8.268 -23.254 1.00 93.62 368 PRO A N 1
ATOM 2764 C CA . PRO A 1 368 ? 13.231 -6.850 -23.501 1.00 93.62 368 PRO A CA 1
ATOM 2765 C C . PRO A 1 368 ? 13.375 -6.632 -25.008 1.00 93.62 368 PRO A C 1
ATOM 2767 O O . PRO A 1 368 ? 14.129 -7.345 -25.666 1.00 93.62 368 PRO A O 1
ATOM 2770 N N . LEU A 1 369 ? 12.653 -5.657 -25.544 1.00 93.31 369 LEU A N 1
ATOM 2771 C CA . LEU A 1 369 ? 12.721 -5.226 -26.935 1.00 93.31 369 LEU A CA 1
ATOM 2772 C C . LEU A 1 369 ? 12.637 -3.708 -26.958 1.00 93.31 369 LEU A C 1
ATOM 2774 O O . LEU A 1 369 ? 11.642 -3.154 -26.504 1.00 93.31 369 LEU A O 1
ATOM 2778 N N . GLY A 1 370 ? 13.635 -3.016 -27.487 1.00 93.44 370 GLY A N 1
ATOM 2779 C CA . GLY A 1 370 ? 13.624 -1.560 -27.451 1.00 93.44 370 GLY A CA 1
ATOM 2780 C C . GLY A 1 370 ? 14.332 -0.892 -28.604 1.00 93.44 370 GLY A C 1
ATOM 2781 O O . GLY A 1 370 ? 14.802 -1.524 -29.543 1.00 93.44 370 GLY A O 1
ATOM 2782 N N . PHE A 1 371 ? 14.397 0.421 -28.482 1.00 93.62 371 PHE A N 1
ATOM 2783 C CA . PHE A 1 371 ? 15.201 1.311 -29.279 1.00 93.62 371 PHE A CA 1
ATOM 2784 C C . PHE A 1 371 ? 16.188 2.015 -28.364 1.00 93.62 371 PHE A C 1
ATOM 2786 O O . PHE A 1 371 ? 15.873 2.399 -27.232 1.00 93.62 371 PHE A O 1
ATOM 2793 N N . GLU A 1 372 ? 17.384 2.204 -28.878 1.00 93.75 372 GLU A N 1
ATOM 2794 C CA . GLU A 1 372 ? 18.441 2.875 -28.171 1.00 93.75 372 GLU A CA 1
ATOM 2795 C C . GLU A 1 372 ? 19.158 3.837 -29.110 1.00 93.75 372 GLU A C 1
ATOM 2797 O O . GLU A 1 372 ? 19.478 3.490 -30.247 1.00 93.75 372 GLU A O 1
ATOM 2802 N N . ALA A 1 373 ? 19.404 5.046 -28.621 1.00 92.88 373 ALA A N 1
ATOM 2803 C CA . ALA A 1 373 ? 20.170 6.057 -29.320 1.00 92.88 373 ALA A CA 1
ATOM 2804 C C . ALA A 1 373 ? 21.286 6.553 -28.411 1.00 92.88 373 ALA A C 1
ATOM 2806 O O . ALA A 1 373 ? 21.056 6.920 -27.257 1.00 92.88 373 ALA A O 1
ATOM 2807 N N . SER A 1 374 ? 22.498 6.594 -28.944 1.00 92.00 374 SER A N 1
ATOM 2808 C CA . SER A 1 374 ? 23.652 7.119 -28.243 1.00 92.00 374 SER A CA 1
ATOM 2809 C C . SER A 1 374 ? 24.576 7.925 -29.149 1.00 92.00 374 SER A C 1
ATOM 2811 O O . SER A 1 374 ? 24.492 7.902 -30.379 1.00 92.00 374 SER A O 1
ATOM 2813 N N . GLY A 1 375 ? 25.430 8.720 -28.513 1.00 88.81 375 GLY A N 1
ATOM 2814 C CA . GLY A 1 375 ? 26.411 9.561 -29.187 1.00 88.81 375 GLY A CA 1
ATOM 2815 C C . GLY A 1 375 ? 27.357 10.221 -28.190 1.00 88.81 375 GLY A C 1
ATOM 2816 O O . GLY A 1 375 ? 27.028 10.386 -27.011 1.00 88.81 375 GLY A O 1
ATOM 2817 N N . GLY A 1 376 ? 28.555 10.567 -28.653 1.00 86.12 376 GLY A N 1
ATOM 2818 C CA . GLY A 1 376 ? 29.575 11.237 -27.854 1.00 86.12 376 GLY A CA 1
ATOM 2819 C C . GLY A 1 376 ? 30.995 10.989 -28.363 1.00 86.12 376 GLY A C 1
ATOM 2820 O O . GLY A 1 376 ? 31.334 9.888 -28.808 1.00 86.12 376 GLY A O 1
ATOM 2821 N N . GLY A 1 377 ? 31.842 12.018 -28.261 1.00 85.69 377 GLY A N 1
ATOM 2822 C CA . GLY A 1 377 ? 33.269 11.961 -28.589 1.00 85.69 377 GLY A CA 1
ATOM 2823 C C . GLY A 1 377 ? 33.545 11.433 -30.001 1.00 85.69 377 GLY A C 1
ATOM 2824 O O . GLY A 1 377 ? 33.118 12.030 -30.983 1.00 85.69 377 GLY A O 1
ATOM 2825 N N . ALA A 1 378 ? 34.265 10.311 -30.098 1.00 82.44 378 ALA A N 1
ATOM 2826 C CA . ALA A 1 378 ? 34.624 9.674 -31.370 1.00 82.44 378 ALA A CA 1
ATOM 2827 C C . ALA A 1 378 ? 33.456 8.936 -32.056 1.00 82.44 378 ALA A C 1
ATOM 2829 O O . ALA A 1 378 ? 33.567 8.564 -33.224 1.00 82.44 378 ALA A O 1
ATOM 2830 N N . ILE A 1 379 ? 32.338 8.730 -31.358 1.00 82.44 379 ILE A N 1
ATOM 2831 C CA . ILE A 1 379 ? 31.133 8.096 -31.895 1.00 82.44 379 ILE A CA 1
ATOM 2832 C C . ILE A 1 379 ? 30.117 9.200 -32.134 1.00 82.44 379 ILE A C 1
ATOM 2834 O O . ILE A 1 379 ? 29.536 9.741 -31.195 1.00 82.44 379 ILE A O 1
ATOM 2838 N N . ALA A 1 380 ? 29.923 9.558 -33.400 1.00 81.62 380 ALA A N 1
ATOM 2839 C CA . ALA A 1 380 ? 28.992 10.614 -33.765 1.00 81.62 380 ALA A CA 1
ATOM 2840 C C . ALA A 1 380 ? 27.556 10.184 -33.441 1.00 81.62 380 ALA A C 1
ATOM 2842 O O . ALA A 1 380 ? 26.823 10.928 -32.794 1.00 81.62 380 ALA A O 1
ATOM 2843 N N . HIS A 1 381 ? 27.184 8.969 -33.858 1.00 87.44 381 HIS A N 1
ATOM 2844 C CA . HIS A 1 381 ? 25.869 8.382 -33.609 1.00 87.44 381 HIS A CA 1
ATOM 2845 C C . HIS A 1 381 ? 25.959 6.857 -33.526 1.00 87.44 381 HIS A C 1
ATOM 2847 O O . HIS A 1 381 ? 26.709 6.236 -34.282 1.00 87.44 381 HIS A O 1
ATOM 2853 N N . ASP A 1 382 ? 25.156 6.269 -32.650 1.00 89.50 382 ASP A N 1
ATOM 2854 C CA . ASP A 1 382 ? 24.966 4.829 -32.499 1.00 89.50 382 ASP A CA 1
ATOM 2855 C C . ASP A 1 382 ? 23.483 4.570 -32.204 1.00 89.50 382 ASP A C 1
ATOM 2857 O O . ASP A 1 382 ? 22.916 5.143 -31.274 1.00 89.50 382 ASP A O 1
ATOM 2861 N N . LEU A 1 383 ? 22.836 3.778 -33.051 1.00 93.19 383 LEU A N 1
ATOM 2862 C CA . LEU A 1 383 ? 21.426 3.416 -32.963 1.00 93.19 383 LEU A CA 1
ATOM 2863 C C . LEU A 1 383 ? 21.325 1.904 -32.846 1.00 93.19 383 LEU A C 1
ATOM 2865 O O . LEU A 1 383 ? 21.881 1.200 -33.682 1.00 93.19 383 LEU A O 1
ATOM 2869 N N . ARG A 1 384 ? 20.590 1.390 -31.862 1.00 93.81 384 ARG A N 1
ATOM 2870 C CA . ARG A 1 384 ? 20.449 -0.056 -31.642 1.00 93.81 384 ARG A CA 1
ATOM 2871 C C . ARG A 1 384 ? 18.999 -0.440 -31.417 1.00 93.81 384 ARG A C 1
ATOM 2873 O O . ARG A 1 384 ? 18.210 0.345 -30.894 1.00 93.81 384 ARG A O 1
ATOM 2880 N N . ILE A 1 385 ? 18.669 -1.677 -31.773 1.00 94.38 385 ILE A N 1
ATOM 2881 C CA . ILE A 1 385 ? 17.378 -2.294 -31.449 1.00 94.38 385 ILE A CA 1
ATOM 2882 C C . ILE A 1 385 ? 17.648 -3.455 -30.487 1.00 94.38 385 ILE A C 1
ATOM 2884 O O . ILE A 1 385 ? 17.706 -4.609 -30.925 1.00 94.38 385 ILE A O 1
ATOM 2888 N N . PRO A 1 386 ? 17.933 -3.176 -29.197 1.00 93.25 386 PRO A N 1
ATOM 2889 C CA . PRO A 1 386 ? 18.244 -4.224 -28.237 1.00 93.25 386 PRO A CA 1
ATOM 2890 C C . PRO A 1 386 ? 17.070 -5.186 -28.113 1.00 93.25 386 PRO A C 1
ATOM 2892 O O . PRO A 1 386 ? 15.935 -4.776 -27.857 1.00 93.25 386 PRO A O 1
ATOM 2895 N N . TRP A 1 387 ? 17.365 -6.471 -28.271 1.00 95.50 387 TRP A N 1
ATOM 2896 C CA . TRP A 1 387 ? 16.434 -7.550 -27.986 1.00 95.50 387 TRP A CA 1
ATOM 2897 C C . TRP A 1 387 ? 17.179 -8.727 -27.367 1.00 95.50 387 TRP A C 1
ATOM 2899 O O . TRP A 1 387 ? 18.368 -8.938 -27.627 1.00 95.50 387 TRP A O 1
ATOM 2909 N N . GLY A 1 388 ? 16.500 -9.491 -26.520 1.00 95.69 388 GLY A N 1
ATOM 2910 C CA . GLY A 1 388 ? 17.155 -10.598 -25.845 1.00 95.69 388 GLY A CA 1
ATOM 2911 C C . GLY A 1 388 ? 16.255 -11.385 -24.916 1.00 95.69 388 GLY A C 1
ATOM 2912 O O . GLY A 1 388 ? 15.034 -11.270 -24.955 1.00 95.69 388 GLY A O 1
ATOM 2913 N N . LEU A 1 389 ? 16.889 -12.176 -24.058 1.00 97.12 389 LEU A N 1
ATOM 2914 C CA . LEU A 1 389 ? 16.234 -12.894 -22.977 1.00 97.12 389 LEU A CA 1
ATOM 2915 C C . LEU A 1 389 ? 16.728 -12.336 -21.648 1.00 97.12 389 LEU A C 1
ATOM 2917 O O . LEU A 1 389 ? 17.929 -12.324 -21.372 1.00 97.12 389 LEU A O 1
ATOM 2921 N N . ARG A 1 390 ? 15.794 -11.897 -20.810 1.00 96.88 390 ARG A N 1
ATOM 2922 C CA . ARG A 1 390 ? 16.051 -11.519 -19.427 1.00 96.88 390 ARG A CA 1
ATOM 2923 C C . ARG A 1 390 ? 15.597 -12.627 -18.493 1.00 96.88 390 ARG A C 1
ATOM 2925 O O . ARG A 1 390 ? 14.479 -13.119 -18.613 1.00 96.88 390 ARG A O 1
ATOM 2932 N N . TYR A 1 391 ? 16.460 -12.955 -17.541 1.00 97.00 391 TYR A N 1
ATOM 2933 C CA . TYR A 1 391 ? 16.153 -13.762 -16.374 1.00 97.00 391 TYR A CA 1
ATOM 2934 C C . TYR A 1 391 ? 16.177 -12.886 -15.117 1.00 97.00 391 TYR A C 1
ATOM 2936 O O . TYR A 1 391 ? 17.161 -12.193 -14.860 1.00 97.00 391 TYR A O 1
ATOM 2944 N N . THR A 1 392 ? 15.115 -12.929 -14.321 1.00 94.81 392 THR A N 1
ATOM 2945 C CA . THR A 1 392 ? 14.970 -12.213 -13.050 1.00 94.81 392 THR A CA 1
ATOM 2946 C C . THR A 1 392 ? 14.935 -13.211 -11.892 1.00 94.81 392 THR A C 1
ATOM 2948 O O . THR A 1 392 ? 14.304 -14.267 -11.969 1.00 94.81 392 THR A O 1
ATOM 2951 N N . SER A 1 393 ? 15.635 -12.888 -10.801 1.00 92.44 393 SER A N 1
ATOM 2952 C CA . SER A 1 393 ? 15.682 -13.708 -9.590 1.00 92.44 393 SER A CA 1
ATOM 2953 C C . SER A 1 393 ? 14.285 -13.916 -9.005 1.00 92.44 393 SER A C 1
ATOM 2955 O O . SER A 1 393 ? 13.387 -13.099 -9.189 1.00 92.44 393 SER A O 1
ATOM 2957 N N . LYS A 1 394 ? 14.102 -14.976 -8.206 1.00 86.38 394 LYS A N 1
ATOM 2958 C CA . LYS A 1 394 ? 12.824 -15.246 -7.514 1.00 86.38 394 LYS A CA 1
ATOM 2959 C C . LYS A 1 394 ? 12.333 -14.072 -6.656 1.00 86.38 394 LYS A C 1
ATOM 2961 O O . LYS A 1 394 ? 11.139 -13.922 -6.454 1.00 86.38 394 LYS A O 1
ATOM 2966 N N . THR A 1 395 ? 13.259 -13.264 -6.146 1.00 83.62 395 THR A N 1
ATOM 2967 C CA . THR A 1 395 ? 12.971 -12.073 -5.338 1.00 83.62 395 THR A CA 1
ATOM 2968 C C . THR A 1 395 ? 12.598 -10.843 -6.166 1.00 83.62 395 THR A C 1
ATOM 2970 O O . THR A 1 395 ? 12.295 -9.810 -5.585 1.00 83.62 395 THR A O 1
ATOM 2973 N N . GLY A 1 396 ? 12.705 -10.890 -7.498 1.00 86.81 396 GLY A N 1
ATOM 2974 C CA . GLY A 1 396 ? 12.524 -9.726 -8.373 1.00 86.81 396 GLY A CA 1
ATOM 2975 C C . GLY A 1 396 ? 13.695 -8.733 -8.373 1.00 86.81 396 GLY A C 1
ATOM 2976 O O . GLY A 1 396 ? 13.760 -7.874 -9.248 1.00 86.81 396 GLY A O 1
ATOM 2977 N N . ARG A 1 397 ? 14.628 -8.851 -7.418 1.00 90.12 397 ARG A N 1
ATOM 2978 C CA . ARG A 1 397 ? 15.672 -7.850 -7.156 1.00 90.12 397 ARG A CA 1
ATOM 2979 C C . ARG A 1 397 ? 16.823 -7.872 -8.153 1.00 90.12 397 ARG A C 1
ATOM 2981 O O . ARG A 1 397 ? 17.328 -6.812 -8.486 1.00 90.12 397 ARG A O 1
ATOM 2988 N N . TYR A 1 398 ? 17.268 -9.039 -8.606 1.00 95.31 398 TYR A N 1
ATOM 2989 C CA . TYR A 1 398 ? 18.430 -9.157 -9.492 1.00 95.31 398 TYR A CA 1
ATOM 2990 C C . TYR A 1 398 ? 18.000 -9.678 -10.851 1.00 95.31 398 TYR A C 1
ATOM 2992 O O . TYR A 1 398 ? 17.085 -10.497 -10.937 1.00 95.31 398 TYR A O 1
ATOM 3000 N N . PHE A 1 399 ? 18.668 -9.250 -11.914 1.00 96.81 399 PHE A N 1
ATOM 3001 C CA . PHE A 1 399 ? 18.417 -9.792 -13.241 1.00 96.81 399 PHE A CA 1
ATOM 3002 C C . PHE A 1 399 ? 19.680 -9.868 -14.093 1.00 96.81 399 PHE A C 1
ATOM 3004 O O . PHE A 1 399 ? 20.634 -9.116 -13.900 1.00 96.81 399 PHE A O 1
ATOM 3011 N N . VAL A 1 400 ? 19.644 -10.775 -15.065 1.00 97.12 400 VAL A N 1
ATOM 3012 C CA . VAL A 1 400 ? 20.626 -10.904 -16.142 1.00 97.12 400 VAL A CA 1
ATOM 3013 C C . VAL A 1 400 ? 19.880 -10.845 -17.466 1.00 97.12 400 VAL A C 1
ATOM 3015 O O . VAL A 1 400 ? 18.837 -11.474 -17.611 1.00 97.12 400 VAL A O 1
ATOM 3018 N N . THR A 1 401 ? 20.405 -10.102 -18.431 1.00 97.38 401 THR A N 1
ATOM 3019 C CA . THR A 1 401 ? 19.869 -10.018 -19.793 1.00 97.38 401 THR A CA 1
ATOM 3020 C C . THR A 1 401 ? 20.942 -10.457 -20.772 1.00 97.38 401 THR A C 1
ATOM 3022 O O . THR A 1 401 ? 22.049 -9.935 -20.715 1.00 97.38 401 THR A O 1
ATOM 3025 N N . ALA A 1 402 ? 20.623 -11.382 -21.670 1.00 97.06 402 ALA A N 1
ATOM 3026 C CA . ALA A 1 402 ? 21.482 -11.773 -22.781 1.00 97.06 402 ALA A CA 1
ATOM 3027 C C . ALA A 1 402 ? 20.866 -11.284 -24.096 1.00 97.06 402 ALA A C 1
ATOM 3029 O O . ALA A 1 402 ? 19.704 -11.573 -24.376 1.00 97.06 402 ALA A O 1
ATOM 3030 N N . MET A 1 403 ? 21.641 -10.553 -24.892 1.00 96.50 403 MET A N 1
ATOM 3031 C CA . MET A 1 403 ? 21.225 -9.892 -26.132 1.00 96.50 403 MET A CA 1
ATOM 3032 C C . MET A 1 403 ? 22.167 -10.321 -27.271 1.00 96.50 403 MET A C 1
ATOM 3034 O O . MET A 1 403 ? 23.118 -9.608 -27.581 1.00 96.50 403 MET A O 1
ATOM 3038 N N . PRO A 1 404 ? 21.979 -11.511 -27.869 1.00 89.94 404 PRO A N 1
ATOM 3039 C CA . PRO A 1 404 ? 23.006 -12.153 -28.698 1.00 89.94 404 PRO A CA 1
ATOM 3040 C C . PRO A 1 404 ? 23.178 -11.556 -30.104 1.00 89.94 404 PRO A C 1
ATOM 3042 O O . PRO A 1 404 ? 24.222 -11.759 -30.716 1.00 89.94 404 PRO A O 1
ATOM 3045 N N . ALA A 1 405 ? 22.172 -10.857 -30.636 1.00 92.56 405 ALA A N 1
ATOM 3046 C CA . ALA A 1 405 ? 22.171 -10.382 -32.022 1.00 92.56 405 ALA A CA 1
ATOM 3047 C C . ALA A 1 405 ? 21.403 -9.062 -32.168 1.00 92.56 405 ALA A C 1
ATOM 3049 O O . ALA A 1 405 ? 20.431 -8.960 -32.913 1.00 92.56 405 ALA A O 1
ATOM 3050 N N . THR A 1 406 ? 21.827 -8.043 -31.430 1.00 93.62 406 THR A N 1
ATOM 3051 C CA . THR A 1 406 ? 21.248 -6.699 -31.487 1.00 93.62 406 THR A CA 1
ATOM 3052 C C . THR A 1 406 ? 21.703 -5.988 -32.765 1.00 93.62 406 THR A C 1
ATOM 3054 O O . THR A 1 406 ? 22.895 -5.668 -32.868 1.00 93.62 406 THR A O 1
ATOM 3057 N N . PRO A 1 407 ? 20.812 -5.711 -33.737 1.00 95.25 407 PRO A N 1
ATOM 3058 C CA . PRO A 1 407 ? 21.185 -4.912 -34.892 1.00 95.25 407 PRO A CA 1
ATOM 3059 C C . PRO A 1 407 ? 21.476 -3.485 -34.426 1.00 95.25 407 PRO A C 1
ATOM 3061 O O . PRO A 1 407 ? 20.705 -2.888 -33.665 1.00 95.25 407 PRO A O 1
ATOM 3064 N N . GLY A 1 408 ? 22.610 -2.956 -34.867 1.00 92.69 408 GLY A N 1
ATOM 3065 C CA . GLY A 1 408 ? 23.031 -1.598 -34.568 1.00 92.69 408 GLY A CA 1
ATOM 3066 C C . GLY A 1 408 ? 23.573 -0.899 -35.802 1.00 92.69 408 GLY A C 1
ATOM 3067 O O . GLY A 1 408 ? 24.235 -1.517 -36.631 1.00 92.69 408 GLY A O 1
ATOM 3068 N N . TRP A 1 409 ? 23.295 0.391 -35.921 1.00 93.88 409 TRP A N 1
ATOM 3069 C CA . TRP A 1 409 ? 23.915 1.280 -36.887 1.00 93.88 409 TRP A CA 1
ATOM 3070 C C . TRP A 1 409 ? 24.829 2.252 -36.152 1.00 93.88 409 TRP A C 1
ATOM 3072 O O . TRP A 1 409 ? 24.391 2.940 -35.236 1.00 93.88 409 TRP A O 1
ATOM 3082 N N . MET A 1 410 ? 26.086 2.346 -36.575 1.00 91.25 410 MET A N 1
ATOM 3083 C CA . MET A 1 410 ? 27.075 3.227 -35.960 1.00 91.25 410 MET A CA 1
ATOM 3084 C C . MET A 1 410 ? 27.774 4.097 -36.998 1.00 91.25 410 MET A C 1
ATOM 3086 O O . MET A 1 410 ? 28.151 3.620 -38.066 1.00 91.25 410 MET A O 1
ATOM 3090 N N . ARG A 1 411 ? 28.040 5.355 -36.636 1.00 91.50 411 ARG A N 1
ATOM 3091 C CA . ARG A 1 411 ? 28.930 6.266 -37.360 1.00 91.50 411 ARG A CA 1
ATOM 3092 C C . ARG A 1 411 ? 29.954 6.883 -36.409 1.00 91.50 411 ARG A C 1
ATOM 3094 O O . ARG A 1 411 ? 29.579 7.577 -35.461 1.00 91.50 411 ARG A O 1
ATOM 3101 N N . THR A 1 412 ? 31.243 6.684 -36.680 1.00 88.44 412 THR A N 1
ATOM 3102 C CA . THR A 1 412 ? 32.322 7.409 -35.989 1.00 88.44 412 THR A CA 1
ATOM 3103 C C . THR A 1 412 ? 32.503 8.806 -36.584 1.00 88.44 412 THR A C 1
ATOM 3105 O O . THR A 1 412 ? 32.085 9.075 -37.707 1.00 88.44 412 THR A O 1
ATOM 3108 N N . THR A 1 413 ? 33.134 9.722 -35.852 1.00 86.31 413 THR A N 1
ATOM 3109 C CA . THR A 1 413 ? 33.410 11.083 -36.353 1.00 86.31 413 THR A CA 1
ATOM 3110 C C . THR A 1 413 ? 34.414 11.116 -37.507 1.00 86.31 413 THR A C 1
ATOM 3112 O O . THR A 1 413 ? 34.401 12.061 -38.292 1.00 86.31 413 THR A O 1
ATOM 3115 N N . SER A 1 414 ? 35.264 10.092 -37.633 1.00 85.81 414 SER A N 1
ATOM 3116 C CA . SER A 1 414 ? 36.223 9.935 -38.734 1.00 85.81 414 SER A CA 1
ATOM 3117 C C . SER A 1 414 ? 35.593 9.402 -40.025 1.00 85.81 414 SER A C 1
ATOM 3119 O O . SER A 1 414 ? 36.207 9.506 -41.083 1.00 85.81 414 SER A O 1
ATOM 3121 N N . GLN A 1 415 ? 34.378 8.848 -39.968 1.00 85.94 415 GLN A N 1
ATOM 3122 C CA . GLN A 1 415 ? 33.718 8.209 -41.106 1.00 85.94 415 GLN A CA 1
ATOM 3123 C C . GLN A 1 415 ? 32.579 9.072 -41.661 1.00 85.94 415 GLN A C 1
ATOM 3125 O O . GLN A 1 415 ? 31.741 9.594 -40.926 1.00 85.94 415 GLN A O 1
ATOM 3130 N N . ARG A 1 416 ? 32.504 9.188 -42.994 1.00 87.56 416 ARG A N 1
ATOM 3131 C CA . ARG A 1 416 ? 31.395 9.889 -43.671 1.00 87.56 416 ARG A CA 1
ATOM 3132 C C . ARG A 1 416 ? 30.086 9.104 -43.603 1.00 87.56 416 ARG A C 1
ATOM 3134 O O . ARG A 1 416 ? 29.022 9.693 -43.416 1.00 87.56 416 ARG A O 1
ATOM 3141 N N . THR A 1 417 ? 30.168 7.786 -43.741 1.00 91.44 417 THR A N 1
ATOM 3142 C CA . THR A 1 417 ? 29.024 6.869 -43.754 1.00 91.44 417 THR A CA 1
ATOM 3143 C C . THR A 1 417 ? 29.018 6.018 -42.494 1.00 91.44 417 THR A C 1
ATOM 3145 O O . THR A 1 417 ? 30.071 5.573 -42.047 1.00 91.44 417 THR A O 1
ATOM 3148 N N . GLY A 1 418 ? 27.838 5.780 -41.923 1.00 90.75 418 GLY A N 1
ATOM 3149 C CA . GLY A 1 418 ? 27.696 4.775 -40.871 1.00 90.75 418 GLY A CA 1
ATOM 3150 C C . GLY A 1 418 ? 27.604 3.362 -41.444 1.00 90.75 418 GLY A C 1
ATOM 3151 O O . GLY A 1 418 ? 27.399 3.181 -42.645 1.00 90.75 418 GLY A O 1
ATOM 3152 N N . ARG A 1 419 ? 27.722 2.365 -40.573 1.00 91.00 419 ARG A N 1
ATOM 3153 C CA . ARG A 1 419 ? 27.668 0.939 -40.911 1.00 91.00 419 ARG A CA 1
ATOM 3154 C C . ARG A 1 419 ? 26.708 0.197 -39.994 1.00 91.00 419 ARG A C 1
ATOM 3156 O O . ARG A 1 419 ? 26.555 0.569 -38.833 1.00 91.00 419 ARG A O 1
ATOM 3163 N N . TRP A 1 420 ? 26.102 -0.862 -40.519 1.00 93.50 420 TRP A N 1
ATOM 3164 C CA . TRP A 1 420 ? 25.319 -1.809 -39.731 1.00 93.50 420 TRP A CA 1
ATOM 3165 C C . TRP A 1 420 ? 26.216 -2.915 -39.175 1.00 93.50 420 TRP A C 1
ATOM 3167 O O . TRP A 1 420 ? 27.099 -3.410 -39.874 1.00 93.50 420 TRP A O 1
ATOM 3177 N N . SER A 1 421 ? 25.972 -3.313 -37.932 1.00 92.00 421 SER A N 1
ATOM 3178 C CA . SER A 1 421 ? 26.617 -4.446 -37.278 1.00 92.00 421 SER A CA 1
ATOM 3179 C C . SER A 1 421 ? 25.618 -5.229 -36.427 1.00 92.00 421 SER A C 1
ATOM 3181 O O . SER A 1 421 ? 24.564 -4.724 -36.031 1.00 92.00 421 SER A O 1
ATOM 3183 N N . TRP A 1 422 ? 25.971 -6.478 -36.135 1.00 94.88 422 TRP A N 1
ATOM 3184 C CA . TRP A 1 422 ? 25.287 -7.291 -35.137 1.00 94.88 422 TRP A CA 1
ATOM 3185 C C . TRP A 1 422 ? 26.095 -7.255 -33.848 1.00 94.88 422 TRP A C 1
ATOM 3187 O O . TRP A 1 422 ? 27.299 -7.500 -33.865 1.00 94.88 422 TRP A O 1
ATOM 3197 N N . ASN A 1 423 ? 25.447 -6.931 -32.735 1.00 91.81 423 ASN A N 1
ATOM 3198 C CA . ASN A 1 423 ? 26.097 -6.801 -31.437 1.00 91.81 423 ASN A CA 1
ATOM 3199 C C . ASN A 1 423 ? 25.605 -7.896 -30.495 1.00 91.81 423 ASN A C 1
A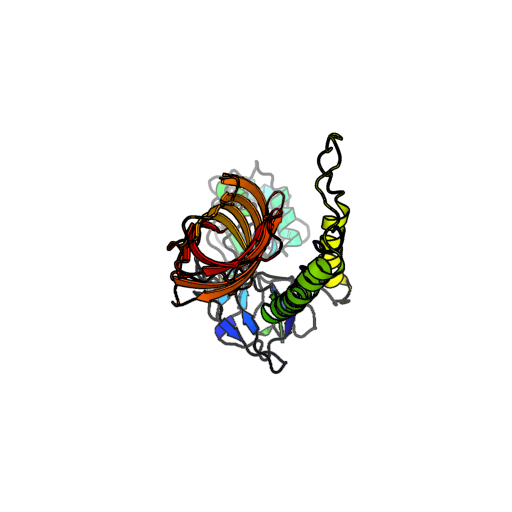TOM 3201 O O . ASN A 1 423 ? 24.399 -8.101 -30.358 1.00 91.81 423 ASN A O 1
ATOM 3205 N N . ALA A 1 424 ? 26.540 -8.561 -29.827 1.00 94.44 424 ALA A N 1
ATOM 3206 C CA . ALA A 1 424 ? 26.245 -9.434 -28.706 1.00 94.44 424 ALA A CA 1
ATOM 3207 C C . ALA A 1 424 ? 26.536 -8.668 -27.413 1.00 94.44 424 ALA A C 1
ATOM 3209 O O . ALA A 1 424 ? 27.647 -8.170 -27.223 1.00 94.44 424 ALA A O 1
ATOM 3210 N N . SER A 1 425 ? 25.554 -8.561 -26.525 1.00 94.06 425 SER A N 1
ATOM 3211 C CA . SER A 1 425 ? 25.729 -7.939 -25.215 1.00 94.06 425 SER A CA 1
ATOM 3212 C C . SER A 1 425 ? 25.074 -8.743 -24.102 1.00 94.06 425 SER A C 1
ATOM 3214 O O . SER A 1 425 ? 24.184 -9.568 -24.314 1.00 94.06 425 SER A O 1
ATOM 3216 N N . ALA A 1 426 ? 25.554 -8.513 -22.888 1.00 95.25 426 ALA A N 1
ATOM 3217 C CA . ALA A 1 426 ? 24.967 -9.013 -21.665 1.00 95.25 426 ALA A CA 1
ATOM 3218 C C . ALA A 1 426 ? 24.861 -7.868 -20.658 1.00 95.25 426 ALA A C 1
ATOM 3220 O O . ALA A 1 426 ? 25.732 -6.999 -20.596 1.00 95.25 426 ALA A O 1
ATOM 3221 N N . ALA A 1 427 ? 23.799 -7.881 -19.862 1.00 95.12 427 ALA A N 1
ATOM 3222 C CA . ALA A 1 427 ? 23.592 -6.921 -18.793 1.00 95.12 427 ALA A CA 1
ATOM 3223 C C . ALA A 1 427 ? 23.290 -7.632 -17.477 1.00 95.12 427 ALA A C 1
ATOM 3225 O O . ALA A 1 427 ? 22.529 -8.599 -17.453 1.00 95.12 427 ALA A O 1
ATOM 3226 N N . PHE A 1 428 ? 23.850 -7.132 -16.382 1.00 96.06 428 PHE A N 1
ATOM 3227 C CA . PHE A 1 428 ? 23.500 -7.528 -15.020 1.00 96.06 428 PHE A CA 1
ATOM 3228 C C . PHE A 1 428 ? 22.969 -6.310 -14.276 1.00 96.06 428 PHE A C 1
ATOM 3230 O O . PHE A 1 428 ? 23.592 -5.250 -14.313 1.00 96.06 428 PHE A O 1
ATOM 3237 N N . GLY A 1 429 ? 21.843 -6.451 -13.582 1.00 94.56 429 GLY A N 1
ATOM 3238 C CA . GLY A 1 429 ? 21.235 -5.317 -12.905 1.00 94.56 429 GLY A CA 1
ATOM 3239 C C . GLY A 1 429 ? 20.454 -5.645 -11.647 1.00 94.56 429 GLY A C 1
ATOM 3240 O O . GLY A 1 429 ? 20.192 -6.802 -11.307 1.00 94.56 429 GLY A O 1
ATOM 3241 N N . VAL A 1 430 ? 20.092 -4.566 -10.959 1.00 90.25 430 VAL A N 1
ATOM 3242 C CA . VAL A 1 430 ? 19.298 -4.553 -9.734 1.00 90.25 430 VAL A CA 1
ATOM 3243 C C . VAL A 1 430 ? 18.025 -3.750 -9.981 1.00 90.25 430 VAL A C 1
ATOM 3245 O O . VAL A 1 430 ? 18.073 -2.678 -10.580 1.00 90.25 430 VAL A O 1
ATOM 3248 N N . SER A 1 431 ? 16.894 -4.280 -9.529 1.00 91.31 431 SER A N 1
ATOM 3249 C CA . SER A 1 431 ? 15.597 -3.607 -9.470 1.00 91.31 431 SER A CA 1
ATOM 3250 C C . SER A 1 431 ? 15.273 -3.199 -8.034 1.00 91.31 431 SER A C 1
ATOM 3252 O O . SER A 1 431 ? 15.584 -3.955 -7.108 1.00 91.31 431 SER A O 1
ATOM 3254 N N . PHE A 1 432 ? 14.646 -2.035 -7.873 1.00 82.00 432 PHE A N 1
ATOM 3255 C CA . PHE A 1 432 ? 14.268 -1.453 -6.583 1.00 82.00 432 PHE A CA 1
ATOM 3256 C C . PHE A 1 432 ? 12.756 -1.438 -6.380 1.00 82.00 432 PHE A C 1
ATOM 3258 O O . PHE A 1 432 ? 12.026 -1.233 -7.381 1.00 82.00 432 PHE A O 1
#

Foldseek 3Di:
DVVLVPLDPVLDKDKFWFPDLVDVLQQDAAALAWDWGHTPDPDIDTQGQQKWKWFAFPVGAIADTDGLQQWFHHQWFIWGFPFQDQPLQQFFKKKKAQDDVVLVVLLVVLQDPQWDWDDDPRIIMIGDGSVRVVSSVVSSDPVNLPPQGMWMWTAGPQAGTDDTDGRVCVVVSSRGDDLWIWADTSVRGPIMMIMDSPLVVSVCSVCVSVVVCVVVVVVCCVVVVPPDPPDDPDDDDDPDPPPCVSVVVVVVCVCVVVVPVVPVGPDHDGIGIHHPVCSPRHRNHHPNRDDQPQKKKKKKWKWKDFPVRFKTKIWIKIWIQGSQWKIWTWTKMWMWGQDPVGIDTWIKIKTKIFTWAQPDPLSQKTWTWIWMWIDTDQWHIKIKTFTFIKGADSVNFKIKTWGQFIWMWTDTPVDPGIDITTMTMMMIMTID